Protein AF-A0A6B2DDV7-F1 (afdb_monomer_lite)

Secondary structure (DSSP, 8-state):
---TT---HHHHH---TTGGG-SS-TTSEEETTEEEPPPHHHHHHHHHHHHHHHT-TT---STT-HHHHHHHHHHHHHHHHHHHHHHHHHHTSTTT--HHHHHHHHHHTT-PPPBPEEEEEEEEEESSPPPTT-SEEEE-TT-EEE-TT--EEEESS-EEEETTB-EEEEEEEEEEESGGG---TT---TTS--TT---EE-TT-GGGHHHHHHHHHTT--TTGGGGT-SSEEEE--S--B-TTPBPPHHHHHHHHHHS-SSSSSHHHHHHHHHTSTTEEEEEEE-SSS-S-SS--------TTS--S-S---TTSPEEEEEEEEE-TT---SSTTSHHHHHHHHHHHHS-TTEEEEEEEPP------------SSSPPPPS-HHHHTTS--

Foldseek 3Di:
DPPLVDPDVVVLLPPDPVCLVDPDDPPAQQDPVAHHFNDLSSQLNSLVVNCCVPPNVPDDLPPPDPVVVVSSVVSVVSSVVSVVSRLVRLLCDLVRRFDVSVQVVCVVVVRHFFFAWFKDKKKKFFPDAFFDPPQKDKQAWLFWWAFQLGWIKTFNHIDMDGNVCGMDITMMTTLDAAPVNQQDQPDADPVRDRRSWGWAGDLPDPSCPSQLVRQVSVVHHSCCRRVNRGRITIGDHGTTDRSHHTDGSVVSSVLVVLDDPDLFAQSNLQSLLCSQRFFPGKGKDQPPDDRDPPPPPPDDDDPPDDDDDPDPPPPDQREIEMETEGDSNFAQDDCPGSVVSSVVSCVVRDDPRHDYDYDYDDDDDDDDDDDDDDPDDDQDDDDPVVSVPDDD

Structure (mmCIF, N/CA/C/O backbone):
data_AF-A0A6B2DDV7-F1
#
_entry.id   AF-A0A6B2DDV7-F1
#
loop_
_atom_site.group_PDB
_atom_site.id
_atom_site.type_symbol
_atom_site.label_atom_id
_atom_site.label_alt_id
_atom_site.label_comp_id
_atom_site.label_asym_id
_atom_site.label_entity_id
_atom_site.label_seq_id
_atom_site.pdbx_PDB_ins_code
_atom_site.Cartn_x
_atom_site.Cartn_y
_atom_site.Cartn_z
_atom_site.occupancy
_atom_site.B_iso_or_equiv
_atom_site.auth_seq_id
_atom_site.auth_comp_id
_atom_site.auth_asym_id
_atom_site.auth_atom_id
_atom_site.pdbx_PDB_model_num
ATOM 1 N N . MET A 1 1 ? 18.535 -26.164 -28.493 1.00 36.66 1 MET A N 1
ATOM 2 C CA . MET A 1 1 ? 18.143 -24.769 -28.239 1.00 36.66 1 MET A CA 1
ATOM 3 C C . MET A 1 1 ? 19.435 -24.032 -27.980 1.00 36.66 1 MET A C 1
ATOM 5 O O . MET A 1 1 ? 20.073 -24.305 -26.974 1.00 36.66 1 MET A O 1
ATOM 9 N N . SER A 1 2 ? 19.906 -23.292 -28.978 1.00 31.73 2 SER A N 1
ATOM 10 C CA . SER A 1 2 ? 21.060 -22.406 -28.852 1.00 31.73 2 SER A CA 1
ATOM 11 C C . SER A 1 2 ? 20.718 -21.303 -27.859 1.00 31.73 2 SER A C 1
ATOM 13 O O . SER A 1 2 ? 19.599 -20.798 -27.858 1.00 31.73 2 SER A O 1
ATOM 15 N N . ASP A 1 3 ? 21.669 -20.991 -26.993 1.00 36.38 3 ASP A N 1
ATOM 16 C CA . ASP A 1 3 ? 21.571 -19.963 -25.965 1.00 36.38 3 ASP A CA 1
ATOM 17 C C . ASP A 1 3 ? 21.634 -18.581 -26.649 1.00 36.38 3 ASP A C 1
ATOM 19 O O . ASP A 1 3 ? 22.695 -17.974 -26.762 1.00 36.38 3 ASP A O 1
ATOM 23 N N . GLU A 1 4 ? 20.508 -18.123 -27.214 1.00 42.91 4 GLU A N 1
ATOM 24 C CA . GLU A 1 4 ? 20.379 -16.854 -27.968 1.00 42.91 4 GLU A CA 1
ATOM 25 C C . GLU A 1 4 ? 20.634 -15.593 -27.117 1.00 42.91 4 GLU A C 1
ATOM 27 O O . GLU A 1 4 ? 20.627 -14.477 -27.629 1.00 42.91 4 GLU A O 1
ATOM 32 N N . THR A 1 5 ? 20.884 -15.746 -25.818 1.00 47.06 5 THR A N 1
ATOM 33 C CA . THR A 1 5 ? 21.223 -14.666 -24.882 1.00 47.06 5 THR A CA 1
ATOM 34 C C . THR A 1 5 ? 22.728 -14.494 -24.669 1.00 47.06 5 THR A C 1
ATOM 36 O O . THR A 1 5 ? 23.145 -13.515 -24.045 1.00 47.06 5 THR A O 1
ATOM 39 N N . SER A 1 6 ? 23.565 -15.397 -25.192 1.00 41.72 6 SER A N 1
ATOM 40 C CA . SER A 1 6 ? 25.020 -15.251 -25.144 1.00 41.72 6 SER A CA 1
ATOM 41 C C . SER A 1 6 ? 25.499 -14.427 -26.339 1.00 41.72 6 SER A C 1
ATOM 43 O O . SER A 1 6 ? 25.688 -14.944 -27.437 1.00 41.72 6 SER A O 1
ATOM 45 N N . ILE A 1 7 ? 25.677 -13.119 -26.141 1.00 51.75 7 ILE A N 1
ATOM 46 C CA . ILE A 1 7 ? 26.373 -12.280 -27.122 1.00 51.75 7 ILE A CA 1
ATOM 47 C C . ILE A 1 7 ? 27.851 -12.676 -27.077 1.00 51.75 7 ILE A C 1
ATOM 49 O O . ILE A 1 7 ? 28.583 -12.265 -26.172 1.00 51.75 7 ILE A O 1
ATOM 53 N N . ASP A 1 8 ? 28.291 -13.480 -28.043 1.00 47.72 8 ASP A N 1
ATOM 54 C CA . ASP A 1 8 ? 29.705 -13.781 -28.224 1.00 47.72 8 ASP A CA 1
ATOM 55 C C . ASP A 1 8 ? 30.452 -12.469 -28.530 1.00 47.72 8 ASP A C 1
ATOM 57 O O . ASP A 1 8 ? 30.121 -11.726 -29.457 1.00 47.72 8 ASP A O 1
ATOM 61 N N . LEU A 1 9 ? 31.469 -12.147 -27.726 1.00 47.38 9 LEU A N 1
ATOM 62 C CA . LEU A 1 9 ? 32.290 -10.943 -27.900 1.00 47.38 9 LEU A CA 1
ATOM 63 C C . LEU A 1 9 ? 32.996 -10.914 -29.266 1.00 47.38 9 LEU A C 1
ATOM 65 O O . LEU A 1 9 ? 33.418 -9.846 -29.713 1.00 47.38 9 LEU A O 1
ATOM 69 N N . THR A 1 10 ? 33.118 -12.063 -29.935 1.00 47.81 10 THR A N 1
ATOM 70 C CA . THR A 1 10 ? 33.640 -12.148 -31.302 1.00 47.81 10 THR A CA 1
ATOM 71 C C . THR A 1 10 ? 32.642 -11.644 -32.355 1.00 47.81 10 THR A C 1
ATOM 73 O O . THR A 1 10 ? 33.063 -10.955 -33.287 1.00 47.81 10 THR A O 1
ATOM 76 N N . ASP A 1 11 ? 31.331 -11.823 -32.157 1.00 52.22 11 ASP A N 1
ATOM 77 C CA . ASP A 1 11 ? 30.275 -11.269 -33.027 1.00 52.22 11 ASP A CA 1
ATOM 78 C C . ASP A 1 11 ? 30.12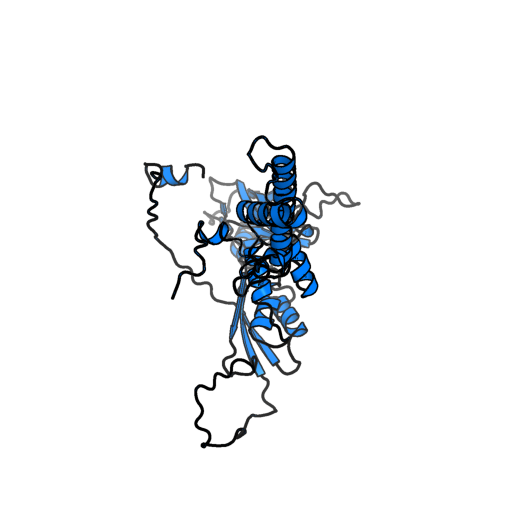9 -9.746 -32.881 1.00 52.22 11 ASP A C 1
ATOM 80 O O . ASP A 1 11 ? 29.793 -9.033 -33.832 1.00 52.22 11 ASP A O 1
ATOM 84 N N . VAL A 1 12 ? 30.467 -9.202 -31.706 1.00 51.34 12 VAL A N 1
ATOM 85 C CA . VAL A 1 12 ? 30.482 -7.749 -31.455 1.00 51.34 12 VAL A CA 1
ATOM 86 C C . VAL A 1 12 ? 31.441 -7.023 -32.410 1.00 51.34 12 VAL A C 1
ATOM 88 O O . VAL A 1 12 ? 31.146 -5.903 -32.840 1.00 51.34 12 VAL A O 1
ATOM 91 N N . LEU A 1 13 ? 32.553 -7.669 -32.782 1.00 51.31 13 LEU A N 1
ATOM 92 C CA . LEU A 1 13 ? 33.597 -7.122 -33.657 1.00 51.31 13 LEU A CA 1
ATOM 93 C C . LEU A 1 13 ? 33.406 -7.463 -35.142 1.00 51.31 13 LEU A C 1
ATOM 95 O O . LEU A 1 13 ? 34.010 -6.806 -35.992 1.00 51.31 13 LEU A O 1
ATOM 99 N N . ALA A 1 14 ? 32.553 -8.434 -35.474 1.00 55.50 14 ALA A N 1
ATOM 100 C CA . ALA A 1 14 ? 32.178 -8.743 -36.848 1.00 55.50 14 ALA A CA 1
ATOM 101 C C . ALA A 1 14 ? 31.205 -7.671 -37.380 1.00 55.50 14 ALA A C 1
ATOM 103 O O . ALA A 1 14 ? 29.979 -7.805 -37.345 1.00 55.50 14 ALA A O 1
ATOM 104 N N . VAL A 1 15 ? 31.745 -6.534 -37.822 1.00 57.69 15 VAL A N 1
ATOM 105 C CA . VAL A 1 15 ? 30.986 -5.510 -38.554 1.00 57.69 15 VAL A CA 1
ATOM 106 C C . VAL A 1 15 ? 31.060 -5.857 -40.040 1.00 57.69 15 VAL A C 1
ATOM 108 O O . VAL A 1 15 ? 31.998 -5.474 -40.732 1.00 57.69 15 VAL A O 1
ATOM 111 N N . ASP A 1 16 ? 30.095 -6.637 -40.525 1.00 54.69 16 ASP A N 1
ATOM 112 C CA . ASP A 1 16 ? 29.967 -6.948 -41.951 1.00 54.69 16 ASP A CA 1
ATOM 113 C C . ASP A 1 16 ? 29.513 -5.708 -42.756 1.00 54.69 16 ASP A C 1
ATOM 115 O O . ASP A 1 16 ? 28.853 -4.804 -42.235 1.00 54.69 16 ASP A O 1
ATOM 119 N N . ALA A 1 17 ? 29.812 -5.677 -44.059 1.00 55.91 17 ALA A N 1
ATOM 120 C CA . ALA A 1 17 ? 29.452 -4.614 -45.010 1.00 55.91 17 ALA A CA 1
ATOM 121 C C . ALA A 1 17 ? 27.928 -4.430 -45.206 1.00 55.91 17 ALA A C 1
ATOM 123 O O . ALA A 1 17 ? 27.472 -3.606 -46.011 1.00 55.91 17 ALA A O 1
ATOM 124 N N . THR A 1 18 ? 27.129 -5.248 -44.525 1.00 51.91 18 THR A N 1
ATOM 125 C CA . THR A 1 18 ? 25.671 -5.169 -44.407 1.00 51.91 18 THR A CA 1
ATOM 126 C C . THR A 1 18 ? 25.232 -4.186 -43.313 1.00 51.91 18 THR A C 1
ATOM 128 O O . THR A 1 18 ? 24.205 -3.526 -43.464 1.00 51.91 18 THR A O 1
ATOM 131 N N . VAL A 1 19 ? 26.042 -3.993 -42.268 1.00 57.03 19 VAL A N 1
ATOM 132 C CA . VAL A 1 19 ? 25.765 -3.097 -41.128 1.00 57.03 19 VAL A CA 1
ATOM 133 C C . VAL A 1 19 ? 25.964 -1.627 -41.508 1.00 57.03 19 VAL A C 1
ATOM 135 O O . VAL A 1 19 ? 25.255 -0.757 -41.017 1.00 57.03 19 VAL A O 1
ATOM 138 N N . THR A 1 20 ? 26.854 -1.335 -42.459 1.00 55.88 20 THR A N 1
ATOM 139 C CA . THR A 1 20 ? 27.057 0.029 -42.982 1.00 55.88 20 THR A CA 1
ATOM 140 C C . THR A 1 20 ? 25.922 0.515 -43.893 1.00 55.88 20 THR A C 1
ATOM 142 O O . THR A 1 20 ? 25.870 1.697 -44.223 1.00 55.88 20 THR A O 1
ATOM 145 N N . ARG A 1 21 ? 24.990 -0.369 -44.287 1.00 55.06 21 ARG A N 1
ATOM 146 C CA . ARG A 1 21 ? 23.850 -0.057 -45.174 1.00 55.06 21 ARG A CA 1
ATOM 147 C C . ARG A 1 21 ? 22.481 -0.088 -44.489 1.00 55.06 21 ARG A C 1
ATOM 149 O O . ARG A 1 21 ? 21.502 0.310 -45.113 1.00 55.06 21 ARG A O 1
ATOM 156 N N . SER A 1 22 ? 22.401 -0.527 -43.234 1.00 56.16 22 SER A N 1
ATOM 157 C CA . SER A 1 22 ? 21.156 -0.586 -42.463 1.00 56.16 22 SER A CA 1
ATOM 158 C C . SER A 1 22 ? 21.354 0.044 -41.089 1.00 56.16 22 SER A C 1
ATOM 160 O O . SER A 1 22 ? 22.202 -0.394 -40.317 1.00 56.16 22 SER A O 1
ATOM 162 N N . SER A 1 23 ? 20.539 1.046 -40.753 1.00 53.44 23 SER A N 1
ATOM 163 C CA . SER A 1 23 ? 20.484 1.610 -39.397 1.00 53.44 23 SER A CA 1
ATOM 164 C C . SER A 1 23 ? 19.897 0.626 -38.374 1.00 53.44 23 SER A C 1
ATOM 166 O O . SER A 1 23 ? 20.170 0.746 -37.179 1.00 53.44 23 SER A O 1
ATOM 168 N N . GLY A 1 24 ? 19.134 -0.373 -38.834 1.00 56.69 24 GLY A N 1
ATOM 169 C CA . GLY A 1 24 ? 18.692 -1.511 -38.035 1.00 56.69 24 GLY A CA 1
ATOM 170 C C . GLY A 1 24 ? 19.727 -2.628 -38.101 1.00 56.69 24 GLY A C 1
ATOM 171 O O . GLY A 1 24 ? 19.823 -3.330 -39.108 1.00 56.69 24 GLY A O 1
ATOM 172 N N . SER A 1 25 ? 20.519 -2.798 -37.046 1.00 61.31 25 SER A N 1
ATOM 173 C CA . SER A 1 25 ? 21.342 -3.999 -36.888 1.00 61.31 25 SER A CA 1
ATOM 174 C C . SER A 1 25 ? 20.456 -5.140 -36.398 1.00 61.31 25 SER A C 1
ATOM 176 O O . SER A 1 25 ? 19.770 -4.980 -35.386 1.00 61.31 25 SER A O 1
ATOM 178 N N . ALA A 1 26 ? 20.498 -6.287 -37.073 1.00 67.38 26 ALA A N 1
ATOM 179 C CA . ALA A 1 26 ? 19.836 -7.494 -36.593 1.00 67.38 26 ALA A CA 1
ATOM 180 C C . ALA A 1 26 ? 20.266 -7.792 -35.142 1.00 67.38 26 ALA A C 1
ATOM 182 O O . ALA A 1 26 ? 21.454 -7.739 -34.828 1.00 67.38 26 ALA A O 1
ATOM 183 N N . GLY A 1 27 ? 19.294 -8.044 -34.263 1.00 76.75 27 GLY A N 1
ATOM 184 C CA . GLY A 1 27 ? 19.529 -8.392 -32.858 1.00 76.75 27 GLY A CA 1
ATOM 185 C C . GLY A 1 27 ? 19.553 -7.232 -31.857 1.00 76.75 27 GLY A C 1
ATOM 186 O O . GLY A 1 27 ? 19.534 -7.509 -30.668 1.00 76.75 27 GLY A O 1
ATOM 187 N N . PHE A 1 28 ? 19.533 -5.961 -32.282 1.00 83.81 28 PHE A N 1
ATOM 188 C CA . PHE A 1 28 ? 19.477 -4.807 -31.365 1.00 83.81 28 PHE A CA 1
ATOM 189 C C . PHE A 1 28 ? 18.236 -3.935 -31.604 1.00 83.81 28 PHE A C 1
ATOM 191 O O . PHE A 1 28 ? 17.665 -3.936 -32.695 1.00 83.81 28 PHE A O 1
ATOM 198 N N . GLY A 1 29 ? 17.837 -3.154 -30.599 1.00 86.12 29 GLY A N 1
ATOM 199 C CA . GLY A 1 29 ? 16.567 -2.424 -30.586 1.00 86.12 29 GLY A CA 1
ATOM 200 C C . GLY A 1 29 ? 15.410 -3.325 -30.185 1.00 86.12 29 GLY A C 1
ATOM 201 O O . GLY A 1 29 ? 15.581 -4.178 -29.322 1.00 86.12 29 GLY A O 1
ATOM 202 N N . VAL A 1 30 ? 14.233 -3.133 -30.780 1.00 85.94 30 VAL A N 1
ATOM 203 C CA . VAL A 1 30 ? 13.044 -3.932 -30.451 1.00 85.94 30 VAL A CA 1
ATOM 204 C C . VAL A 1 30 ? 13.187 -5.337 -31.038 1.00 85.94 30 VAL A C 1
ATOM 206 O O . VAL A 1 30 ? 13.144 -5.523 -32.254 1.00 85.94 30 VAL A O 1
ATOM 209 N N . THR A 1 31 ? 13.346 -6.328 -30.165 1.00 86.06 31 THR A N 1
ATOM 210 C CA . THR A 1 31 ? 13.434 -7.755 -30.503 1.00 86.06 31 THR A CA 1
ATOM 211 C C . THR A 1 31 ? 12.258 -8.524 -29.886 1.00 86.06 31 THR A C 1
ATOM 213 O O . THR A 1 31 ? 11.586 -7.999 -28.996 1.00 86.06 31 THR A O 1
ATOM 216 N N . PRO A 1 32 ? 12.013 -9.791 -30.277 1.00 81.44 32 PRO A N 1
ATOM 217 C CA . PRO A 1 32 ? 11.027 -10.636 -29.597 1.00 81.44 32 PRO A CA 1
ATOM 218 C C . PRO A 1 32 ? 11.289 -10.828 -28.092 1.00 81.44 32 PRO A C 1
ATOM 220 O O . PRO A 1 32 ? 10.353 -11.116 -27.352 1.00 81.44 32 PRO A O 1
ATOM 223 N N . ALA A 1 33 ? 12.537 -10.660 -27.638 1.00 80.44 33 ALA A N 1
ATOM 224 C CA . ALA A 1 33 ? 12.925 -10.756 -26.230 1.00 80.44 33 ALA A CA 1
ATOM 225 C C . ALA A 1 33 ? 12.833 -9.416 -25.468 1.00 80.44 33 ALA A C 1
ATOM 227 O O . ALA A 1 33 ? 13.080 -9.388 -24.265 1.00 80.44 33 ALA A O 1
ATOM 228 N N . GLY A 1 34 ? 12.483 -8.314 -26.143 1.00 82.88 34 GLY A N 1
ATOM 229 C CA . GLY A 1 34 ? 12.455 -6.960 -25.580 1.00 82.88 34 GLY A CA 1
ATOM 230 C C . GLY A 1 34 ? 13.428 -6.007 -26.274 1.00 82.88 34 GLY A C 1
ATOM 231 O O . GLY A 1 34 ? 13.942 -6.303 -27.359 1.00 82.88 34 GLY A O 1
ATOM 232 N N . PHE A 1 35 ? 13.672 -4.845 -25.667 1.00 88.00 35 PHE A N 1
ATOM 233 C CA . PHE A 1 35 ? 14.608 -3.867 -26.212 1.00 88.00 35 PHE A CA 1
ATOM 234 C C . PHE A 1 35 ? 16.047 -4.198 -25.808 1.00 88.00 35 PHE A C 1
ATOM 236 O O . PHE A 1 35 ? 16.394 -4.152 -24.630 1.00 88.00 35 PHE A O 1
ATOM 243 N N . LEU A 1 36 ? 16.909 -4.490 -26.784 1.00 89.75 36 LEU A N 1
ATOM 244 C CA . LEU A 1 36 ? 18.329 -4.734 -26.540 1.00 89.75 36 LEU A CA 1
ATOM 245 C C . LEU A 1 36 ? 19.164 -3.507 -26.950 1.00 89.75 36 LEU A C 1
ATOM 247 O O . LEU A 1 36 ? 19.309 -3.249 -28.152 1.00 89.75 36 LEU A O 1
ATOM 251 N N . PRO A 1 37 ? 19.735 -2.741 -26.000 1.00 89.69 37 PRO A N 1
ATOM 252 C CA . PRO A 1 37 ? 20.570 -1.596 -26.336 1.00 89.69 37 PRO A CA 1
ATOM 253 C C . PRO A 1 37 ? 21.886 -2.049 -26.977 1.00 89.69 37 PRO A C 1
ATOM 255 O O . PRO A 1 37 ? 22.499 -3.037 -26.568 1.00 89.69 37 PRO A O 1
ATOM 258 N N . LYS A 1 38 ? 22.361 -1.293 -27.972 1.00 88.94 38 LYS A N 1
ATOM 259 C CA . LYS A 1 38 ? 23.670 -1.550 -28.579 1.00 88.94 38 LYS A CA 1
ATOM 260 C C . LYS A 1 38 ? 24.797 -1.257 -27.579 1.00 88.94 38 LYS A C 1
ATOM 262 O O . LYS A 1 38 ? 24.852 -0.142 -27.053 1.00 88.94 38 LYS A O 1
ATOM 267 N N . PRO A 1 39 ? 25.745 -2.185 -27.350 1.00 88.38 39 PRO A N 1
ATOM 268 C CA . PRO A 1 39 ? 26.878 -1.916 -26.478 1.00 88.38 39 PRO A CA 1
ATOM 269 C C . PRO A 1 39 ? 27.849 -0.923 -27.130 1.00 88.38 39 PRO A C 1
ATOM 271 O O . PRO A 1 39 ? 28.010 -0.881 -28.351 1.00 88.38 39 PRO A O 1
ATOM 274 N N . PHE A 1 40 ? 28.562 -0.160 -26.299 1.00 89.44 40 PHE A N 1
ATOM 275 C CA . PHE A 1 40 ? 29.549 0.836 -26.736 1.00 89.44 40 PHE A CA 1
ATOM 276 C C . PHE A 1 40 ? 30.581 0.275 -27.726 1.00 89.44 40 PHE A C 1
ATOM 278 O O . PHE A 1 40 ? 30.884 0.898 -28.741 1.00 89.44 40 PHE A O 1
ATOM 285 N N . THR A 1 41 ? 31.106 -0.920 -27.449 1.00 87.81 41 THR A N 1
ATOM 286 C CA . THR A 1 41 ? 32.109 -1.590 -28.288 1.00 87.81 41 THR A CA 1
ATOM 287 C C . THR A 1 41 ? 31.599 -1.839 -29.702 1.00 87.81 41 THR A C 1
ATOM 289 O O . THR A 1 41 ? 32.340 -1.623 -30.661 1.00 87.81 41 THR A O 1
ATOM 292 N N . ARG A 1 42 ? 30.320 -2.210 -29.841 1.00 85.75 42 ARG A N 1
ATOM 293 C CA . ARG A 1 42 ? 29.671 -2.400 -31.138 1.00 85.75 42 ARG A CA 1
ATOM 294 C C . ARG A 1 42 ? 29.529 -1.082 -31.890 1.00 85.75 42 ARG A C 1
ATOM 296 O O . ARG A 1 42 ? 29.938 -0.994 -33.042 1.00 85.75 42 ARG A O 1
ATOM 303 N N . LEU A 1 43 ? 28.995 -0.056 -31.231 1.00 88.75 43 LEU A N 1
ATOM 304 C CA . LEU A 1 43 ? 28.813 1.275 -31.823 1.00 88.75 43 LEU A CA 1
ATOM 305 C C . LEU A 1 43 ? 30.142 1.871 -32.298 1.00 88.75 43 LEU A C 1
ATOM 307 O O . LEU A 1 43 ? 30.224 2.454 -33.378 1.00 88.75 43 LEU A O 1
ATOM 311 N N . LEU A 1 44 ? 31.203 1.688 -31.515 1.00 89.19 44 LEU A N 1
ATOM 312 C CA . LEU A 1 44 ? 32.537 2.146 -31.874 1.00 89.19 44 LEU A CA 1
ATOM 313 C C . LEU A 1 44 ? 33.102 1.388 -33.080 1.00 89.19 44 LEU A C 1
ATOM 315 O O . LEU A 1 44 ? 33.694 2.013 -33.958 1.00 89.19 44 LEU A O 1
ATOM 319 N N . ALA A 1 45 ? 32.912 0.068 -33.144 1.00 85.88 45 ALA A N 1
ATOM 320 C CA . ALA A 1 45 ? 33.323 -0.737 -34.292 1.00 85.88 45 ALA A CA 1
ATOM 321 C C . ALA A 1 45 ? 32.570 -0.329 -35.573 1.00 85.88 45 ALA A C 1
ATOM 323 O O . ALA A 1 45 ? 33.193 -0.154 -36.619 1.00 85.88 45 ALA A O 1
ATOM 324 N N . GLU A 1 46 ? 31.257 -0.087 -35.481 1.00 86.44 46 GLU A N 1
ATOM 325 C CA . GLU A 1 46 ? 30.434 0.411 -36.594 1.00 86.44 46 GLU A CA 1
ATOM 326 C C . GLU A 1 46 ? 30.938 1.773 -37.099 1.00 86.44 46 GLU A C 1
ATOM 328 O O . GLU A 1 46 ? 31.109 1.974 -38.302 1.00 86.44 46 GLU A O 1
ATOM 333 N N . LYS A 1 47 ? 31.258 2.697 -36.184 1.00 88.06 47 LYS A N 1
ATOM 334 C CA . LYS A 1 47 ? 31.795 4.020 -36.535 1.00 88.06 47 LYS A CA 1
ATOM 335 C C . LYS A 1 47 ? 33.198 3.968 -37.145 1.00 88.06 47 LYS A C 1
ATOM 337 O O . LYS A 1 47 ? 33.469 4.740 -38.059 1.00 88.06 47 LYS A O 1
ATOM 342 N N . ILE A 1 48 ? 34.080 3.077 -36.675 1.00 87.88 48 ILE A N 1
ATOM 343 C CA . ILE A 1 48 ? 35.397 2.831 -37.298 1.00 87.88 48 ILE A CA 1
ATOM 344 C C . ILE A 1 48 ? 35.220 2.386 -38.746 1.00 87.88 48 ILE A C 1
ATOM 346 O O . ILE A 1 48 ? 35.803 2.991 -39.644 1.00 87.88 48 ILE A O 1
ATOM 350 N N . ALA A 1 49 ? 34.411 1.344 -38.959 1.00 85.25 49 ALA A N 1
ATOM 351 C CA . ALA A 1 49 ? 34.197 0.766 -40.279 1.00 85.25 49 ALA A CA 1
ATOM 352 C C . ALA A 1 49 ? 33.603 1.807 -41.237 1.00 85.25 49 ALA A C 1
ATOM 354 O O . ALA A 1 49 ? 34.054 1.948 -42.373 1.00 85.25 49 ALA A O 1
ATOM 355 N N . LEU A 1 50 ? 32.648 2.606 -40.750 1.00 86.31 50 LEU A N 1
ATOM 356 C CA . LEU A 1 50 ? 32.054 3.692 -41.520 1.00 86.31 50 LEU A CA 1
ATOM 357 C C . LEU A 1 50 ? 33.066 4.802 -41.846 1.00 86.31 50 LEU A C 1
ATOM 359 O O . LEU A 1 50 ? 33.083 5.293 -42.971 1.00 86.31 50 LEU A O 1
ATOM 363 N N . ALA A 1 51 ? 33.930 5.188 -40.902 1.00 86.75 51 ALA A N 1
ATOM 364 C CA . ALA A 1 51 ? 34.963 6.200 -41.134 1.00 86.75 51 ALA A CA 1
ATOM 365 C C . ALA A 1 51 ? 35.983 5.749 -42.193 1.00 86.75 51 ALA A C 1
ATOM 367 O O . ALA A 1 51 ? 36.332 6.534 -43.074 1.00 86.75 51 ALA A O 1
ATOM 368 N N . GLN A 1 52 ? 36.404 4.481 -42.153 1.00 87.62 52 GLN A N 1
ATOM 369 C CA . GLN A 1 52 ? 37.280 3.888 -43.170 1.00 87.62 52 GLN A CA 1
ATOM 370 C C . GLN A 1 52 ? 36.613 3.834 -44.550 1.00 87.62 52 GLN A C 1
ATOM 372 O O . GLN A 1 52 ? 37.280 3.993 -45.568 1.00 87.62 52 GLN A O 1
ATOM 377 N N . GLN A 1 53 ? 35.294 3.630 -44.597 1.00 86.25 53 GLN A N 1
ATOM 378 C CA . GLN A 1 53 ? 34.548 3.555 -45.851 1.00 86.25 53 GLN A CA 1
ATOM 379 C C . GLN A 1 53 ? 34.244 4.935 -46.459 1.00 86.25 53 GLN A C 1
ATOM 381 O O . GLN A 1 53 ? 34.263 5.073 -47.680 1.00 86.25 53 GLN A O 1
ATOM 386 N N . LEU A 1 54 ? 33.928 5.939 -45.633 1.00 86.88 54 LEU A N 1
ATOM 387 C CA . LEU A 1 54 ? 33.486 7.263 -46.091 1.00 86.88 54 LEU A CA 1
ATOM 388 C C . LEU A 1 54 ? 34.617 8.279 -46.261 1.00 86.88 54 LEU A C 1
ATOM 390 O O . LEU A 1 54 ? 34.494 9.163 -47.106 1.00 86.88 54 LEU A O 1
ATOM 394 N N . ILE A 1 55 ? 35.663 8.209 -45.432 1.00 88.75 55 ILE A N 1
ATOM 395 C CA . ILE A 1 55 ? 36.722 9.226 -45.396 1.00 88.75 55 ILE A CA 1
ATOM 396 C C . ILE A 1 55 ? 37.951 8.727 -46.149 1.00 88.75 55 ILE A C 1
ATOM 398 O O . ILE A 1 55 ? 38.280 9.252 -47.208 1.00 88.75 55 ILE A O 1
ATOM 402 N N . ASP A 1 56 ? 38.630 7.726 -45.594 1.00 88.56 56 ASP A N 1
ATOM 403 C CA . ASP A 1 56 ? 39.831 7.126 -46.172 1.00 88.56 56 ASP A CA 1
ATOM 404 C C . ASP A 1 56 ? 40.067 5.754 -45.515 1.00 88.56 56 ASP A C 1
ATOM 406 O O . ASP A 1 56 ? 40.134 5.685 -44.282 1.00 88.56 56 ASP A O 1
ATOM 410 N N . PRO A 1 57 ? 40.236 4.664 -46.287 1.00 88.31 57 PRO A N 1
ATOM 411 C CA . PRO A 1 57 ? 40.616 3.361 -45.743 1.00 88.31 57 PRO A CA 1
ATOM 412 C C . PRO A 1 57 ? 41.903 3.380 -44.901 1.00 88.31 57 PRO A C 1
ATOM 414 O O . PRO A 1 57 ? 42.063 2.537 -44.019 1.00 88.31 57 PRO A O 1
ATOM 417 N N . ALA A 1 58 ? 42.811 4.328 -45.156 1.00 90.00 58 ALA A N 1
ATOM 418 C CA . ALA A 1 58 ? 44.087 4.486 -44.461 1.00 90.00 58 ALA A CA 1
ATOM 419 C C . ALA A 1 58 ? 44.054 5.514 -43.310 1.00 90.00 58 ALA A C 1
ATOM 421 O O . ALA A 1 58 ? 45.108 5.863 -42.773 1.00 90.00 58 ALA A O 1
ATOM 422 N N . ILE A 1 59 ? 42.872 6.007 -42.918 1.00 90.19 59 ILE A N 1
ATOM 423 C CA . ILE A 1 59 ? 42.736 6.974 -41.824 1.00 90.19 59 ILE A CA 1
ATOM 424 C C . ILE A 1 59 ? 43.324 6.430 -40.511 1.00 90.19 59 ILE A C 1
ATOM 426 O O . ILE A 1 59 ? 43.066 5.291 -40.116 1.00 90.19 59 ILE A O 1
ATOM 430 N N . ASP A 1 60 ? 44.114 7.252 -39.811 1.00 88.12 60 ASP A N 1
ATOM 431 C CA . ASP A 1 60 ? 44.682 6.872 -38.515 1.00 88.12 60 ASP A CA 1
ATOM 432 C C . ASP A 1 60 ? 43.572 6.773 -37.462 1.00 88.12 60 ASP A C 1
ATOM 434 O O . ASP A 1 60 ? 42.977 7.774 -37.052 1.00 88.12 60 ASP A O 1
ATOM 438 N N . LEU A 1 61 ? 43.304 5.547 -37.018 1.00 88.31 61 LEU A N 1
ATOM 439 C CA . LEU A 1 61 ? 42.343 5.213 -35.965 1.00 88.31 61 LEU A CA 1
ATOM 440 C C . LEU A 1 61 ? 43.022 4.574 -34.748 1.00 88.31 61 LEU A C 1
ATOM 442 O O . LEU A 1 61 ? 42.359 3.926 -33.935 1.00 88.31 61 LEU A O 1
ATOM 446 N N . SER A 1 62 ? 44.338 4.761 -34.610 1.00 87.88 62 SER A N 1
ATOM 447 C CA . SER A 1 62 ? 45.069 4.374 -33.407 1.00 87.88 62 SER A CA 1
ATOM 448 C C . SER A 1 62 ? 44.534 5.117 -32.178 1.00 87.88 62 SER A C 1
ATOM 450 O O . SER A 1 62 ? 43.900 6.169 -32.275 1.00 87.88 62 SER A O 1
ATOM 452 N N . SER A 1 63 ? 44.808 4.599 -30.980 1.00 82.19 63 SER A N 1
ATOM 453 C CA . SER A 1 63 ? 44.320 5.191 -29.725 1.00 82.19 63 SER A CA 1
ATOM 454 C C . SER A 1 63 ? 44.791 6.632 -29.483 1.00 82.19 63 SER A C 1
ATOM 456 O O . SER A 1 63 ? 44.197 7.321 -28.655 1.00 82.19 63 SER A O 1
ATOM 458 N N . GLY A 1 64 ? 45.857 7.074 -30.162 1.00 87.06 64 GLY A N 1
ATOM 459 C CA . GLY A 1 64 ? 46.382 8.440 -30.095 1.00 87.06 64 GLY A CA 1
ATOM 460 C C . GLY A 1 64 ? 45.760 9.409 -31.105 1.00 87.06 64 GLY A C 1
ATOM 461 O O . GLY A 1 64 ? 45.957 10.616 -30.978 1.00 87.06 64 GLY A O 1
ATOM 462 N N . SER A 1 65 ? 45.000 8.912 -32.084 1.00 92.62 65 SER A N 1
ATOM 463 C CA . SER A 1 65 ? 44.384 9.740 -33.120 1.00 92.62 65 SER A CA 1
ATOM 464 C C . SER A 1 65 ? 43.258 10.613 -32.560 1.00 92.62 65 SER A C 1
ATOM 466 O O . SER A 1 65 ? 42.370 10.146 -31.839 1.00 92.62 65 SER A O 1
ATOM 468 N N . VAL A 1 66 ? 43.245 11.889 -32.954 1.00 93.50 66 VAL A N 1
ATOM 469 C CA . VAL A 1 66 ? 42.153 12.827 -32.635 1.00 93.50 66 VAL A CA 1
ATOM 470 C C . VAL A 1 66 ? 40.827 12.329 -33.212 1.00 93.50 66 VAL A C 1
ATOM 472 O O . VAL A 1 66 ? 39.793 12.409 -32.548 1.00 93.50 66 VAL A O 1
ATOM 475 N N . VAL A 1 67 ? 40.859 11.750 -34.417 1.00 90.44 67 VAL A N 1
ATOM 476 C CA . VAL A 1 67 ? 39.669 11.184 -35.065 1.00 90.44 67 VAL A CA 1
ATOM 477 C C . VAL A 1 67 ? 39.142 10.011 -34.247 1.00 90.44 67 VAL A C 1
ATOM 479 O O . VAL A 1 67 ? 37.950 9.960 -33.953 1.00 90.44 67 VAL A O 1
ATOM 482 N N . ARG A 1 68 ? 40.023 9.111 -33.788 1.00 90.94 68 ARG A N 1
ATOM 483 C CA . ARG A 1 68 ? 39.632 7.992 -32.920 1.00 90.94 68 ARG A CA 1
ATOM 484 C C . ARG A 1 68 ? 38.942 8.475 -31.645 1.00 90.94 68 ARG A C 1
ATOM 486 O O . ARG A 1 68 ? 37.897 7.938 -31.285 1.00 90.94 68 ARG A O 1
ATOM 493 N N . LYS A 1 69 ? 39.488 9.500 -30.988 1.00 92.25 69 LYS A N 1
ATOM 494 C CA . LYS A 1 69 ? 38.902 10.077 -29.768 1.00 92.25 69 LYS A CA 1
ATOM 495 C C . LYS A 1 69 ? 37.527 10.695 -30.018 1.00 92.25 69 LYS A C 1
ATOM 497 O O . LYS A 1 69 ? 36.625 10.503 -29.208 1.00 92.25 69 LYS A O 1
ATOM 502 N N . LEU A 1 70 ? 37.333 11.366 -31.154 1.00 93.75 70 LEU A N 1
ATOM 503 C CA . LEU A 1 70 ? 36.024 11.896 -31.544 1.00 93.75 70 LEU A CA 1
ATOM 504 C C . LEU A 1 70 ? 34.997 10.771 -31.778 1.00 93.75 70 LEU A C 1
ATOM 506 O O . LEU A 1 70 ? 33.852 10.867 -31.331 1.00 93.75 70 LEU A O 1
ATOM 510 N N . LEU A 1 71 ? 35.406 9.676 -32.428 1.00 91.44 71 LEU A N 1
ATOM 511 C CA . LEU A 1 71 ? 34.547 8.502 -32.617 1.00 91.44 71 LEU A CA 1
ATOM 512 C C . LEU A 1 71 ? 34.198 7.820 -31.286 1.00 91.44 71 LEU A C 1
ATOM 514 O O . LEU A 1 71 ? 33.065 7.387 -31.110 1.00 91.44 71 LEU A O 1
ATOM 518 N N . GLU A 1 72 ? 35.131 7.763 -30.333 1.00 92.56 72 GLU A N 1
ATOM 519 C CA . GLU A 1 72 ? 34.879 7.243 -28.981 1.00 92.56 72 GLU A CA 1
ATOM 520 C C . GLU A 1 72 ? 33.850 8.094 -28.224 1.00 92.56 72 GLU A C 1
ATOM 522 O O . GLU A 1 72 ? 32.912 7.544 -27.652 1.00 92.56 72 GLU A O 1
ATOM 527 N N . VAL A 1 73 ? 33.968 9.425 -28.260 1.00 95.44 73 VAL A N 1
ATOM 528 C CA . VAL A 1 73 ? 32.997 10.322 -27.607 1.00 95.44 73 VAL A CA 1
ATOM 529 C C . VAL A 1 73 ? 31.610 10.175 -28.233 1.00 95.44 73 VAL A C 1
ATOM 531 O O . VAL A 1 73 ? 30.629 9.996 -27.518 1.00 95.44 73 VAL A O 1
ATOM 534 N N . THR A 1 74 ? 31.516 10.180 -29.564 1.00 94.88 74 THR A N 1
ATOM 535 C CA . THR A 1 74 ? 30.218 10.017 -30.242 1.00 94.88 74 THR A CA 1
ATOM 536 C C . THR A 1 74 ? 29.614 8.629 -30.022 1.00 94.88 74 THR A C 1
ATOM 538 O O . THR A 1 74 ? 28.409 8.522 -29.833 1.00 94.88 74 THR A O 1
ATOM 541 N N . ALA A 1 75 ? 30.419 7.561 -29.987 1.00 91.69 75 ALA A N 1
ATOM 542 C CA . ALA A 1 75 ? 29.938 6.221 -29.645 1.00 91.69 75 ALA A CA 1
ATOM 543 C C . ALA A 1 75 ? 29.423 6.139 -28.201 1.00 91.69 75 ALA A C 1
ATOM 545 O O . ALA A 1 75 ? 28.469 5.411 -27.935 1.00 91.69 75 ALA A O 1
ATOM 546 N N . LEU A 1 76 ? 30.038 6.876 -27.271 1.00 94.12 76 LEU A N 1
ATOM 547 C CA . LEU A 1 76 ? 29.580 6.940 -25.887 1.00 94.12 76 LEU A CA 1
ATOM 548 C C . LEU A 1 76 ? 28.234 7.667 -25.768 1.00 94.12 76 LEU A C 1
ATOM 550 O O . LEU A 1 76 ? 27.347 7.171 -25.075 1.00 94.12 76 LEU A O 1
ATOM 554 N N . GLU A 1 77 ? 28.062 8.805 -26.445 1.00 95.75 77 GLU A N 1
ATOM 555 C CA . GLU A 1 77 ? 26.776 9.519 -26.456 1.00 95.75 77 GLU A CA 1
ATOM 556 C C . GLU A 1 77 ? 25.672 8.700 -27.141 1.00 95.75 77 GLU A C 1
ATOM 558 O O . GLU A 1 77 ? 24.549 8.623 -26.637 1.00 95.75 77 GLU A O 1
ATOM 563 N N . ASP A 1 78 ? 25.995 7.989 -28.223 1.00 93.38 78 ASP A N 1
ATOM 564 C CA . ASP A 1 78 ? 25.055 7.056 -28.846 1.00 93.38 78 ASP A CA 1
ATOM 565 C C . ASP A 1 78 ? 24.691 5.921 -27.881 1.00 93.38 78 ASP A C 1
ATOM 567 O O . ASP A 1 78 ? 23.515 5.608 -27.728 1.00 93.38 78 ASP A O 1
ATOM 571 N N . ALA A 1 79 ? 25.662 5.330 -27.176 1.00 91.19 79 ALA A N 1
ATOM 572 C CA . ALA A 1 79 ? 25.398 4.265 -26.204 1.00 91.19 79 ALA A CA 1
ATOM 573 C C . ALA A 1 79 ? 24.470 4.738 -25.073 1.00 91.19 79 ALA A C 1
ATOM 575 O O . ALA A 1 79 ? 23.560 4.011 -24.674 1.00 91.19 79 ALA A O 1
ATOM 576 N N . ARG A 1 80 ? 24.652 5.975 -24.590 1.00 94.31 80 ARG A N 1
ATOM 577 C CA . ARG A 1 80 ? 23.735 6.601 -23.624 1.00 94.31 80 ARG A CA 1
ATOM 578 C C . ARG A 1 80 ? 22.340 6.791 -24.207 1.00 94.31 80 ARG A C 1
ATOM 580 O O . ARG A 1 80 ? 21.363 6.515 -23.522 1.00 94.31 80 ARG A O 1
ATOM 587 N N . THR A 1 81 ? 22.250 7.209 -25.467 1.00 94.69 81 THR A N 1
ATOM 588 C CA . THR A 1 81 ? 20.972 7.363 -26.174 1.00 94.69 81 THR A CA 1
ATOM 589 C C . THR A 1 81 ? 20.252 6.020 -26.306 1.00 94.69 81 THR A C 1
ATOM 591 O O . THR A 1 81 ? 19.069 5.928 -26.000 1.00 94.69 81 THR A O 1
ATOM 594 N N . TRP A 1 82 ? 20.962 4.950 -26.672 1.00 93.50 82 TRP A N 1
ATOM 595 C CA . TRP A 1 82 ? 20.410 3.593 -26.722 1.00 93.50 82 TRP A CA 1
ATOM 596 C C . TRP A 1 82 ? 19.930 3.103 -25.352 1.00 93.50 82 TRP A C 1
ATOM 598 O O . TRP A 1 82 ? 18.875 2.481 -25.272 1.00 93.50 82 TRP A O 1
ATOM 608 N N . ALA A 1 83 ? 20.668 3.397 -24.279 1.00 92.06 83 ALA A N 1
ATOM 609 C CA . ALA A 1 83 ? 20.240 3.069 -22.921 1.00 92.06 83 ALA A CA 1
ATOM 610 C C . ALA A 1 83 ? 18.992 3.863 -22.495 1.00 92.06 83 ALA A C 1
ATOM 612 O O . ALA A 1 83 ? 18.099 3.301 -21.868 1.00 92.06 83 ALA A O 1
ATOM 613 N N . ALA A 1 84 ? 18.897 5.142 -22.869 1.00 93.38 84 ALA A N 1
ATOM 614 C CA . ALA A 1 84 ? 17.714 5.960 -22.607 1.00 93.38 84 ALA A CA 1
ATOM 615 C C . ALA A 1 84 ? 16.483 5.457 -23.380 1.00 93.38 84 ALA A C 1
ATOM 617 O O . ALA A 1 84 ? 15.402 5.365 -22.810 1.00 93.38 84 ALA A O 1
ATOM 618 N N . LEU A 1 85 ? 16.651 5.059 -24.646 1.00 93.44 85 LEU A N 1
ATOM 619 C CA . LEU A 1 85 ? 15.581 4.443 -25.440 1.00 93.44 85 LEU A CA 1
ATOM 620 C C . LEU A 1 85 ? 15.125 3.097 -24.862 1.00 93.44 85 LEU A C 1
ATOM 622 O O . LEU A 1 85 ? 13.940 2.787 -24.929 1.00 93.44 85 LEU A O 1
ATOM 626 N N . ALA A 1 86 ? 16.043 2.312 -24.288 1.00 90.62 86 ALA A N 1
ATOM 627 C CA . ALA A 1 86 ? 15.692 1.075 -23.593 1.00 90.62 86 ALA A CA 1
ATOM 628 C C . ALA A 1 86 ? 14.816 1.353 -22.364 1.00 90.62 86 ALA A C 1
ATOM 630 O O . ALA A 1 86 ? 13.798 0.694 -22.186 1.00 90.62 86 ALA A O 1
ATOM 631 N N . ALA A 1 87 ? 15.174 2.364 -21.566 1.00 91.75 87 ALA A N 1
ATOM 632 C CA . ALA A 1 87 ? 14.376 2.773 -20.414 1.00 91.75 87 ALA A CA 1
ATOM 633 C C . ALA A 1 87 ? 12.976 3.261 -20.827 1.00 91.75 87 ALA A C 1
ATOM 635 O O . ALA A 1 87 ? 11.993 2.827 -20.242 1.00 91.75 87 ALA A O 1
ATOM 636 N N . GLU A 1 88 ? 12.875 4.079 -21.880 1.00 93.88 88 GLU A N 1
ATOM 637 C CA . GLU A 1 88 ? 11.586 4.549 -22.415 1.00 93.88 88 GLU A CA 1
ATOM 638 C C . GLU A 1 88 ? 10.712 3.389 -22.926 1.00 93.88 88 GLU A C 1
ATOM 640 O O . GLU A 1 88 ? 9.499 3.348 -22.705 1.00 93.88 88 GLU A O 1
ATOM 645 N N . TYR A 1 89 ? 11.332 2.414 -23.601 1.00 93.56 89 TYR A N 1
ATOM 646 C CA . TYR A 1 89 ? 10.642 1.202 -24.029 1.00 93.56 89 TYR A CA 1
ATOM 647 C C . TYR A 1 89 ? 10.110 0.422 -22.823 1.00 93.56 89 TYR A C 1
ATOM 649 O O . TYR A 1 89 ? 8.939 0.049 -22.814 1.00 93.56 89 TYR A O 1
ATOM 657 N N . ASP A 1 90 ? 10.934 0.205 -21.797 1.00 90.25 90 ASP A N 1
ATOM 658 C CA . ASP A 1 90 ? 10.532 -0.509 -20.583 1.00 90.25 90 ASP A CA 1
ATOM 659 C C . ASP A 1 90 ? 9.426 0.237 -19.817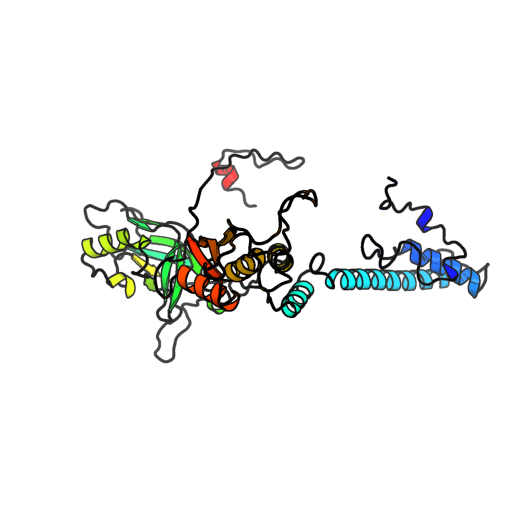 1.00 90.25 90 ASP A C 1
ATOM 661 O O . ASP A 1 90 ? 8.513 -0.397 -19.281 1.00 90.25 90 ASP A O 1
ATOM 665 N N . ASP A 1 91 ? 9.448 1.568 -19.818 1.00 93.06 91 ASP A N 1
ATOM 666 C CA . ASP A 1 91 ? 8.435 2.422 -19.194 1.00 93.06 91 ASP A CA 1
ATOM 667 C C . ASP A 1 91 ? 7.077 2.388 -19.919 1.00 93.06 91 ASP A C 1
ATOM 669 O O . ASP A 1 91 ? 6.053 2.711 -19.318 1.00 93.06 91 ASP A O 1
ATOM 673 N N . SER A 1 92 ? 7.033 1.912 -21.167 1.00 89.81 92 SER A N 1
ATOM 674 C CA . SER A 1 92 ? 5.801 1.805 -21.964 1.00 89.81 92 SER A CA 1
ATOM 675 C C . SER A 1 92 ? 4.938 0.577 -21.632 1.00 89.81 92 SER A C 1
ATOM 677 O O . SER A 1 92 ? 3.800 0.481 -22.098 1.00 89.81 92 SER A O 1
ATOM 679 N N . PHE A 1 93 ? 5.437 -0.388 -20.848 1.00 88.06 93 PHE A N 1
ATOM 680 C CA . PHE A 1 93 ? 4.701 -1.620 -20.533 1.00 88.06 93 PHE A CA 1
ATOM 681 C C . PHE A 1 93 ? 4.527 -1.820 -19.030 1.00 88.06 93 PHE A C 1
ATOM 683 O O . PHE A 1 93 ? 5.490 -1.807 -18.276 1.00 88.06 93 PHE A O 1
ATOM 690 N N . VAL A 1 94 ? 3.311 -2.165 -18.592 1.00 88.31 94 VAL A N 1
ATOM 691 C CA . VAL A 1 94 ? 2.983 -2.418 -17.169 1.00 88.31 94 VAL A CA 1
ATOM 692 C C . VAL A 1 94 ? 3.912 -3.453 -16.512 1.00 88.31 94 VAL A C 1
ATOM 694 O O . VAL A 1 94 ? 4.229 -3.355 -15.326 1.00 88.31 94 VAL A O 1
ATOM 697 N N . VAL A 1 95 ? 4.365 -4.455 -17.273 1.00 88.75 95 VAL A N 1
ATOM 698 C CA . VAL A 1 95 ? 5.224 -5.537 -16.763 1.00 88.75 95 VAL A CA 1
ATOM 699 C C . VAL A 1 95 ? 6.614 -5.028 -16.366 1.00 88.75 95 VAL A C 1
ATOM 701 O O . VAL A 1 95 ? 7.183 -5.520 -15.392 1.00 88.75 95 VAL A O 1
ATOM 704 N N . THR A 1 96 ? 7.146 -4.041 -17.084 1.00 89.38 96 THR A N 1
ATOM 705 C CA . THR A 1 96 ? 8.527 -3.551 -16.946 1.00 89.38 96 THR A CA 1
ATOM 706 C C . THR A 1 96 ? 8.612 -2.168 -16.308 1.00 89.38 96 THR A C 1
ATOM 708 O O . THR A 1 96 ? 9.571 -1.909 -15.581 1.00 89.38 96 THR A O 1
ATOM 711 N N . ALA A 1 97 ? 7.592 -1.327 -16.491 1.00 92.69 97 ALA A N 1
ATOM 712 C CA . ALA A 1 97 ? 7.542 0.044 -16.003 1.00 92.69 97 ALA A CA 1
ATOM 713 C C . ALA A 1 97 ? 7.685 0.130 -14.477 1.00 92.69 97 ALA A C 1
ATOM 715 O O . ALA A 1 97 ? 7.242 -0.752 -13.719 1.00 92.69 97 ALA A O 1
ATOM 716 N N . ARG A 1 98 ? 8.295 1.227 -14.017 1.00 93.69 98 ARG A N 1
ATOM 717 C CA . ARG A 1 98 ? 8.555 1.508 -12.596 1.00 93.69 98 ARG A CA 1
ATOM 718 C C . ARG A 1 98 ? 8.229 2.952 -12.236 1.00 93.69 98 ARG A C 1
ATOM 720 O O . ARG A 1 98 ? 8.154 3.828 -13.094 1.00 93.69 98 ARG A O 1
ATOM 727 N N . GLY A 1 99 ? 8.036 3.210 -10.944 1.00 93.44 99 GLY A N 1
ATOM 728 C CA . GLY A 1 99 ? 7.834 4.554 -10.411 1.00 93.44 99 GLY A CA 1
ATOM 729 C C . GLY A 1 99 ? 6.712 5.318 -11.120 1.00 93.44 99 GLY A C 1
ATOM 730 O O . GLY A 1 99 ? 5.565 4.871 -11.155 1.00 93.44 99 GLY A O 1
ATOM 731 N N . ARG A 1 100 ? 7.038 6.494 -11.669 1.00 94.00 100 ARG A N 1
ATOM 732 C CA . ARG A 1 100 ? 6.055 7.378 -12.307 1.00 94.00 100 ARG A CA 1
ATOM 733 C C . ARG A 1 100 ? 5.443 6.774 -13.571 1.00 94.00 100 ARG A C 1
ATOM 735 O O . ARG A 1 100 ? 4.230 6.831 -13.691 1.00 94.00 100 ARG A O 1
ATOM 742 N N . ALA A 1 101 ? 6.237 6.150 -14.440 1.00 94.69 101 ALA A N 1
ATOM 743 C CA . ALA A 1 101 ? 5.728 5.553 -15.675 1.00 94.69 101 ALA A CA 1
ATOM 744 C C . ALA A 1 101 ? 4.632 4.513 -15.392 1.00 94.69 101 ALA A C 1
ATOM 746 O O . ALA A 1 101 ? 3.561 4.542 -15.989 1.00 94.69 101 ALA A O 1
ATOM 747 N N . LEU A 1 102 ? 4.839 3.661 -14.380 1.00 94.94 102 LEU A N 1
ATOM 748 C CA . LEU A 1 102 ? 3.823 2.698 -13.950 1.00 94.94 102 LEU A CA 1
ATOM 749 C C . LEU A 1 102 ? 2.560 3.383 -13.398 1.00 94.94 102 LEU A C 1
ATOM 751 O O . LEU A 1 102 ? 1.451 2.892 -13.601 1.00 94.94 102 LEU A O 1
ATOM 755 N N . SER A 1 103 ? 2.715 4.499 -12.677 1.00 95.31 103 SER A N 1
ATOM 756 C CA . SER A 1 103 ? 1.578 5.292 -12.189 1.00 95.31 103 SER A CA 1
ATOM 757 C C . SER A 1 103 ? 0.765 5.883 -13.333 1.00 95.31 103 SER A C 1
ATOM 759 O O . SER A 1 103 ? -0.453 5.724 -13.315 1.00 95.31 103 SER A O 1
ATOM 761 N N . ASP A 1 104 ? 1.436 6.483 -14.316 1.00 94.88 104 ASP A N 1
ATOM 762 C CA . ASP A 1 104 ? 0.814 7.114 -15.481 1.00 94.88 104 ASP A CA 1
ATOM 763 C C . ASP A 1 104 ? 0.075 6.051 -16.326 1.00 94.88 104 ASP A C 1
ATOM 765 O O . ASP A 1 104 ? -1.101 6.222 -16.640 1.00 94.88 104 ASP A O 1
ATOM 769 N N . LEU A 1 105 ? 0.685 4.877 -16.557 1.00 91.62 105 LEU A N 1
ATOM 770 C CA . LEU A 1 105 ? 0.023 3.736 -17.217 1.00 91.62 105 LEU A CA 1
ATOM 771 C C . LEU A 1 105 ? -1.232 3.256 -16.474 1.00 91.62 105 LEU A C 1
ATOM 773 O O . LEU A 1 105 ? -2.229 2.880 -17.088 1.00 91.62 105 LEU A O 1
ATOM 777 N N . GLY A 1 106 ? -1.202 3.225 -15.141 1.00 90.81 106 GLY A N 1
ATOM 778 C CA . GLY A 1 106 ? -2.390 2.852 -14.376 1.00 90.81 106 GLY A CA 1
ATOM 779 C C . GLY A 1 106 ? -3.474 3.933 -14.390 1.00 90.81 106 GLY A C 1
ATOM 780 O O . GLY A 1 106 ? -4.657 3.598 -14.404 1.00 90.81 106 GLY A O 1
ATOM 781 N N . GLU A 1 107 ? -3.099 5.213 -14.464 1.00 91.38 107 GLU A N 1
ATOM 782 C CA . GLU A 1 107 ? -4.042 6.319 -14.662 1.00 91.38 107 GLU A CA 1
ATOM 783 C C . GLU A 1 107 ? -4.744 6.225 -16.025 1.00 91.38 107 GLU A C 1
ATOM 785 O O . GLU A 1 107 ? -5.963 6.390 -16.083 1.00 91.38 107 GLU A O 1
ATOM 790 N N . GLU A 1 108 ? -4.031 5.846 -17.090 1.00 88.19 108 GLU A N 1
ATOM 791 C CA . GLU A 1 108 ? -4.633 5.556 -18.403 1.00 88.19 108 GLU A CA 1
ATOM 792 C C . GLU A 1 108 ? -5.653 4.407 -18.344 1.00 88.19 108 GLU A C 1
ATOM 794 O O . GLU A 1 108 ? -6.685 4.446 -19.017 1.00 88.19 108 GLU A O 1
ATOM 799 N N . LEU A 1 109 ? -5.405 3.403 -17.497 1.00 84.56 109 LEU A N 1
ATOM 800 C CA . LEU A 1 109 ? -6.339 2.304 -17.228 1.00 84.56 109 LEU A CA 1
ATOM 801 C C . LEU A 1 109 ? -7.480 2.692 -16.266 1.00 84.56 109 LEU A C 1
ATOM 803 O O . LEU A 1 109 ? -8.351 1.868 -15.985 1.00 84.56 109 LEU A O 1
ATOM 807 N N . GLY A 1 110 ? -7.489 3.923 -15.748 1.00 87.38 110 GLY A N 1
ATOM 808 C CA . GLY A 1 110 ? -8.472 4.410 -14.778 1.00 87.38 110 GLY A CA 1
ATOM 809 C C . GLY A 1 110 ? -8.285 3.866 -13.357 1.00 87.38 110 GLY A C 1
ATOM 810 O O . GLY A 1 110 ? -9.173 4.024 -12.519 1.00 87.38 110 GLY A O 1
ATOM 811 N N . ILE A 1 111 ? -7.150 3.227 -13.064 1.00 88.06 111 ILE A N 1
ATOM 812 C CA . ILE A 1 111 ? -6.818 2.664 -11.753 1.00 88.06 111 ILE A CA 1
ATOM 813 C C . ILE A 1 111 ? -5.629 3.439 -11.196 1.00 88.06 111 ILE A C 1
ATOM 815 O O . ILE A 1 111 ? -4.484 3.029 -11.338 1.00 88.06 111 ILE A O 1
ATOM 819 N N . THR A 1 112 ? -5.892 4.567 -10.538 1.00 92.06 112 THR A N 1
ATOM 820 C CA . THR A 1 112 ? -4.837 5.360 -9.896 1.00 92.06 112 THR A CA 1
ATOM 821 C C . THR A 1 112 ? -4.164 4.580 -8.765 1.00 92.06 112 THR A C 1
ATOM 823 O O . THR A 1 112 ? -4.818 3.852 -8.013 1.00 92.06 112 THR A O 1
ATOM 826 N N . ARG A 1 113 ? -2.853 4.787 -8.593 1.00 93.38 113 ARG A N 1
ATOM 827 C CA . ARG A 1 113 ? -2.055 4.137 -7.549 1.00 93.38 113 ARG A CA 1
ATOM 828 C C . ARG A 1 113 ? -2.620 4.405 -6.142 1.00 93.38 113 ARG A C 1
ATOM 830 O O . ARG A 1 113 ? -2.593 5.555 -5.688 1.00 93.38 113 ARG A O 1
ATOM 837 N N . PRO A 1 114 ? -3.082 3.367 -5.415 1.00 91.38 114 PRO A N 1
ATOM 838 C CA . PRO A 1 114 ? -3.680 3.555 -4.099 1.00 91.38 114 PRO A CA 1
ATOM 839 C C . PRO A 1 114 ? -2.673 4.039 -3.053 1.00 91.38 114 PRO A C 1
ATOM 841 O O . PRO A 1 114 ? -1.496 3.663 -3.066 1.00 91.38 114 PRO A O 1
ATOM 844 N N . PHE A 1 115 ? -3.162 4.836 -2.104 1.00 93.19 115 PHE A N 1
ATOM 845 C CA . PHE A 1 115 ? -2.394 5.253 -0.935 1.00 93.19 115 PHE A CA 1
ATOM 846 C C . PHE A 1 115 ? -2.369 4.179 0.158 1.00 93.19 115 PHE A C 1
ATOM 848 O O . PHE A 1 115 ? -3.274 3.352 0.280 1.00 93.19 115 PHE A O 1
ATOM 855 N N . LEU A 1 116 ? -1.332 4.222 0.990 1.00 91.25 116 LEU A N 1
ATOM 856 C CA . LEU A 1 116 ? -1.208 3.416 2.196 1.00 91.25 116 LEU A CA 1
ATOM 857 C C . LEU A 1 116 ? -1.949 4.062 3.374 1.00 91.25 116 LEU A C 1
ATOM 859 O O . LEU A 1 116 ? -2.263 5.254 3.386 1.00 91.25 116 LEU A O 1
ATOM 863 N N . SER A 1 117 ? -2.240 3.248 4.384 1.00 91.81 117 SER A N 1
ATOM 864 C CA . SER A 1 117 ? -2.774 3.720 5.660 1.00 91.81 117 SER A CA 1
ATOM 865 C C . SER A 1 117 ? -1.663 4.317 6.518 1.00 91.81 117 SER A C 1
ATOM 867 O O . SER A 1 117 ? -0.593 3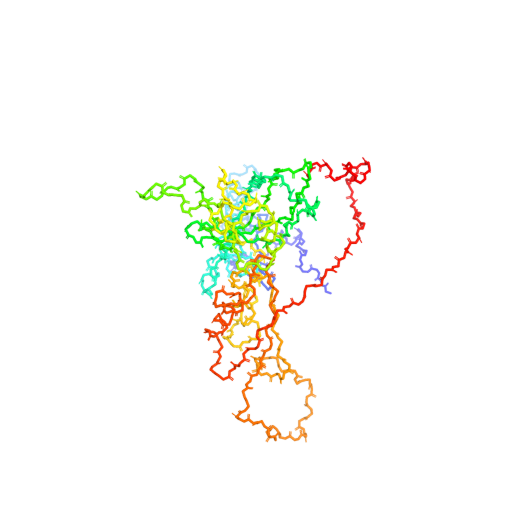.725 6.658 1.00 91.81 117 SER A O 1
ATOM 869 N N . ALA A 1 118 ? -1.936 5.460 7.147 1.00 94.38 118 ALA A N 1
ATOM 870 C CA . ALA A 1 118 ? -1.009 6.058 8.098 1.00 94.38 118 ALA A CA 1
ATOM 871 C C . ALA A 1 118 ? -0.850 5.190 9.356 1.00 94.38 118 ALA A C 1
ATOM 873 O O . ALA A 1 118 ? -1.792 4.535 9.810 1.00 94.38 118 ALA A O 1
ATOM 874 N N . THR A 1 119 ? 0.340 5.218 9.943 1.00 94.75 119 THR A N 1
ATOM 875 C CA . THR A 1 119 ? 0.697 4.492 11.161 1.00 94.75 119 THR A CA 1
ATOM 876 C C . THR A 1 119 ? 1.323 5.436 12.180 1.00 94.75 119 THR A C 1
ATOM 878 O O . THR A 1 119 ? 1.831 6.507 11.844 1.00 94.75 119 THR A O 1
ATOM 881 N N . GLY A 1 120 ? 1.267 5.056 13.449 1.00 94.69 120 GLY A N 1
ATOM 882 C CA . GLY A 1 120 ? 1.874 5.818 14.534 1.00 94.69 120 GLY A CA 1
ATOM 883 C C . GLY A 1 120 ? 1.650 5.123 15.864 1.00 94.69 120 GLY A C 1
ATOM 884 O O . GLY A 1 120 ? 1.437 3.910 15.899 1.00 94.69 120 GLY A O 1
ATOM 885 N N . SER A 1 121 ? 1.690 5.873 16.961 1.00 95.25 121 SER A N 1
ATOM 886 C CA . SER A 1 121 ? 1.489 5.314 18.297 1.00 95.25 121 SER A CA 1
ATOM 887 C C . SER A 1 121 ? 0.611 6.202 19.170 1.00 95.25 121 SER A C 1
ATOM 889 O O . SER A 1 121 ? 0.591 7.423 19.026 1.00 95.25 121 SER A O 1
ATOM 891 N N . VAL A 1 122 ? -0.119 5.569 20.084 1.00 95.75 122 VAL A N 1
ATOM 892 C CA . VAL A 1 122 ? -0.887 6.243 21.136 1.00 95.75 122 VAL A CA 1
ATOM 893 C C . VAL A 1 122 ? -0.518 5.647 22.487 1.00 95.75 122 VAL A C 1
ATOM 895 O O . VAL A 1 122 ? -0.214 4.457 22.591 1.00 95.75 122 VAL A O 1
ATOM 898 N N . ALA A 1 123 ? -0.557 6.466 23.533 1.00 95.69 123 ALA A N 1
ATOM 899 C CA . ALA A 1 123 ? -0.444 5.987 24.901 1.00 95.69 123 ALA A CA 1
ATOM 900 C C . ALA A 1 123 ? -1.843 5.697 25.451 1.00 95.69 123 ALA A C 1
ATOM 902 O O . ALA A 1 123 ? -2.732 6.545 25.403 1.00 95.69 123 ALA A O 1
ATOM 903 N N . LEU A 1 124 ? -2.043 4.492 25.970 1.00 95.38 124 LEU A N 1
ATOM 904 C CA . LEU A 1 124 ? -3.262 4.085 26.651 1.00 95.38 124 LEU A CA 1
ATOM 905 C C . LEU A 1 124 ? -2.988 4.034 28.153 1.00 95.38 124 LEU A C 1
ATOM 907 O O . LEU A 1 124 ? -2.055 3.353 28.578 1.00 95.38 124 LEU A O 1
ATOM 911 N N . THR A 1 125 ? -3.804 4.722 28.948 1.00 94.44 125 THR A N 1
ATOM 912 C CA . THR A 1 125 ? -3.623 4.828 30.403 1.00 94.44 125 THR A CA 1
ATOM 913 C C . THR A 1 125 ? -4.915 4.505 31.138 1.00 94.44 125 THR A C 1
ATOM 915 O O . THR A 1 125 ? -5.981 5.007 30.785 1.00 94.44 125 THR A O 1
ATOM 918 N N . LEU A 1 126 ? -4.824 3.709 32.199 1.00 93.12 126 LEU A N 1
ATOM 919 C CA . LEU A 1 126 ? -5.942 3.458 33.098 1.00 93.12 126 LEU A CA 1
ATOM 920 C C . LEU A 1 126 ? -6.208 4.679 33.989 1.00 93.12 126 LEU A C 1
ATOM 922 O O . LEU A 1 126 ? -5.338 5.123 34.734 1.00 93.12 126 LEU A O 1
ATOM 926 N N . ALA A 1 127 ? -7.433 5.195 33.958 1.00 90.81 127 ALA A N 1
ATOM 927 C CA . ALA A 1 127 ? -7.885 6.295 34.806 1.00 90.81 127 ALA A CA 1
ATOM 928 C C . ALA A 1 127 ? -8.047 5.887 36.282 1.00 90.81 127 ALA A C 1
ATOM 930 O O . ALA A 1 127 ? -7.982 6.734 37.171 1.00 90.81 127 ALA A O 1
ATOM 931 N N . LYS A 1 128 ? -8.294 4.598 36.540 1.00 89.38 128 LYS A N 1
ATOM 932 C CA . LYS A 1 128 ? -8.413 3.985 37.869 1.00 89.38 128 LYS A CA 1
ATOM 933 C C . LYS A 1 128 ? -7.782 2.593 37.844 1.00 89.38 128 LYS A C 1
ATOM 935 O O . LYS A 1 128 ? -7.606 2.013 36.777 1.00 89.38 128 LYS A O 1
ATOM 940 N N . ALA A 1 129 ? -7.476 2.041 39.017 1.00 88.00 129 ALA A N 1
ATOM 941 C CA . ALA A 1 129 ? -7.106 0.632 39.120 1.00 88.00 129 ALA A CA 1
ATOM 942 C C . ALA A 1 129 ? -8.225 -0.270 38.564 1.00 88.00 129 ALA A C 1
ATOM 944 O O . ALA A 1 129 ? -9.403 0.098 38.604 1.00 88.00 129 ALA A O 1
ATOM 945 N N . LEU A 1 130 ? -7.851 -1.446 38.052 1.00 89.94 130 LEU A N 1
ATOM 946 C CA . LEU A 1 130 ? -8.819 -2.421 37.552 1.00 89.94 130 LEU A CA 1
ATOM 947 C C . LEU A 1 130 ? -9.820 -2.809 38.666 1.00 89.94 130 LEU A C 1
ATOM 949 O O . LEU A 1 130 ? -9.399 -2.989 39.814 1.00 89.94 130 LEU A O 1
ATOM 953 N N . PRO A 1 131 ? -11.123 -2.947 38.354 1.00 89.38 131 PRO A N 1
ATOM 954 C CA . PRO A 1 131 ? -12.137 -3.358 39.323 1.00 89.38 131 PRO A CA 1
ATOM 955 C C . PRO A 1 131 ? -11.825 -4.704 39.985 1.00 89.38 131 PRO A C 1
ATOM 957 O O . PRO A 1 131 ? -11.244 -5.604 39.370 1.00 89.38 131 PRO A O 1
ATOM 960 N N . SER A 1 132 ? -12.288 -4.887 41.224 1.00 81.69 132 SER A N 1
ATOM 961 C CA . SER A 1 132 ? -12.221 -6.183 41.905 1.00 81.69 132 SER A CA 1
ATOM 962 C C . SER A 1 132 ? -12.984 -7.238 41.098 1.00 81.69 132 SER A C 1
ATOM 964 O O . SER A 1 132 ? -14.179 -7.080 40.860 1.00 81.69 132 SER A O 1
ATOM 966 N N . GLY A 1 133 ? -12.297 -8.301 40.675 1.00 79.44 133 GLY A N 1
ATOM 967 C CA . GLY A 1 133 ? -12.859 -9.359 39.824 1.00 79.44 133 GLY A CA 1
ATOM 968 C C . GLY A 1 133 ? -12.369 -9.339 38.371 1.00 79.44 133 GLY A C 1
ATOM 969 O O . GLY A 1 133 ? -12.562 -10.327 37.669 1.00 79.44 133 GLY A O 1
ATOM 970 N N . VAL A 1 134 ? -11.666 -8.284 37.934 1.00 86.38 134 VAL A N 1
ATOM 971 C CA . VAL A 1 134 ? -11.018 -8.214 36.610 1.00 86.38 134 VAL A CA 1
ATOM 972 C C . VAL A 1 134 ? -9.497 -8.124 36.795 1.00 86.38 134 VAL A C 1
ATOM 974 O O . VAL A 1 134 ? -8.934 -7.031 36.797 1.00 86.38 134 VAL A O 1
ATOM 977 N N . PRO A 1 135 ? -8.785 -9.255 36.972 1.00 85.75 135 PRO A N 1
ATOM 978 C CA . PRO A 1 135 ? -7.340 -9.236 37.235 1.00 85.75 135 PRO A CA 1
ATOM 979 C C . PRO A 1 135 ? -6.511 -8.790 36.018 1.00 85.75 135 PRO A C 1
ATOM 981 O O . PRO A 1 135 ? -5.348 -8.404 36.155 1.00 85.75 135 PRO A O 1
ATOM 984 N N . LYS A 1 136 ? -7.098 -8.875 34.820 1.00 91.62 136 LYS A N 1
ATOM 985 C CA . LYS A 1 136 ? -6.464 -8.592 33.534 1.00 91.62 136 LYS A CA 1
ATOM 986 C C . LYS A 1 136 ? -7.513 -8.049 32.568 1.00 91.62 136 LYS A C 1
ATOM 988 O O . LYS A 1 136 ? -8.546 -8.686 32.380 1.00 91.62 136 LYS A O 1
ATOM 993 N N . LEU A 1 137 ? -7.218 -6.927 31.918 1.00 92.56 137 LEU A N 1
ATOM 994 C CA . LEU A 1 137 ? -8.012 -6.389 30.813 1.00 92.56 137 LEU A CA 1
ATOM 995 C C . LEU A 1 137 ? -7.186 -6.488 29.528 1.00 92.56 137 LEU A C 1
ATOM 997 O O . LEU A 1 137 ? -6.069 -5.980 29.474 1.00 92.56 137 LEU A O 1
ATOM 1001 N N . VAL A 1 138 ? -7.716 -7.163 28.507 1.00 93.00 138 VAL A N 1
ATOM 1002 C CA . VAL A 1 138 ? -7.062 -7.293 27.197 1.00 93.00 138 VAL A CA 1
ATOM 1003 C C . VAL A 1 138 ? -7.854 -6.516 26.166 1.00 93.00 138 VAL A C 1
ATOM 1005 O O . VAL A 1 138 ? -9.042 -6.769 25.988 1.00 93.00 138 VAL A O 1
ATOM 1008 N N . LEU A 1 139 ? -7.175 -5.618 25.464 1.00 92.81 139 LEU A N 1
ATOM 1009 C CA . LEU A 1 139 ? -7.683 -4.984 24.258 1.00 92.81 139 LEU A CA 1
ATOM 1010 C C . LEU A 1 139 ? -7.083 -5.727 23.062 1.00 92.81 139 LEU A C 1
ATOM 1012 O O . LEU A 1 139 ? -5.861 -5.706 22.884 1.00 92.81 139 LEU A O 1
ATOM 1016 N N . PRO A 1 140 ? -7.889 -6.445 22.268 1.00 91.69 140 PRO A N 1
ATOM 1017 C CA . PRO A 1 140 ? -7.371 -7.207 21.143 1.00 91.69 140 PRO A CA 1
ATOM 1018 C C . PRO A 1 140 ? -6.871 -6.285 20.024 1.00 91.69 140 PRO A C 1
ATOM 1020 O O . PRO A 1 140 ? -7.273 -5.123 19.897 1.00 91.69 140 PRO A O 1
ATOM 1023 N N . ARG A 1 141 ? -6.015 -6.834 19.161 1.00 90.44 141 ARG A N 1
ATOM 1024 C CA . ARG A 1 141 ? -5.596 -6.169 17.925 1.00 90.44 141 ARG A CA 1
ATOM 1025 C C . ARG A 1 141 ? -6.816 -5.848 17.048 1.00 90.44 141 ARG A C 1
ATOM 1027 O O . ARG A 1 141 ? -7.806 -6.589 16.995 1.00 90.44 141 ARG A O 1
ATOM 1034 N N . GLY A 1 142 ? -6.764 -4.697 16.390 1.00 88.38 142 GLY A N 1
ATOM 1035 C CA . GLY A 1 142 ? -7.843 -4.177 15.560 1.00 88.38 142 GLY A CA 1
ATOM 1036 C C . GLY A 1 142 ? -8.987 -3.517 16.331 1.00 88.38 142 GLY A C 1
ATOM 1037 O O . GLY A 1 142 ? -9.963 -3.151 15.687 1.00 88.38 142 GLY A O 1
ATOM 1038 N N . SER A 1 143 ? -8.885 -3.359 17.659 1.00 91.25 143 SER A N 1
ATOM 1039 C CA . SER A 1 143 ? -9.862 -2.574 18.432 1.00 91.25 143 SER A CA 1
ATOM 1040 C C . SER A 1 143 ? -9.919 -1.137 17.915 1.00 91.25 143 SER A C 1
ATOM 1042 O O . SER A 1 143 ? -8.867 -0.525 17.691 1.00 91.25 143 SER A O 1
ATOM 1044 N N . ARG A 1 144 ? -11.129 -0.611 17.723 1.00 91.75 144 ARG A N 1
ATOM 1045 C CA . ARG A 1 144 ? -11.357 0.680 17.068 1.00 91.75 144 ARG A CA 1
ATOM 1046 C C . ARG A 1 144 ? -11.342 1.876 18.013 1.00 91.75 144 ARG A C 1
ATOM 1048 O O . ARG A 1 144 ? -12.049 1.943 19.015 1.00 91.75 144 ARG A O 1
ATOM 1055 N N . LEU A 1 145 ? -10.580 2.867 17.590 1.00 92.56 145 LEU A N 1
ATOM 1056 C CA . LEU A 1 145 ? -10.499 4.212 18.123 1.00 92.56 145 LEU A CA 1
ATOM 1057 C C . LEU A 1 145 ? -11.161 5.167 17.125 1.00 92.56 145 LEU A C 1
ATOM 1059 O O . LEU A 1 145 ? -11.146 4.927 15.913 1.00 92.56 145 LEU A O 1
ATOM 1063 N N . SER A 1 146 ? -11.691 6.277 17.617 1.00 92.88 146 SER A N 1
ATOM 1064 C CA . SER A 1 146 ? -12.188 7.349 16.758 1.00 92.88 146 SER A CA 1
ATOM 1065 C C . SER A 1 146 ? -11.681 8.716 17.209 1.00 92.88 146 SER A C 1
ATOM 1067 O O . SER A 1 146 ? -11.077 8.867 18.276 1.00 92.88 146 SER A O 1
ATOM 1069 N N . THR A 1 147 ? -11.859 9.716 16.351 1.00 93.00 147 THR A N 1
ATOM 1070 C CA . THR A 1 147 ? -11.586 11.124 16.661 1.00 93.00 147 THR A CA 1
ATOM 1071 C C . THR A 1 147 ? -12.893 11.925 16.692 1.00 93.00 147 THR A C 1
ATOM 1073 O O . THR A 1 147 ? -13.901 11.483 16.130 1.00 93.00 147 THR A O 1
ATOM 1076 N N . PRO A 1 148 ? -12.911 13.130 17.294 1.00 88.81 148 PRO A N 1
ATOM 1077 C CA . PRO A 1 148 ? -14.066 14.025 17.222 1.00 88.81 148 PRO A CA 1
ATOM 1078 C C . PRO A 1 148 ? -14.470 14.391 15.788 1.00 88.81 148 PRO A C 1
ATOM 1080 O O . PRO A 1 148 ? -15.653 14.570 15.520 1.00 88.81 148 PRO A O 1
ATOM 1083 N N . GLY A 1 149 ? -13.501 14.466 14.872 1.00 87.12 149 GLY A N 1
ATOM 1084 C CA . GLY A 1 149 ? -13.711 14.721 13.445 1.00 87.12 149 GLY A CA 1
ATOM 1085 C C . GLY A 1 149 ? -14.223 13.520 12.643 1.00 87.12 149 GLY A C 1
ATOM 1086 O O . GLY A 1 149 ? -14.359 13.629 11.430 1.00 87.12 149 GLY A O 1
ATOM 1087 N N . GLY A 1 150 ? -14.499 12.379 13.287 1.00 88.25 150 GLY A N 1
ATOM 1088 C CA . GLY A 1 150 ? -15.055 11.191 12.631 1.00 88.25 150 GLY A CA 1
ATOM 1089 C C . GLY A 1 150 ? -14.024 10.290 11.945 1.00 88.25 150 GLY A C 1
ATOM 1090 O O . GLY A 1 150 ? -14.409 9.353 11.246 1.00 88.25 150 GLY A O 1
ATOM 1091 N N . HIS A 1 151 ? -12.726 10.526 12.152 1.00 91.31 151 HIS A N 1
ATOM 1092 C CA . HIS A 1 151 ? -11.687 9.637 11.639 1.00 91.31 151 HIS A CA 1
ATOM 1093 C C . HIS A 1 151 ? -11.636 8.345 12.453 1.00 91.31 151 HIS A C 1
ATOM 1095 O O . HIS A 1 151 ? -11.863 8.345 13.666 1.00 91.31 151 HIS A O 1
ATOM 1101 N N . ARG A 1 152 ? -11.319 7.237 11.778 1.00 91.69 152 ARG A N 1
ATOM 1102 C CA . ARG A 1 152 ? -11.301 5.896 12.369 1.00 91.69 152 ARG A CA 1
ATOM 1103 C C . ARG A 1 152 ? -9.882 5.356 12.384 1.00 91.69 152 ARG A C 1
ATOM 1105 O O . ARG A 1 152 ? -9.179 5.387 11.377 1.00 91.69 152 ARG A O 1
ATOM 1112 N N . VAL A 1 153 ? -9.476 4.826 13.528 1.00 93.56 153 VAL A N 1
ATOM 1113 C CA . VAL A 1 153 ? -8.136 4.287 13.766 1.00 93.56 153 VAL A CA 1
ATOM 1114 C C . VAL A 1 153 ? -8.279 2.945 14.472 1.00 93.56 153 VAL A C 1
ATOM 1116 O O . VAL A 1 153 ? -9.265 2.704 15.159 1.00 93.56 153 VAL A O 1
ATOM 1119 N N . ALA A 1 154 ? -7.320 2.043 14.312 1.00 93.75 154 ALA A N 1
ATOM 1120 C CA . ALA A 1 154 ? -7.337 0.764 15.005 1.00 93.75 154 ALA A CA 1
ATOM 1121 C C . ALA A 1 154 ? -5.994 0.431 15.642 1.00 93.75 154 ALA A C 1
ATOM 1123 O O . ALA A 1 154 ? -4.937 0.842 15.160 1.00 93.75 154 ALA A O 1
ATOM 1124 N N . LEU A 1 155 ? -6.039 -0.358 16.715 1.00 93.44 155 LEU A N 1
ATOM 1125 C CA . LEU A 1 155 ? -4.838 -0.888 17.351 1.00 93.44 155 LEU A CA 1
ATOM 1126 C C . LEU A 1 155 ? -4.119 -1.866 16.413 1.00 93.44 155 LEU A C 1
ATOM 1128 O O . LEU A 1 155 ? -4.696 -2.866 15.983 1.00 93.44 155 LEU A O 1
ATOM 1132 N N . ALA A 1 156 ? -2.840 -1.622 16.140 1.00 91.75 156 ALA A N 1
ATOM 1133 C CA . ALA A 1 156 ? -2.012 -2.510 15.328 1.00 91.75 156 ALA A CA 1
ATOM 1134 C C . ALA A 1 156 ? -1.442 -3.691 16.132 1.00 91.75 156 ALA A C 1
ATOM 1136 O O . ALA A 1 156 ? -1.007 -4.673 15.531 1.00 91.75 156 ALA A O 1
ATOM 1137 N N . ALA A 1 157 ? -1.496 -3.633 17.467 1.00 90.69 157 ALA A N 1
ATOM 1138 C CA . ALA A 1 157 ? -1.113 -4.709 18.380 1.00 90.69 157 ALA A CA 1
ATOM 1139 C C . ALA A 1 157 ? -2.131 -4.855 19.524 1.00 90.69 157 ALA A C 1
ATOM 1141 O O . ALA A 1 157 ? -2.837 -3.906 19.861 1.00 90.69 157 ALA A O 1
ATOM 1142 N N . ALA A 1 158 ? -2.207 -6.047 20.120 1.00 91.88 158 ALA A N 1
ATOM 1143 C CA . ALA A 1 158 ? -3.010 -6.269 21.319 1.00 91.88 158 ALA A CA 1
ATOM 1144 C C . ALA A 1 158 ? -2.327 -5.664 22.555 1.00 91.88 158 ALA A C 1
ATOM 1146 O O . ALA A 1 158 ? -1.100 -5.621 22.642 1.00 91.88 158 ALA A O 1
ATOM 1147 N N . VAL A 1 159 ? -3.127 -5.234 23.527 1.00 93.19 159 VAL A N 1
ATOM 1148 C CA . VAL A 1 159 ? -2.668 -4.550 24.741 1.00 93.19 159 VAL A CA 1
ATOM 1149 C C . VAL A 1 159 ? -3.232 -5.264 25.946 1.00 93.19 159 VAL A C 1
ATOM 1151 O O . VAL A 1 159 ? -4.400 -5.649 25.958 1.00 93.19 159 VAL A O 1
ATOM 1154 N N . GLN A 1 160 ? -2.415 -5.424 26.977 1.00 93.38 160 GLN A N 1
ATOM 1155 C CA . GLN A 1 160 ? -2.835 -6.048 28.217 1.00 93.38 160 GLN A CA 1
ATOM 1156 C C . GLN A 1 160 ? -2.548 -5.127 29.396 1.00 93.38 160 GLN A C 1
ATOM 1158 O O . GLN A 1 160 ? -1.401 -4.778 29.658 1.00 93.38 160 GLN A O 1
ATOM 1163 N N . PHE A 1 161 ? -3.596 -4.826 30.149 1.00 93.06 161 PHE A N 1
ATOM 1164 C CA . PHE A 1 161 ? -3.525 -4.139 31.425 1.00 93.06 161 PHE A CA 1
ATOM 1165 C C . PHE A 1 161 ? -3.612 -5.141 32.574 1.00 93.06 161 PHE A C 1
ATOM 1167 O O . PHE A 1 161 ? -4.415 -6.079 32.550 1.00 93.06 161 PHE A O 1
ATOM 1174 N N . THR A 1 162 ? -2.781 -4.930 33.588 1.00 92.25 162 THR A N 1
ATOM 1175 C CA . THR A 1 162 ? -2.745 -5.701 34.839 1.00 92.25 162 THR A CA 1
ATOM 1176 C C . THR A 1 162 ? -2.542 -4.737 36.005 1.00 92.25 162 THR A C 1
ATOM 1178 O O . THR A 1 162 ? -2.322 -3.546 35.803 1.00 92.25 162 THR A O 1
ATOM 1181 N N . THR A 1 163 ? -2.569 -5.227 37.242 1.00 83.50 163 THR A N 1
ATOM 1182 C CA . THR A 1 163 ? -2.315 -4.394 38.432 1.00 83.50 163 THR A CA 1
ATOM 1183 C C . THR A 1 163 ? -0.941 -3.709 38.432 1.00 83.50 163 THR A C 1
ATOM 1185 O O . THR A 1 163 ? -0.793 -2.673 39.072 1.00 83.50 163 THR A O 1
ATOM 1188 N N . GLY A 1 164 ? 0.046 -4.254 37.709 1.00 83.75 164 GLY A N 1
ATOM 1189 C CA . GLY A 1 164 ? 1.384 -3.670 37.561 1.00 83.75 164 GLY A CA 1
ATOM 1190 C C . GLY A 1 164 ? 1.599 -2.858 36.278 1.00 83.75 164 GLY A C 1
ATOM 1191 O O . GLY A 1 164 ? 2.623 -2.194 36.156 1.00 83.75 164 GLY A O 1
ATOM 1192 N N . VAL A 1 165 ? 0.663 -2.904 35.324 1.00 88.94 165 VAL A N 1
ATOM 1193 C CA . VAL A 1 165 ? 0.768 -2.209 34.031 1.00 88.94 165 VAL A CA 1
ATOM 1194 C C . VAL A 1 165 ? -0.482 -1.363 33.833 1.00 88.94 165 VAL A C 1
ATOM 1196 O O . VAL A 1 165 ? -1.524 -1.874 33.424 1.00 88.94 165 VAL A O 1
ATOM 1199 N N . SER A 1 166 ? -0.369 -0.070 34.141 1.00 91.25 166 SER A N 1
ATOM 1200 C CA . SER A 1 166 ? -1.448 0.920 34.021 1.00 91.25 166 SER A CA 1
ATOM 1201 C C . SER A 1 166 ? -1.325 1.821 32.794 1.00 91.25 166 SER A C 1
ATOM 1203 O O . SER A 1 166 ? -2.310 2.448 32.413 1.00 91.25 166 SER A O 1
ATOM 1205 N N . THR A 1 167 ? -0.154 1.863 32.158 1.00 93.56 167 THR A N 1
ATOM 1206 C CA . THR A 1 167 ? 0.101 2.632 30.937 1.00 93.56 167 THR A CA 1
ATOM 1207 C C . THR A 1 167 ? 0.831 1.763 29.924 1.00 93.56 167 THR A C 1
ATOM 1209 O O . THR A 1 167 ? 1.768 1.049 30.279 1.00 93.56 167 THR A O 1
ATOM 1212 N N . ALA A 1 168 ? 0.418 1.836 28.661 1.00 93.94 168 ALA A N 1
ATOM 1213 C CA . ALA A 1 168 ? 1.059 1.144 27.549 1.00 93.94 168 ALA A CA 1
ATOM 1214 C C . ALA A 1 168 ? 1.090 2.044 26.308 1.00 93.94 168 ALA A C 1
ATOM 1216 O O . ALA A 1 168 ? 0.089 2.674 25.975 1.00 93.94 168 ALA A O 1
ATOM 1217 N N . VAL A 1 169 ? 2.226 2.089 25.610 1.00 95.25 169 VAL A N 1
ATOM 1218 C CA . VAL A 1 169 ? 2.340 2.729 24.290 1.00 95.25 169 VAL A CA 1
ATOM 1219 C C . VAL A 1 169 ? 2.085 1.672 23.228 1.00 95.25 169 VAL A C 1
ATOM 1221 O O . VAL A 1 169 ? 2.673 0.592 23.273 1.00 95.25 169 VAL A O 1
ATOM 1224 N N . VAL A 1 170 ? 1.184 1.968 22.297 1.00 94.56 170 VAL A N 1
ATOM 1225 C CA . VAL A 1 170 ? 0.617 0.969 21.391 1.00 94.56 170 VAL A CA 1
ATOM 1226 C C . VAL A 1 170 ? 0.643 1.505 19.968 1.00 94.56 170 VAL A C 1
ATOM 1228 O O . VAL A 1 170 ? 0.216 2.643 19.749 1.00 94.56 170 VAL A O 1
ATOM 1231 N N . PRO A 1 171 ? 1.118 0.716 18.990 1.00 95.75 171 PRO A N 1
ATOM 1232 C CA . PRO A 1 171 ? 1.060 1.119 17.598 1.00 95.75 171 PRO A CA 1
ATOM 1233 C C . PRO A 1 171 ? -0.389 1.129 17.104 1.00 95.75 171 PRO A C 1
ATOM 1235 O O . PRO A 1 171 ? -1.193 0.260 17.453 1.00 95.75 171 PRO A O 1
ATOM 1238 N N . VAL A 1 172 ? -0.711 2.099 16.257 1.00 94.88 172 VAL A N 1
ATOM 1239 C CA . VAL A 1 172 ? -2.031 2.275 15.652 1.00 94.88 172 VAL A CA 1
ATOM 1240 C C . VAL A 1 172 ? -1.928 2.462 14.146 1.00 94.88 172 VAL A C 1
ATOM 1242 O O . VAL A 1 172 ? -0.892 2.873 13.620 1.00 94.88 172 VAL A O 1
ATOM 1245 N N . THR A 1 173 ? -3.016 2.160 13.448 1.00 94.31 173 THR A N 1
ATOM 1246 C CA . THR A 1 173 ? -3.131 2.309 11.996 1.00 94.31 173 THR A CA 1
ATOM 1247 C C . THR A 1 173 ? -4.446 2.998 11.653 1.00 94.31 173 THR A C 1
ATOM 1249 O O . THR A 1 173 ? -5.501 2.601 12.153 1.00 94.31 173 THR A O 1
ATOM 1252 N N . SER A 1 174 ? -4.386 4.029 10.809 1.00 93.50 174 SER A N 1
ATOM 1253 C CA . SER A 1 174 ? -5.569 4.694 10.257 1.00 93.50 174 SER A CA 1
ATOM 1254 C C . SER A 1 174 ? -6.373 3.715 9.406 1.00 93.50 174 SER A C 1
ATOM 1256 O O . SER A 1 174 ? -5.810 2.944 8.627 1.00 93.50 174 SER A O 1
ATOM 1258 N N . PHE A 1 175 ? -7.695 3.746 9.540 1.00 89.69 175 PHE A N 1
ATOM 1259 C CA . PHE A 1 175 ? -8.574 2.940 8.702 1.00 89.69 175 PHE A CA 1
ATOM 1260 C C . PHE A 1 175 ? -8.640 3.495 7.276 1.00 89.69 175 PHE A C 1
ATOM 1262 O O . PHE A 1 175 ? -8.544 2.737 6.312 1.00 89.69 175 PHE A O 1
ATOM 1269 N N . ASP A 1 176 ? -8.780 4.814 7.153 1.00 87.56 176 ASP A N 1
ATOM 1270 C CA . ASP A 1 176 ? -8.878 5.483 5.863 1.00 87.56 176 ASP A CA 1
ATOM 1271 C C . ASP A 1 176 ? -7.454 5.702 5.297 1.00 87.56 176 ASP A C 1
ATOM 1273 O O . ASP A 1 176 ? -6.596 6.254 6.007 1.00 87.56 176 ASP A O 1
ATOM 1277 N N . PRO A 1 177 ? -7.159 5.220 4.071 1.00 89.12 177 PRO A N 1
ATOM 1278 C CA . PRO A 1 177 ? -5.857 5.398 3.434 1.00 89.12 177 PRO A CA 1
ATOM 1279 C C . PRO A 1 177 ? -5.664 6.836 2.936 1.00 89.12 177 PRO A C 1
ATOM 1281 O O . PRO A 1 177 ? -6.625 7.582 2.743 1.00 89.12 177 PRO A O 1
ATOM 1284 N N . GLY A 1 178 ? -4.413 7.216 2.675 1.00 91.81 178 GLY A N 1
ATOM 1285 C CA . GLY A 1 178 ? -4.091 8.524 2.108 1.00 91.81 178 GLY A CA 1
ATOM 1286 C C . GLY A 1 178 ? -3.727 9.597 3.131 1.00 91.81 178 GLY A C 1
ATOM 1287 O O . GLY A 1 178 ? -3.682 9.341 4.340 1.00 91.81 178 GLY A O 1
ATOM 1288 N N . PRO A 1 179 ? -3.488 10.834 2.654 1.00 91.44 179 PRO A N 1
ATOM 1289 C CA . PRO A 1 179 ? -3.097 11.960 3.500 1.00 91.44 179 PRO A CA 1
ATOM 1290 C C . PRO A 1 179 ? -4.109 12.281 4.605 1.00 91.44 179 PRO A C 1
ATOM 1292 O O . PRO A 1 179 ? -3.724 12.754 5.669 1.00 91.44 179 PRO A O 1
ATOM 1295 N N . VAL A 1 180 ? -5.391 11.968 4.378 1.00 90.56 180 VAL A N 1
ATOM 1296 C CA . VAL A 1 180 ? -6.483 12.127 5.356 1.00 90.56 180 VAL A CA 1
ATOM 1297 C C . VAL A 1 180 ? -6.249 11.289 6.621 1.00 90.56 180 VAL A C 1
ATOM 1299 O O . VAL A 1 180 ? -6.714 11.658 7.696 1.00 90.56 180 VAL A O 1
ATOM 1302 N N . GLY A 1 181 ? -5.505 10.183 6.516 1.00 89.50 181 GLY A N 1
ATOM 1303 C CA . GLY A 1 181 ? -5.132 9.344 7.652 1.00 89.50 181 GLY A CA 1
ATOM 1304 C C . GLY A 1 181 ? -3.965 9.880 8.488 1.00 89.50 181 GLY A C 1
ATOM 1305 O O . GLY A 1 181 ? -3.717 9.347 9.570 1.00 89.50 181 GLY A O 1
ATOM 1306 N N . ASN A 1 182 ? -3.241 10.913 8.035 1.00 93.12 182 ASN A N 1
ATOM 1307 C CA . ASN A 1 182 ? -2.140 11.529 8.790 1.00 93.12 182 ASN A CA 1
ATOM 1308 C C . ASN A 1 182 ? -2.694 12.460 9.879 1.00 93.12 182 ASN A C 1
ATOM 1310 O O . ASN A 1 182 ? -2.615 13.682 9.784 1.00 93.12 182 ASN A O 1
ATOM 1314 N N . LEU A 1 183 ? -3.319 11.864 10.890 1.00 93.44 183 LEU A N 1
ATOM 1315 C CA . LEU A 1 183 ? -3.987 12.588 11.963 1.00 93.44 183 LEU A CA 1
ATOM 1316 C C . LEU A 1 183 ? -2.969 13.308 12.845 1.00 93.44 183 LEU A C 1
ATOM 1318 O O . LEU A 1 183 ? -2.115 12.654 13.447 1.00 93.44 183 LEU A O 1
ATOM 1322 N N . ASP A 1 184 ? -3.097 14.627 12.971 1.00 94.31 184 ASP A N 1
ATOM 1323 C CA . ASP A 1 184 ? -2.243 15.447 13.826 1.00 94.31 184 ASP A CA 1
ATOM 1324 C C . ASP A 1 184 ? -3.031 15.962 15.048 1.00 94.31 184 ASP A C 1
ATOM 1326 O O . ASP A 1 184 ? -3.997 16.717 14.897 1.00 94.31 184 ASP A O 1
ATOM 1330 N N . PRO A 1 185 ? -2.649 15.588 16.287 1.00 93.19 185 PRO A N 1
ATOM 1331 C CA . PRO A 1 185 ? -3.334 16.067 17.486 1.00 93.19 185 PRO A CA 1
ATOM 1332 C C . PRO A 1 185 ? -3.199 17.581 17.712 1.00 93.19 185 PRO A C 1
ATOM 1334 O O . PRO A 1 185 ? -3.990 18.136 18.477 1.00 93.19 185 PRO A O 1
ATOM 1337 N N . ALA A 1 186 ? -2.225 18.249 17.088 1.00 93.44 186 ALA A N 1
ATOM 1338 C CA . ALA A 1 186 ? -2.013 19.688 17.218 1.00 93.44 186 ALA A CA 1
ATOM 1339 C C . ALA A 1 186 ? -2.981 20.522 16.364 1.00 93.44 186 ALA A C 1
ATOM 1341 O O . ALA A 1 186 ? -3.141 21.713 16.629 1.00 93.44 186 ALA A O 1
ATOM 1342 N N . VAL A 1 187 ? -3.657 19.919 15.379 1.00 91.88 187 VAL A N 1
ATOM 1343 C CA . VAL A 1 187 ? -4.619 20.629 14.527 1.00 91.88 187 VAL A CA 1
ATOM 1344 C C . VAL A 1 187 ? -5.845 21.036 15.342 1.00 91.88 187 VAL A C 1
ATOM 1346 O O . VAL A 1 187 ? -6.537 20.190 15.917 1.00 91.88 187 VAL A O 1
ATOM 1349 N N . THR A 1 188 ? -6.122 22.341 15.361 1.00 91.25 188 THR A N 1
ATOM 1350 C CA . THR A 1 188 ? -7.280 22.945 16.029 1.00 91.25 188 THR A CA 1
ATOM 1351 C C . THR A 1 188 ? -8.315 23.436 15.022 1.00 91.25 188 THR A C 1
ATOM 1353 O O . THR A 1 188 ? -7.956 24.031 14.006 1.00 91.25 188 THR A O 1
ATOM 1356 N N . ASP A 1 189 ? -9.598 23.241 15.316 1.00 90.50 189 ASP A N 1
ATOM 1357 C CA . ASP A 1 189 ? -10.688 23.897 14.592 1.00 90.50 189 ASP A CA 1
ATOM 1358 C C . ASP A 1 189 ? -10.885 25.359 15.051 1.00 90.50 189 ASP A C 1
ATOM 1360 O O . ASP A 1 189 ? -10.244 25.841 15.988 1.00 90.50 189 ASP A O 1
ATOM 1364 N N . ALA A 1 190 ? -11.796 26.082 14.391 1.00 85.81 190 ALA A N 1
ATOM 1365 C CA . ALA A 1 190 ? -12.110 27.476 14.716 1.00 85.81 190 ALA A CA 1
ATOM 1366 C C . ALA A 1 190 ? -12.709 27.676 16.126 1.00 85.81 190 ALA A C 1
ATOM 1368 O O . ALA A 1 190 ? -12.713 28.796 16.632 1.00 85.81 190 ALA A O 1
ATOM 1369 N N . ALA A 1 191 ? -13.212 26.612 16.758 1.00 86.81 191 ALA A N 1
ATOM 1370 C CA . ALA A 1 191 ? -13.745 26.615 18.117 1.00 86.81 191 ALA A CA 1
ATOM 1371 C C . ALA A 1 191 ? -12.703 26.167 19.165 1.00 86.81 191 ALA A C 1
ATOM 1373 O O . ALA A 1 191 ? -13.037 26.044 20.344 1.00 86.81 191 ALA A O 1
ATOM 1374 N N . GLY A 1 192 ? -11.449 25.929 18.758 1.00 85.69 192 GLY A N 1
ATOM 1375 C CA . GLY A 1 192 ? -10.378 25.433 19.627 1.00 85.69 192 GLY A CA 1
ATOM 1376 C C . GLY A 1 192 ? -10.479 23.938 19.957 1.00 85.69 192 GLY A C 1
ATOM 1377 O O . GLY A 1 192 ? -9.765 23.452 20.834 1.00 85.69 192 GLY A O 1
ATOM 1378 N N . GLY A 1 193 ? -11.362 23.198 19.283 1.00 87.38 193 GLY A N 1
ATOM 1379 C CA . GLY A 1 193 ? -11.438 21.744 19.350 1.00 87.38 193 GLY A CA 1
ATOM 1380 C C . GLY A 1 193 ? -10.296 21.085 18.579 1.00 87.38 193 GLY A C 1
ATOM 1381 O O . GLY A 1 193 ? -9.713 21.684 17.682 1.00 87.38 193 GLY A O 1
ATOM 1382 N N . HIS A 1 194 ? -9.978 19.834 18.915 1.00 91.69 194 HIS A N 1
ATOM 1383 C CA . HIS A 1 194 ? -8.936 19.051 18.240 1.00 91.69 194 HIS A CA 1
ATOM 1384 C C . HIS A 1 194 ? -9.560 17.903 17.426 1.00 91.69 194 HIS A C 1
ATOM 1386 O O . HIS A 1 194 ? -9.574 16.761 17.895 1.00 91.69 194 HIS A O 1
ATOM 1392 N N . PRO A 1 195 ? -10.107 18.160 16.221 1.00 91.06 195 PRO A N 1
ATOM 1393 C CA . PRO A 1 195 ? -10.890 17.173 15.467 1.00 91.06 195 PRO A CA 1
ATOM 1394 C C . PRO A 1 195 ? -10.090 15.934 15.037 1.00 91.06 195 PRO A C 1
ATOM 1396 O O . PRO A 1 195 ? -10.661 14.856 14.862 1.00 91.06 195 PRO A O 1
ATOM 1399 N N . GLN A 1 196 ? -8.771 16.061 14.895 1.00 93.00 196 GLN A N 1
ATOM 1400 C CA . GLN A 1 196 ? -7.875 14.971 14.494 1.00 93.00 196 GLN A CA 1
ATOM 1401 C C . GLN A 1 196 ? -7.228 14.247 15.684 1.00 93.00 196 GLN A C 1
ATOM 1403 O O . GLN A 1 196 ? -6.518 13.257 15.509 1.00 93.00 196 GLN A O 1
ATOM 1408 N N . ARG A 1 197 ? -7.473 14.696 16.920 1.00 94.12 197 ARG A N 1
ATOM 1409 C CA . ARG A 1 197 ? -6.928 14.028 18.102 1.00 94.12 197 ARG A CA 1
ATOM 1410 C C . ARG A 1 197 ? -7.709 12.749 18.385 1.00 94.12 197 ARG A C 1
ATOM 1412 O O . ARG A 1 197 ? -8.923 12.776 18.550 1.00 94.12 197 ARG A O 1
ATOM 1419 N N . ILE A 1 198 ? -6.996 11.632 18.484 1.00 94.00 198 ILE A N 1
ATOM 1420 C CA . ILE A 1 198 ? -7.570 10.348 18.881 1.00 94.00 198 ILE A CA 1
ATOM 1421 C C . ILE A 1 198 ? -7.793 10.384 20.393 1.00 94.00 198 ILE A C 1
ATOM 1423 O O . ILE A 1 198 ? -6.830 10.432 21.159 1.00 94.00 198 ILE A O 1
ATOM 1427 N N . ASP A 1 199 ? -9.056 10.405 20.816 1.00 93.06 199 ASP A N 1
ATOM 1428 C CA . ASP A 1 199 ? -9.420 10.550 22.230 1.00 93.06 199 ASP A CA 1
ATOM 1429 C C . ASP A 1 199 ? -10.540 9.619 22.709 1.00 93.06 199 ASP A C 1
ATOM 1431 O O . ASP A 1 199 ? -10.837 9.593 23.901 1.00 93.06 199 ASP A O 1
ATOM 1435 N N . ARG A 1 200 ? -11.132 8.819 21.820 1.00 93.25 200 ARG A N 1
ATOM 1436 C CA . ARG A 1 200 ? -12.336 8.030 22.104 1.00 93.25 200 ARG A CA 1
ATOM 1437 C C . ARG A 1 200 ? -12.290 6.648 21.467 1.00 93.25 200 ARG A C 1
ATOM 1439 O O . ARG A 1 200 ? -11.531 6.392 20.532 1.00 93.25 200 ARG A O 1
ATOM 1446 N N . TRP A 1 201 ? -13.149 5.777 21.976 1.00 93.00 201 TRP A N 1
ATOM 1447 C CA . TRP A 1 201 ? -13.345 4.422 21.480 1.00 93.00 201 TRP A CA 1
ATOM 1448 C C . TRP A 1 201 ? -14.651 4.296 20.699 1.00 93.00 201 TRP A C 1
ATOM 1450 O O . TRP A 1 201 ? -15.664 4.901 21.056 1.00 93.00 201 TRP A O 1
ATOM 1460 N N . GLU A 1 202 ? -14.644 3.458 19.666 1.00 89.88 202 GLU A N 1
ATOM 1461 C CA . GLU A 1 202 ? -15.835 3.166 18.870 1.00 89.88 202 GLU A CA 1
ATOM 1462 C C . GLU A 1 202 ? -16.668 2.070 19.549 1.00 89.88 202 GLU A C 1
ATOM 1464 O O . GLU A 1 202 ? -16.422 0.886 19.351 1.00 89.88 202 GLU A O 1
ATOM 1469 N N . ILE A 1 203 ? -17.665 2.447 20.356 1.00 85.38 203 ILE A N 1
ATOM 1470 C CA . ILE A 1 203 ? -18.476 1.508 21.167 1.00 85.38 203 ILE A CA 1
ATOM 1471 C C . ILE A 1 203 ? -19.214 0.457 20.317 1.00 85.38 203 ILE A C 1
ATOM 1473 O O . ILE A 1 203 ? -19.546 -0.611 20.823 1.00 85.38 203 ILE A O 1
ATOM 1477 N N . ALA A 1 204 ? -19.453 0.733 19.032 1.00 82.75 204 ALA A N 1
ATOM 1478 C CA . ALA A 1 204 ? -20.038 -0.233 18.104 1.00 82.75 204 ALA A CA 1
ATOM 1479 C C . ALA A 1 204 ? -19.111 -1.429 17.790 1.00 82.75 204 ALA A C 1
ATOM 1481 O O . ALA A 1 204 ? -19.555 -2.397 17.177 1.00 82.75 204 ALA A O 1
ATOM 1482 N N . ASP A 1 205 ? -17.833 -1.380 18.178 1.00 84.56 205 ASP A N 1
ATOM 1483 C CA . ASP A 1 205 ? -16.895 -2.489 18.025 1.00 84.56 205 ASP A CA 1
ATOM 1484 C C . ASP A 1 205 ? -17.104 -3.555 19.115 1.00 84.56 205 ASP A C 1
ATOM 1486 O O . ASP A 1 205 ? -16.792 -3.353 20.291 1.00 84.56 205 ASP A O 1
ATOM 1490 N N . GLU A 1 206 ? -17.578 -4.736 18.713 1.00 85.56 206 GLU A N 1
ATOM 1491 C CA . GLU A 1 206 ? -17.811 -5.884 19.600 1.00 85.56 206 GLU A CA 1
ATOM 1492 C C . GLU A 1 206 ? -16.554 -6.315 20.372 1.00 85.56 206 GLU A C 1
ATOM 1494 O O . GLU A 1 206 ? -16.646 -6.831 21.489 1.00 85.56 206 GLU A O 1
ATOM 1499 N N . LYS A 1 207 ? -15.358 -6.053 19.824 1.00 86.75 207 LYS A N 1
ATOM 1500 C CA . LYS A 1 207 ? -14.078 -6.353 20.483 1.00 86.75 207 LYS A CA 1
ATOM 1501 C C . LYS A 1 207 ? -13.887 -5.596 21.797 1.00 86.75 207 LYS A C 1
ATOM 1503 O O . LYS A 1 207 ? -13.098 -6.023 22.640 1.00 86.75 207 LYS A O 1
ATOM 1508 N N . LEU A 1 208 ? -14.605 -4.489 21.982 1.00 89.00 208 LEU A N 1
ATOM 1509 C CA . LEU A 1 208 ? -14.525 -3.645 23.168 1.00 89.00 208 LEU A CA 1
ATOM 1510 C C . LEU A 1 208 ? -15.478 -4.074 24.289 1.00 89.00 208 LEU A C 1
ATOM 1512 O O . LEU A 1 208 ? -15.448 -3.467 25.358 1.00 89.00 208 LEU A O 1
ATOM 1516 N N . ALA A 1 209 ? -16.275 -5.134 24.114 1.00 89.44 209 ALA A N 1
ATOM 1517 C CA . ALA A 1 209 ? -17.243 -5.583 25.119 1.00 89.44 209 ALA A CA 1
ATOM 1518 C C . ALA A 1 209 ? -16.616 -5.803 26.513 1.00 89.44 209 ALA A C 1
ATOM 1520 O O . ALA A 1 209 ? -17.181 -5.386 27.524 1.00 89.44 209 ALA A O 1
ATOM 1521 N N . ALA A 1 210 ? -15.414 -6.389 26.576 1.00 89.69 210 ALA A N 1
ATOM 1522 C CA . ALA A 1 210 ? -14.693 -6.595 27.836 1.00 89.69 210 ALA A CA 1
ATOM 1523 C C . ALA A 1 210 ? -14.249 -5.275 28.497 1.00 89.69 210 ALA A C 1
ATOM 1525 O O . ALA A 1 210 ? -14.279 -5.155 29.721 1.00 89.69 210 ALA A O 1
ATOM 1526 N N . MET A 1 211 ? -13.869 -4.277 27.695 1.00 91.81 211 MET A N 1
ATOM 1527 C CA . MET A 1 211 ? -13.522 -2.939 28.180 1.00 91.81 211 MET A CA 1
ATOM 1528 C C . MET A 1 211 ? -14.759 -2.209 28.702 1.00 91.81 211 MET A C 1
ATOM 1530 O O . MET A 1 211 ? -14.712 -1.657 29.793 1.00 91.81 211 MET A O 1
ATOM 1534 N N . ILE A 1 212 ? -15.877 -2.270 27.976 1.00 90.88 212 ILE A N 1
ATOM 1535 C CA . ILE A 1 212 ? -17.144 -1.646 28.383 1.00 90.88 212 ILE A CA 1
ATOM 1536 C C . ILE A 1 212 ? -17.655 -2.270 29.691 1.00 90.88 212 ILE A C 1
ATOM 1538 O O . ILE A 1 212 ? -18.095 -1.560 30.594 1.00 90.88 212 ILE A O 1
ATOM 1542 N N . ALA A 1 213 ? -17.545 -3.592 29.848 1.00 90.44 213 ALA A N 1
ATOM 1543 C CA . ALA A 1 213 ? -17.874 -4.257 31.108 1.00 90.44 213 ALA A CA 1
ATOM 1544 C C . ALA A 1 213 ? -16.963 -3.793 32.262 1.00 90.44 213 ALA A C 1
ATOM 1546 O O . ALA A 1 213 ? -17.442 -3.560 33.374 1.00 90.44 213 ALA A O 1
ATOM 1547 N N . ALA A 1 214 ? -15.663 -3.612 31.997 1.00 89.38 214 ALA A N 1
ATOM 1548 C CA . ALA A 1 214 ? -14.715 -3.083 32.976 1.00 89.38 214 ALA A CA 1
ATOM 1549 C C . ALA A 1 214 ? -14.989 -1.608 33.332 1.00 89.38 214 ALA A C 1
ATOM 1551 O O . ALA A 1 214 ? -14.866 -1.243 34.501 1.00 89.38 214 ALA A O 1
ATOM 1552 N N . ASP A 1 215 ? -15.413 -0.783 32.368 1.00 90.81 215 ASP A N 1
ATOM 1553 C CA . ASP A 1 215 ? -15.853 0.600 32.592 1.00 90.81 215 ASP A CA 1
ATOM 1554 C C . ASP A 1 215 ? -17.021 0.641 33.584 1.00 90.81 215 ASP A C 1
ATOM 1556 O O . ASP A 1 215 ? -16.952 1.332 34.605 1.00 90.81 215 ASP A O 1
ATOM 1560 N N . VAL A 1 216 ? -18.067 -0.152 33.324 1.00 90.44 216 VAL A N 1
ATOM 1561 C CA . VAL A 1 216 ? -19.260 -0.229 34.181 1.00 90.44 216 VAL A CA 1
ATOM 1562 C C . VAL A 1 216 ? -18.901 -0.734 35.580 1.00 90.44 216 VAL A C 1
ATOM 1564 O O . VAL A 1 216 ? -19.331 -0.150 36.574 1.00 90.44 216 VAL A O 1
ATOM 1567 N N . ALA A 1 217 ? -18.052 -1.760 35.683 1.00 89.44 217 ALA A N 1
ATOM 1568 C CA . ALA A 1 217 ? -17.580 -2.276 36.969 1.00 89.44 217 ALA A CA 1
ATOM 1569 C C . ALA A 1 217 ? -16.722 -1.261 37.756 1.00 89.44 217 ALA A C 1
ATOM 1571 O O . ALA A 1 217 ? -16.717 -1.283 38.985 1.00 89.44 217 ALA A O 1
ATOM 1572 N N . ALA A 1 218 ? -16.028 -0.342 37.074 1.00 87.25 218 ALA A N 1
ATOM 1573 C CA . ALA A 1 218 ? -15.300 0.781 37.682 1.00 87.25 218 ALA A CA 1
ATOM 1574 C C . ALA A 1 218 ? -16.192 2.000 38.018 1.00 87.25 218 ALA A C 1
ATOM 1576 O O . ALA A 1 218 ? -15.688 3.023 38.510 1.00 87.25 218 ALA A O 1
ATOM 1577 N N . GLY A 1 219 ? -17.502 1.904 37.767 1.00 89.69 219 GLY A N 1
ATOM 1578 C CA . GLY A 1 219 ? -18.487 2.952 38.033 1.00 89.69 219 GLY A CA 1
ATOM 1579 C C . GLY A 1 219 ? -18.571 4.035 36.954 1.00 89.69 219 GLY A C 1
ATOM 1580 O O . GLY A 1 219 ? -19.075 5.122 37.233 1.00 89.69 219 GLY A O 1
ATOM 1581 N N . PHE A 1 220 ? -18.062 3.780 35.746 1.00 91.00 220 PHE A N 1
ATOM 1582 C CA . PHE A 1 220 ? -18.269 4.653 34.590 1.00 91.00 220 PHE A CA 1
ATOM 1583 C C . PHE A 1 220 ? -19.563 4.282 33.849 1.00 91.00 220 PHE A C 1
ATOM 1585 O O . PHE A 1 220 ? -20.067 3.165 33.953 1.00 91.00 220 PHE A O 1
ATOM 1592 N N . LEU A 1 221 ? -20.112 5.222 33.074 1.00 89.00 221 LEU A N 1
ATOM 1593 C CA . LEU A 1 221 ? -21.213 4.922 32.155 1.00 89.00 221 LEU A CA 1
ATOM 1594 C C . LEU A 1 221 ? -20.711 4.016 31.022 1.00 89.00 221 LEU A C 1
ATOM 1596 O O . LEU A 1 221 ? -19.586 4.186 30.560 1.00 89.00 221 LEU A O 1
ATOM 1600 N N . ALA A 1 222 ? -21.561 3.127 30.500 1.00 86.38 222 ALA A N 1
ATOM 1601 C CA . ALA A 1 222 ? -21.202 2.253 29.373 1.00 86.38 222 ALA A CA 1
ATOM 1602 C C . ALA A 1 222 ? -20.773 3.031 28.108 1.00 86.38 222 ALA A C 1
ATOM 1604 O O . ALA A 1 222 ? -20.043 2.519 27.268 1.00 86.38 222 ALA A O 1
ATOM 1605 N N . THR A 1 223 ? -21.199 4.290 27.984 1.00 88.38 223 THR A N 1
ATOM 1606 C CA . THR A 1 223 ? -20.838 5.200 26.890 1.00 88.38 223 THR A CA 1
ATOM 1607 C C . THR A 1 223 ? -19.652 6.110 27.220 1.00 88.38 223 THR A C 1
ATOM 1609 O O . THR A 1 223 ? -19.214 6.861 26.351 1.00 88.38 223 THR A O 1
ATOM 1612 N N . ALA A 1 224 ? -19.088 6.064 28.432 1.00 85.94 224 ALA A N 1
ATOM 1613 C CA . ALA A 1 224 ? -18.025 6.981 28.855 1.00 85.94 224 ALA A CA 1
ATOM 1614 C C . ALA A 1 224 ? -16.785 6.904 27.946 1.00 85.94 224 ALA A C 1
ATOM 1616 O O . ALA A 1 224 ? -16.167 7.925 27.645 1.00 85.94 224 ALA A O 1
ATOM 1617 N N . SER A 1 225 ? -16.459 5.715 27.434 1.00 86.44 225 SER A N 1
ATOM 1618 C CA . SER A 1 225 ? -15.358 5.517 26.483 1.00 86.44 225 SER A CA 1
ATOM 1619 C C . SER A 1 225 ? -15.598 6.150 25.098 1.00 86.44 225 SER A C 1
ATOM 1621 O O . SER A 1 225 ? -14.628 6.537 24.448 1.00 86.44 225 SER A O 1
ATOM 1623 N N . SER A 1 226 ? -16.854 6.367 24.674 1.00 84.94 226 SER A N 1
ATOM 1624 C CA . SER A 1 226 ? -17.178 7.074 23.410 1.00 84.94 226 SER A CA 1
ATOM 1625 C C . SER A 1 226 ? -16.883 8.575 23.445 1.00 84.94 226 SER A C 1
ATOM 1627 O O . SER A 1 226 ? -16.770 9.215 22.402 1.00 84.94 226 SER A O 1
ATOM 1629 N N . ILE A 1 227 ? -16.739 9.133 24.648 1.00 85.81 227 ILE A N 1
ATOM 1630 C CA . ILE A 1 227 ? -16.409 10.544 24.888 1.00 85.81 227 ILE A CA 1
ATOM 1631 C C . ILE A 1 227 ? -15.029 10.712 25.543 1.00 85.81 227 ILE A C 1
ATOM 1633 O O . ILE A 1 227 ? -14.721 11.780 26.066 1.00 85.81 227 ILE A O 1
ATOM 1637 N N . GLY A 1 228 ? -14.208 9.654 25.561 1.00 85.38 228 GLY A N 1
ATOM 1638 C CA . GLY A 1 228 ? -12.845 9.689 26.106 1.00 85.38 228 GLY A CA 1
ATOM 1639 C C . GLY A 1 228 ? -12.743 9.739 27.634 1.00 85.38 228 GLY A C 1
ATOM 1640 O O . GLY A 1 228 ? -11.681 10.040 28.179 1.00 85.38 228 GLY A O 1
ATOM 1641 N N . GLN A 1 229 ? -13.833 9.449 28.349 1.00 88.56 229 GLN A N 1
ATOM 1642 C CA . GLN A 1 229 ? -13.908 9.520 29.814 1.00 88.56 229 GLN A CA 1
ATOM 1643 C C . GLN A 1 229 ? -14.010 8.151 30.503 1.00 88.56 229 GLN A C 1
ATOM 1645 O O . GLN A 1 229 ? -14.287 8.095 31.701 1.00 88.56 229 GLN A O 1
ATOM 1650 N N . GLY A 1 230 ? -13.792 7.058 29.771 1.00 90.31 230 GLY A N 1
ATOM 1651 C CA . GLY A 1 230 ? -13.804 5.701 30.318 1.00 90.31 230 GLY A CA 1
ATOM 1652 C C . GLY A 1 230 ? -12.598 5.362 31.198 1.00 90.31 230 GLY A C 1
ATOM 1653 O O . GLY A 1 230 ? -11.739 6.203 31.495 1.00 90.31 230 GLY A O 1
ATOM 1654 N N . LEU A 1 231 ? -12.531 4.093 31.602 1.00 91.56 231 LEU A N 1
ATOM 1655 C CA . LEU A 1 231 ? -11.434 3.525 32.377 1.00 91.56 231 LEU A CA 1
ATOM 1656 C C . LEU A 1 231 ? -10.127 3.570 31.586 1.00 91.56 231 LEU A C 1
ATOM 1658 O O . LEU A 1 231 ? -9.106 3.935 32.157 1.00 91.56 231 LEU A O 1
ATOM 1662 N N . VAL A 1 232 ? -10.146 3.231 30.293 1.00 92.50 232 VAL A N 1
ATOM 1663 C CA . VAL A 1 232 ? -8.964 3.302 29.418 1.00 92.50 232 VAL A CA 1
ATOM 1664 C C . VAL A 1 232 ? -8.978 4.616 28.641 1.00 92.50 232 VAL A C 1
ATOM 1666 O O . VAL A 1 232 ? -9.746 4.790 27.694 1.00 92.50 232 VAL A O 1
ATOM 1669 N N . ARG A 1 233 ? -8.093 5.540 29.017 1.00 93.81 233 ARG A N 1
ATOM 1670 C CA . ARG A 1 233 ? -7.922 6.833 28.348 1.00 93.81 233 ARG A CA 1
ATOM 1671 C C . ARG A 1 233 ? -6.877 6.749 27.251 1.00 93.81 233 ARG A C 1
ATOM 1673 O O . ARG A 1 233 ? -5.834 6.122 27.428 1.00 93.81 233 ARG A O 1
ATOM 1680 N N . VAL A 1 234 ? -7.153 7.432 26.147 1.00 95.38 234 VAL A N 1
ATOM 1681 C CA . VAL A 1 234 ? -6.263 7.524 24.991 1.00 95.38 234 VAL A CA 1
ATOM 1682 C C . VAL A 1 234 ? -5.542 8.865 25.032 1.00 95.38 234 VAL A C 1
ATOM 1684 O O . VAL A 1 234 ? -6.166 9.914 25.178 1.00 95.38 234 VAL A O 1
ATOM 1687 N N . GLN A 1 235 ? -4.223 8.830 24.899 1.00 94.25 235 GLN A N 1
ATOM 1688 C CA . GLN A 1 235 ? -3.374 10.003 24.789 1.00 94.25 235 GLN A CA 1
ATOM 1689 C C . GLN A 1 235 ? -2.620 9.948 23.457 1.00 94.25 235 GLN A C 1
ATOM 1691 O O . GLN A 1 235 ? -1.709 9.143 23.261 1.00 94.25 235 GLN A O 1
ATOM 1696 N N . HIS A 1 236 ? -3.020 10.830 22.541 1.00 94.81 236 HIS A N 1
ATOM 1697 C CA . HIS A 1 236 ? -2.417 11.009 21.222 1.00 94.81 236 HIS A CA 1
ATOM 1698 C C . HIS A 1 236 ? -1.562 12.280 21.217 1.00 94.81 236 HIS A C 1
ATOM 1700 O O . HIS A 1 236 ? -2.099 13.385 21.288 1.00 94.81 236 HIS A O 1
ATOM 1706 N N . THR A 1 237 ? -0.238 12.121 21.190 1.00 91.69 237 THR A N 1
ATOM 1707 C CA . THR A 1 237 ? 0.728 13.232 21.301 1.00 91.69 237 THR A CA 1
ATOM 1708 C C . THR A 1 237 ? 1.563 13.457 20.047 1.00 91.69 237 THR A C 1
ATOM 1710 O O . THR A 1 237 ? 2.113 14.541 19.889 1.00 91.69 237 THR A O 1
ATOM 1713 N N . GLN A 1 238 ? 1.672 12.461 19.169 1.00 93.62 238 GLN A N 1
ATOM 1714 C CA . GLN A 1 238 ? 2.447 12.528 17.930 1.00 93.62 238 GLN A CA 1
ATOM 1715 C C . GLN A 1 238 ? 1.530 12.285 16.742 1.00 93.62 238 GLN A C 1
ATOM 1717 O O . GLN A 1 238 ? 0.647 11.442 16.838 1.00 93.62 238 GLN A O 1
ATOM 1722 N N . ALA A 1 239 ? 1.756 12.992 15.636 1.00 94.12 239 ALA A N 1
ATOM 1723 C CA . ALA A 1 239 ? 0.981 12.795 14.420 1.00 94.12 239 ALA A CA 1
ATOM 1724 C C . ALA A 1 239 ? 1.214 11.403 13.810 1.00 94.12 239 ALA A C 1
ATOM 1726 O O . ALA A 1 239 ? 2.323 10.860 13.858 1.00 94.12 239 ALA A O 1
ATOM 1727 N N . LEU A 1 240 ? 0.173 10.842 13.194 1.00 94.62 240 LEU A N 1
ATOM 1728 C CA . LEU A 1 240 ? 0.309 9.646 12.364 1.00 94.62 240 LEU A CA 1
ATOM 1729 C C . LEU A 1 240 ? 0.995 10.004 11.039 1.00 94.62 240 LEU A C 1
ATOM 1731 O O . LEU A 1 240 ? 0.775 11.078 10.482 1.00 94.62 240 LEU A O 1
ATOM 1735 N N . THR A 1 241 ? 1.812 9.091 10.515 1.00 94.00 241 THR A N 1
ATOM 1736 C CA . THR A 1 241 ? 2.592 9.308 9.286 1.00 94.00 241 THR A CA 1
ATOM 1737 C C . THR A 1 241 ? 2.518 8.103 8.351 1.00 94.00 241 THR A C 1
ATOM 1739 O O . THR A 1 241 ? 2.091 7.016 8.735 1.00 94.00 241 THR A O 1
ATOM 1742 N N . GLY A 1 242 ? 2.918 8.281 7.092 1.00 90.25 242 GLY A N 1
ATOM 1743 C CA . GLY A 1 242 ? 2.928 7.211 6.088 1.00 90.25 242 GLY A CA 1
ATOM 1744 C C . GLY A 1 242 ? 1.687 7.153 5.195 1.00 90.25 242 GLY A C 1
ATOM 1745 O O . GLY A 1 242 ? 1.730 6.479 4.173 1.00 90.25 242 GLY A O 1
ATOM 1746 N N . GLY A 1 243 ? 0.632 7.927 5.476 1.00 90.56 243 GLY A N 1
ATOM 1747 C CA . GLY A 1 243 ? -0.540 8.026 4.596 1.00 90.56 243 GLY A CA 1
ATOM 1748 C C . GLY A 1 243 ? -0.244 8.659 3.229 1.00 90.56 243 GLY A C 1
ATOM 1749 O O . GLY A 1 243 ? -0.991 8.464 2.279 1.00 90.56 243 GLY A O 1
ATOM 1750 N N . ASN A 1 244 ? 0.868 9.391 3.100 1.00 91.31 244 ASN A N 1
ATOM 1751 C CA . ASN A 1 244 ? 1.316 9.951 1.817 1.00 91.31 244 ASN A CA 1
ATOM 1752 C C . ASN A 1 244 ? 2.008 8.914 0.921 1.00 91.31 244 ASN A C 1
ATOM 1754 O O . ASN A 1 244 ? 2.196 9.168 -0.266 1.00 91.31 244 ASN A O 1
ATOM 1758 N N . ALA A 1 245 ? 2.431 7.778 1.483 1.00 92.31 245 ALA A N 1
ATOM 1759 C CA . ALA A 1 245 ? 3.063 6.728 0.705 1.00 92.31 245 ALA A CA 1
ATOM 1760 C C . ALA A 1 245 ? 2.005 5.991 -0.122 1.00 92.31 245 ALA A C 1
ATOM 1762 O O . ALA A 1 245 ? 0.874 5.788 0.321 1.00 92.31 245 ALA A O 1
ATOM 1763 N N . GLN A 1 246 ? 2.376 5.596 -1.331 1.00 92.62 246 GLN A N 1
ATOM 1764 C CA . GLN A 1 246 ? 1.532 4.810 -2.222 1.00 92.62 246 GLN A CA 1
ATOM 1765 C C . GLN A 1 246 ? 1.985 3.352 -2.236 1.00 92.62 246 GLN A C 1
ATOM 1767 O O . GLN A 1 246 ? 3.022 3.008 -1.666 1.00 92.62 246 GLN A O 1
ATOM 1772 N N . PHE A 1 247 ? 1.194 2.484 -2.864 1.00 92.75 247 PHE A N 1
ATOM 1773 C CA . PHE A 1 247 ? 1.587 1.092 -3.067 1.00 92.75 247 PHE A CA 1
ATOM 1774 C C . PHE A 1 247 ? 2.934 1.009 -3.798 1.00 92.75 247 PHE A C 1
ATOM 1776 O O . PHE A 1 247 ? 3.222 1.805 -4.700 1.00 92.75 247 PHE A O 1
ATOM 1783 N N . ASP A 1 248 ? 3.747 0.034 -3.392 1.00 93.88 248 ASP A N 1
ATOM 1784 C CA . ASP A 1 248 ? 4.970 -0.311 -4.107 1.00 93.88 248 ASP A CA 1
ATOM 1785 C C . ASP A 1 248 ? 4.661 -0.779 -5.539 1.00 93.88 248 ASP A C 1
ATOM 1787 O O . ASP A 1 248 ? 3.523 -1.124 -5.882 1.00 93.88 248 ASP A O 1
ATOM 1791 N N . ASP A 1 249 ? 5.684 -0.748 -6.392 1.00 93.06 249 ASP A N 1
ATOM 1792 C CA . ASP A 1 249 ? 5.530 -1.066 -7.810 1.00 93.06 249 ASP A CA 1
ATOM 1793 C C . ASP A 1 249 ? 5.071 -2.511 -8.032 1.00 93.06 249 ASP A C 1
ATOM 1795 O O . ASP A 1 249 ? 4.283 -2.755 -8.938 1.00 93.06 249 ASP A O 1
ATOM 1799 N N . ASP A 1 250 ? 5.503 -3.467 -7.209 1.00 92.00 250 ASP A N 1
ATOM 1800 C CA . ASP A 1 250 ? 5.184 -4.884 -7.408 1.00 92.00 250 ASP A CA 1
ATOM 1801 C C . ASP A 1 250 ? 3.723 -5.190 -7.081 1.00 92.00 250 ASP A C 1
ATOM 1803 O O . ASP A 1 250 ? 3.021 -5.838 -7.861 1.00 92.00 250 ASP A O 1
ATOM 1807 N N . ARG A 1 251 ? 3.229 -4.666 -5.959 1.00 90.06 251 ARG A N 1
ATOM 1808 C CA . ARG A 1 251 ? 1.833 -4.781 -5.546 1.00 90.06 251 ARG A CA 1
ATOM 1809 C C . ARG A 1 251 ? 0.917 -4.028 -6.497 1.00 90.06 251 ARG A C 1
ATOM 1811 O O . ARG A 1 251 ? -0.153 -4.533 -6.836 1.00 90.06 251 ARG A O 1
ATOM 1818 N N . TYR A 1 252 ? 1.310 -2.830 -6.920 1.00 92.88 252 TYR A N 1
ATOM 1819 C CA . TYR A 1 252 ? 0.520 -2.052 -7.865 1.00 92.88 252 TYR A CA 1
ATOM 1820 C C . TYR A 1 252 ? 0.503 -2.692 -9.257 1.00 92.88 252 TYR A C 1
ATOM 1822 O O . TYR A 1 252 ? -0.561 -2.821 -9.854 1.00 92.88 252 TYR A O 1
ATOM 1830 N N . ARG A 1 253 ? 1.635 -3.215 -9.737 1.00 91.12 253 ARG A N 1
ATOM 1831 C CA . ARG A 1 253 ? 1.698 -3.997 -10.977 1.00 91.12 253 ARG A CA 1
ATOM 1832 C C . ARG A 1 253 ? 0.819 -5.237 -10.907 1.00 91.12 253 ARG A C 1
ATOM 1834 O O . ARG A 1 253 ? 0.085 -5.501 -11.852 1.00 91.12 253 ARG A O 1
ATOM 1841 N N . ALA A 1 254 ? 0.850 -5.978 -9.800 1.00 86.12 254 ALA A N 1
ATOM 1842 C CA . ALA A 1 254 ? -0.021 -7.135 -9.617 1.00 86.12 254 ALA A CA 1
ATOM 1843 C C . ALA A 1 254 ? -1.507 -6.748 -9.714 1.00 86.12 254 ALA A C 1
ATOM 1845 O O . ALA A 1 254 ? -2.279 -7.465 -10.346 1.00 86.12 254 ALA A O 1
ATOM 1846 N N . LEU A 1 255 ? -1.894 -5.594 -9.156 1.00 85.44 255 LEU A N 1
ATOM 1847 C CA . LEU A 1 255 ? -3.245 -5.049 -9.294 1.00 85.44 255 LEU A CA 1
ATOM 1848 C C . LEU A 1 255 ? -3.583 -4.707 -10.754 1.00 85.44 255 LEU A C 1
ATOM 1850 O O . LEU A 1 255 ? -4.646 -5.095 -11.224 1.00 85.44 255 LEU A O 1
ATOM 1854 N N . LEU A 1 256 ? -2.692 -4.014 -11.472 1.00 86.12 256 LEU A N 1
ATOM 1855 C CA . LEU A 1 256 ? -2.918 -3.635 -12.872 1.00 86.12 256 LEU A CA 1
ATOM 1856 C C . LEU A 1 256 ? -2.975 -4.849 -13.808 1.00 86.12 256 LEU A C 1
ATOM 1858 O O . LEU A 1 256 ? -3.789 -4.883 -14.722 1.00 86.12 256 LEU A O 1
ATOM 1862 N N . LEU A 1 257 ? -2.144 -5.867 -13.579 1.00 82.56 257 LEU A N 1
ATOM 1863 C CA . LEU A 1 257 ? -2.159 -7.103 -14.368 1.00 82.56 257 LEU A CA 1
ATOM 1864 C C . LEU A 1 257 ? -3.384 -7.973 -14.068 1.00 82.56 257 LEU A C 1
ATOM 1866 O O . LEU A 1 257 ? -3.856 -8.680 -14.956 1.00 82.56 257 LEU A O 1
ATOM 1870 N N . ALA A 1 258 ? -3.894 -7.915 -12.837 1.00 74.06 258 ALA A N 1
ATOM 1871 C CA . ALA A 1 258 ? -5.152 -8.548 -12.453 1.00 74.06 258 ALA A CA 1
ATOM 1872 C C . ALA A 1 258 ? -6.382 -7.731 -12.878 1.00 74.06 258 ALA A C 1
ATOM 1874 O O . ALA A 1 258 ? -7.504 -8.228 -12.779 1.00 74.06 258 ALA A O 1
ATOM 1875 N N . ALA A 1 259 ? -6.198 -6.486 -13.333 1.00 72.94 259 ALA A N 1
ATOM 1876 C CA . ALA A 1 259 ? -7.304 -5.658 -13.770 1.00 72.94 259 ALA A CA 1
ATOM 1877 C C . ALA A 1 259 ? -7.963 -6.302 -15.001 1.00 72.94 259 ALA A C 1
ATOM 1879 O O . ALA A 1 259 ? -7.298 -6.609 -15.998 1.00 72.94 259 ALA A O 1
ATOM 1880 N N . PRO A 1 260 ? -9.278 -6.533 -14.950 1.00 65.00 260 PRO A N 1
ATOM 1881 C CA . PRO A 1 260 ? -9.988 -7.200 -16.026 1.00 65.00 260 PRO A CA 1
ATOM 1882 C C . PRO A 1 260 ? -9.985 -6.323 -17.291 1.00 65.00 260 PRO A C 1
ATOM 1884 O O . PRO A 1 260 ? -10.200 -5.114 -17.244 1.00 65.00 260 PRO A O 1
ATOM 1887 N N . ARG A 1 261 ? -9.816 -6.928 -18.469 1.00 62.88 261 ARG A N 1
ATOM 1888 C CA . ARG A 1 261 ? -9.963 -6.207 -19.755 1.00 62.88 261 ARG A CA 1
ATOM 1889 C C . ARG A 1 261 ? -11.421 -6.052 -20.199 1.00 62.88 261 ARG A C 1
ATOM 1891 O O . ARG A 1 261 ? -11.708 -5.410 -21.204 1.00 62.88 261 ARG A O 1
ATOM 1898 N N . SER A 1 262 ? -12.337 -6.669 -19.462 1.00 60.47 262 SER A N 1
ATOM 1899 C CA . SER A 1 262 ? -13.776 -6.679 -19.697 1.00 60.47 262 SER A CA 1
ATOM 1900 C C . SER A 1 262 ? -14.486 -6.402 -18.387 1.00 60.47 262 SER A C 1
ATOM 1902 O O . SER A 1 262 ? -14.117 -6.965 -17.364 1.00 60.47 262 SER A O 1
ATOM 1904 N N . LEU A 1 263 ? -15.534 -5.586 -18.409 1.00 61.22 263 LEU A N 1
ATOM 1905 C CA . LEU A 1 263 ? -16.140 -5.078 -17.179 1.00 61.22 263 LEU A CA 1
ATOM 1906 C C . LEU A 1 263 ? -16.656 -6.193 -16.247 1.00 61.22 263 LEU A C 1
ATOM 1908 O O . LEU A 1 263 ? -16.737 -5.976 -15.041 1.00 61.22 263 LEU A O 1
ATOM 1912 N N . TRP A 1 264 ? -17.022 -7.368 -16.774 1.00 68.69 264 TRP A N 1
ATOM 1913 C CA . TRP A 1 264 ? -17.851 -8.352 -16.070 1.00 68.69 264 TRP A CA 1
ATOM 1914 C C . TRP A 1 264 ? -17.179 -9.733 -16.029 1.00 68.69 264 TRP A C 1
ATOM 1916 O O . TRP A 1 264 ? -17.552 -10.611 -16.795 1.00 68.69 264 TRP A O 1
ATOM 1926 N N . THR A 1 265 ? -16.176 -9.907 -15.159 1.00 72.56 265 THR A N 1
ATOM 1927 C CA . THR A 1 265 ? -15.535 -11.205 -14.840 1.00 72.56 265 THR A CA 1
ATOM 1928 C C . THR A 1 265 ? -15.341 -11.377 -13.329 1.00 72.56 265 THR A C 1
ATOM 1930 O O . THR A 1 265 ? -15.514 -10.432 -12.554 1.00 72.56 265 THR A O 1
ATOM 1933 N N . ALA A 1 266 ? -14.963 -12.584 -12.888 1.00 77.38 266 ALA A N 1
ATOM 1934 C CA . ALA A 1 266 ? -14.586 -12.843 -11.491 1.00 77.38 266 ALA A CA 1
ATOM 1935 C C . ALA A 1 266 ? -13.442 -11.934 -11.037 1.00 77.38 266 ALA A C 1
ATOM 1937 O O . ALA A 1 266 ? -13.520 -11.330 -9.965 1.00 77.38 266 ALA A O 1
ATOM 1938 N N . ASP A 1 267 ? -12.444 -11.771 -11.901 1.00 76.06 267 ASP A N 1
ATOM 1939 C CA . ASP A 1 267 ? -11.290 -10.913 -11.655 1.00 76.06 267 ASP A CA 1
ATOM 1940 C C . ASP A 1 267 ? -11.686 -9.436 -11.592 1.00 76.06 267 ASP A C 1
ATOM 1942 O O . ASP A 1 267 ? -11.141 -8.693 -10.781 1.00 76.06 267 ASP A O 1
ATOM 1946 N N . ALA A 1 268 ? -12.702 -9.017 -12.356 1.00 77.69 268 ALA A N 1
ATOM 1947 C CA . ALA A 1 268 ? -13.226 -7.658 -12.284 1.00 77.69 268 ALA A CA 1
ATOM 1948 C C . ALA A 1 268 ? -13.817 -7.325 -10.924 1.00 77.69 268 ALA A C 1
ATOM 1950 O O . ALA A 1 268 ? -13.444 -6.338 -10.291 1.00 77.69 268 ALA A O 1
ATOM 1951 N N . ILE A 1 269 ? -14.706 -8.196 -10.453 1.00 82.06 269 ILE A N 1
ATOM 1952 C CA . ILE A 1 269 ? -15.312 -8.056 -9.135 1.00 82.06 269 ILE A CA 1
ATOM 1953 C C . ILE A 1 269 ? -14.222 -8.117 -8.058 1.00 82.06 269 ILE A C 1
ATOM 1955 O O . ILE A 1 269 ? -14.242 -7.316 -7.125 1.00 82.06 269 ILE A O 1
ATOM 1959 N N . ALA A 1 270 ? -13.244 -9.018 -8.192 1.00 84.88 270 ALA A N 1
ATOM 1960 C CA . ALA A 1 270 ? -12.129 -9.117 -7.259 1.00 84.88 270 ALA A CA 1
ATOM 1961 C C . ALA A 1 270 ? -11.287 -7.828 -7.224 1.00 84.88 270 ALA A C 1
ATOM 1963 O O . ALA A 1 270 ? -11.028 -7.305 -6.142 1.00 84.88 270 ALA A O 1
ATOM 1964 N N . ALA A 1 271 ? -10.912 -7.270 -8.375 1.00 83.50 271 ALA A N 1
ATOM 1965 C CA . ALA A 1 271 ? -10.124 -6.043 -8.458 1.00 83.50 271 ALA A CA 1
ATOM 1966 C C . ALA A 1 271 ? -10.858 -4.848 -7.824 1.00 83.50 271 ALA A C 1
ATOM 1968 O O . ALA A 1 271 ? -10.282 -4.138 -6.999 1.00 83.50 271 ALA A O 1
ATOM 1969 N N . THR A 1 272 ? -12.149 -4.666 -8.122 1.00 86.50 272 THR A N 1
ATOM 1970 C CA . THR A 1 272 ? -12.960 -3.590 -7.527 1.00 86.50 272 THR A CA 1
ATOM 1971 C C . THR A 1 272 ? -13.087 -3.739 -6.013 1.00 86.50 272 THR A C 1
ATOM 1973 O O . THR A 1 272 ? -12.935 -2.768 -5.274 1.00 86.50 272 THR A O 1
ATOM 1976 N N . VAL A 1 273 ? -13.331 -4.956 -5.521 1.00 88.69 273 VAL A N 1
ATOM 1977 C CA . VAL A 1 273 ? -13.458 -5.208 -4.080 1.00 88.69 273 VAL A CA 1
ATOM 1978 C C . VAL A 1 273 ? -12.116 -5.048 -3.362 1.00 88.69 273 VAL A C 1
ATOM 1980 O O . VAL A 1 273 ? -12.093 -4.569 -2.230 1.00 88.69 273 VAL A O 1
ATOM 1983 N N . ALA A 1 274 ? -10.995 -5.374 -4.008 1.00 88.12 274 ALA A N 1
ATOM 1984 C CA . ALA A 1 274 ? -9.658 -5.187 -3.446 1.00 88.12 274 ALA A CA 1
ATOM 1985 C C . ALA A 1 274 ? -9.299 -3.709 -3.195 1.00 88.12 274 ALA A C 1
ATOM 1987 O O . ALA A 1 274 ? -8.446 -3.430 -2.352 1.00 88.12 274 ALA A O 1
ATOM 1988 N N . LEU A 1 275 ? -9.955 -2.771 -3.887 1.00 87.94 275 LEU A N 1
ATOM 1989 C CA . LEU A 1 275 ? -9.776 -1.327 -3.697 1.00 87.94 275 LEU A CA 1
ATOM 1990 C C . LEU A 1 275 ? -10.580 -0.760 -2.516 1.00 87.94 275 LEU A C 1
ATOM 1992 O O . LEU A 1 275 ? -10.333 0.371 -2.095 1.00 87.94 275 LEU A O 1
ATOM 1996 N N . VAL A 1 276 ? -11.533 -1.515 -1.958 1.00 89.25 276 VAL A N 1
ATOM 1997 C CA . VAL A 1 276 ? -12.367 -1.044 -0.845 1.00 89.25 276 VAL A CA 1
ATOM 1998 C C 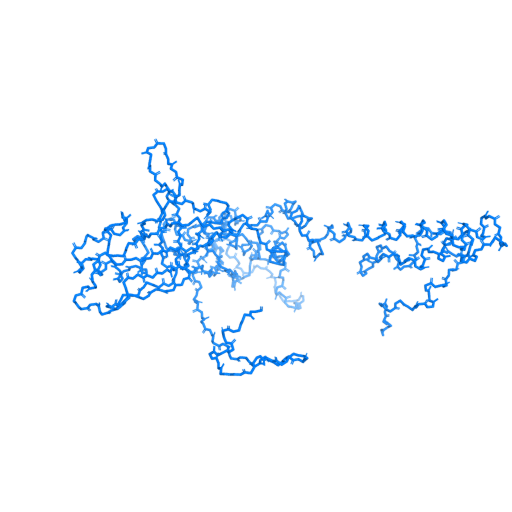. VAL A 1 276 ? -11.539 -0.979 0.451 1.00 89.25 276 VAL A C 1
ATOM 2000 O O . VAL A 1 276 ? -10.978 -1.998 0.873 1.00 89.25 276 VAL A O 1
ATOM 2003 N N . PRO A 1 277 ? -11.490 0.176 1.149 1.00 86.12 277 PRO A N 1
ATOM 2004 C CA . PRO A 1 277 ? -10.785 0.296 2.421 1.00 86.12 277 PRO A CA 1
ATOM 2005 C C . PRO A 1 277 ? -11.262 -0.733 3.450 1.00 86.12 277 PRO A C 1
ATOM 2007 O O . PRO A 1 277 ? -12.454 -0.865 3.729 1.00 86.12 277 PRO A O 1
ATOM 2010 N N . GLY A 1 278 ? -10.316 -1.467 4.034 1.00 85.69 278 GLY A N 1
ATOM 2011 C CA . GLY A 1 278 ? -10.604 -2.542 4.984 1.00 85.69 278 GLY A CA 1
ATOM 2012 C C . GLY A 1 278 ? -10.714 -3.938 4.365 1.00 85.69 278 GLY A C 1
ATOM 2013 O O . GLY A 1 278 ? -10.823 -4.907 5.117 1.00 85.69 278 GLY A O 1
ATOM 2014 N N . VAL A 1 279 ? -10.615 -4.080 3.039 1.00 89.31 279 VAL A N 1
ATOM 2015 C CA . VAL A 1 279 ? -10.406 -5.381 2.386 1.00 89.31 279 VAL A CA 1
ATOM 2016 C C . VAL A 1 279 ? -8.917 -5.716 2.378 1.00 89.31 279 VAL A C 1
ATOM 2018 O O . VAL A 1 279 ? -8.088 -4.937 1.919 1.00 89.31 279 VAL A O 1
ATOM 2021 N N . ARG A 1 280 ? -8.561 -6.891 2.905 1.00 86.50 280 ARG A N 1
ATOM 2022 C CA . ARG A 1 280 ? -7.190 -7.422 2.841 1.00 86.50 280 ARG A CA 1
ATOM 2023 C C . ARG A 1 280 ? -6.986 -8.280 1.598 1.00 86.50 280 ARG A C 1
ATOM 2025 O O . ARG A 1 280 ? -5.956 -8.184 0.944 1.00 86.50 280 ARG A O 1
ATOM 2032 N N . GLN A 1 281 ? -7.946 -9.157 1.332 1.00 86.00 281 GLN A N 1
ATOM 2033 C CA . GLN A 1 281 ? -7.933 -10.091 0.213 1.00 86.00 281 GLN A CA 1
ATOM 2034 C C . GLN A 1 281 ? -9.375 -10.418 -0.165 1.00 86.00 281 GLN A C 1
ATOM 2036 O O . GLN A 1 281 ? -10.265 -10.401 0.688 1.00 86.00 281 GLN A O 1
ATOM 2041 N N . VAL A 1 282 ? -9.595 -10.742 -1.431 1.00 89.19 282 VAL A N 1
ATOM 2042 C CA . VAL A 1 282 ? -10.892 -11.164 -1.949 1.00 89.19 282 VAL A CA 1
ATOM 2043 C C . VAL A 1 282 ? -10.711 -12.346 -2.888 1.00 89.19 282 VAL A C 1
ATOM 2045 O O . VAL A 1 282 ? -9.713 -12.439 -3.599 1.00 89.19 282 VAL A O 1
ATOM 2048 N N . VAL A 1 283 ? -11.676 -13.259 -2.854 1.00 86.38 283 VAL A N 1
ATOM 2049 C CA . VAL A 1 283 ? -11.811 -14.364 -3.800 1.00 86.38 283 VAL A CA 1
ATOM 2050 C C . VAL A 1 283 ? -13.255 -14.389 -4.275 1.00 86.38 283 VAL A C 1
ATOM 2052 O O . VAL A 1 283 ? -14.184 -14.384 -3.468 1.00 86.38 283 VAL A O 1
ATOM 2055 N N . VAL A 1 284 ? -13.450 -14.426 -5.588 1.00 83.75 284 VAL A N 1
ATOM 2056 C CA . VAL A 1 284 ? -14.774 -14.539 -6.200 1.00 83.75 284 VAL A CA 1
ATOM 2057 C C . VAL A 1 284 ? -14.953 -15.977 -6.667 1.00 83.75 284 VAL A C 1
ATOM 2059 O O . VAL A 1 284 ? -14.143 -16.491 -7.432 1.00 83.75 284 VAL A O 1
ATOM 2062 N N . ARG A 1 285 ? -15.999 -16.643 -6.175 1.00 80.88 285 ARG A N 1
ATOM 2063 C CA . ARG A 1 285 ? -16.340 -18.017 -6.540 1.00 80.88 285 ARG A CA 1
ATOM 2064 C C . ARG A 1 285 ? -17.637 -18.028 -7.336 1.00 80.88 285 ARG A C 1
ATOM 2066 O O . ARG A 1 285 ? -18.714 -17.783 -6.791 1.00 80.88 285 ARG A O 1
ATOM 2073 N N . ASP A 1 286 ? -17.518 -18.376 -8.609 1.00 72.44 286 ASP A N 1
ATOM 2074 C CA . ASP A 1 286 ? -18.640 -18.678 -9.491 1.00 72.44 286 ASP A CA 1
ATOM 2075 C C . ASP A 1 286 ? -18.831 -20.200 -9.552 1.00 72.44 286 ASP A C 1
ATOM 2077 O O . ASP A 1 286 ? -18.106 -20.911 -10.241 1.00 72.44 286 ASP A O 1
ATOM 2081 N N . GLY A 1 287 ? -19.755 -20.722 -8.742 1.00 62.38 287 GLY A N 1
ATOM 2082 C CA . GLY A 1 287 ? -19.989 -22.165 -8.639 1.00 62.38 287 GLY A CA 1
ATOM 2083 C C . GLY A 1 287 ? -20.763 -22.770 -9.813 1.00 62.38 287 GLY A C 1
ATOM 2084 O O . GLY A 1 287 ? -20.734 -23.987 -9.973 1.00 62.38 287 GLY A O 1
ATOM 2085 N N . TRP A 1 288 ? -21.451 -21.944 -10.605 1.00 60.38 288 TRP A N 1
ATOM 2086 C CA . TRP A 1 288 ? -22.378 -22.394 -11.650 1.00 60.38 288 TRP A CA 1
ATOM 2087 C C . TRP A 1 288 ? -21.926 -22.019 -13.064 1.00 60.38 288 TRP A C 1
ATOM 2089 O O . TRP A 1 288 ? -22.456 -22.574 -14.023 1.00 60.38 288 TRP A O 1
ATOM 2099 N N . GLY A 1 289 ? -20.928 -21.140 -13.193 1.00 57.25 289 GLY A N 1
ATOM 2100 C CA . GLY A 1 289 ? -20.337 -20.756 -14.468 1.00 57.25 289 GLY A CA 1
ATOM 2101 C C . GLY A 1 289 ? -21.258 -19.835 -15.266 1.00 57.25 289 GLY A C 1
ATOM 2102 O O . GLY A 1 289 ? -22.142 -20.279 -15.998 1.00 57.25 289 GLY A O 1
ATOM 2103 N N . GLY A 1 290 ? -21.028 -18.532 -15.152 1.00 56.88 290 GLY A N 1
ATOM 2104 C CA . GLY A 1 290 ? -21.685 -17.511 -15.972 1.00 56.88 290 GLY A CA 1
ATOM 2105 C C . GLY A 1 290 ? -21.220 -16.079 -15.735 1.00 56.88 290 GLY A C 1
ATOM 2106 O O . GLY A 1 290 ? -21.734 -15.171 -16.384 1.00 56.88 290 GLY A O 1
ATOM 2107 N N . LEU A 1 291 ? -20.243 -15.868 -14.850 1.00 58.50 291 LEU A N 1
ATOM 2108 C CA . LEU A 1 291 ? -19.572 -14.585 -14.690 1.00 58.50 291 LEU A CA 1
ATOM 2109 C C . LEU A 1 291 ? -18.444 -14.389 -15.712 1.00 58.50 291 LEU A C 1
ATOM 2111 O O . LEU A 1 291 ? -18.161 -13.257 -16.070 1.00 58.50 291 LEU A O 1
ATOM 2115 N N . ASP A 1 292 ? -17.807 -15.458 -16.193 1.00 54.16 292 ASP A N 1
ATOM 2116 C CA . ASP A 1 292 ? -16.729 -15.387 -17.183 1.00 54.16 292 ASP A CA 1
ATOM 2117 C C . ASP A 1 292 ? -17.059 -16.264 -18.400 1.00 54.16 292 ASP A C 1
ATOM 2119 O O . ASP A 1 292 ? -17.129 -17.488 -18.308 1.00 54.16 292 ASP A O 1
ATOM 2123 N N . LEU A 1 293 ? -17.286 -15.625 -19.552 1.00 52.38 293 LEU A N 1
ATOM 2124 C CA . LEU A 1 293 ? -17.518 -16.305 -20.833 1.00 52.38 293 LEU A CA 1
ATOM 2125 C C . LEU A 1 293 ? -16.210 -16.794 -21.482 1.00 52.38 293 LEU A C 1
ATOM 2127 O O . LEU A 1 293 ? -16.263 -17.577 -22.430 1.00 52.38 293 LEU A O 1
ATOM 2131 N N . SER A 1 294 ? -15.048 -16.317 -21.016 1.00 44.94 294 SER A N 1
ATOM 2132 C CA . SER A 1 294 ? -13.733 -16.622 -21.594 1.00 44.94 294 SER A CA 1
ATOM 2133 C C . SER A 1 294 ? -13.112 -17.900 -21.027 1.00 44.94 294 SER A C 1
ATOM 2135 O O . SER A 1 294 ? -12.423 -18.621 -21.752 1.00 44.94 294 SER A O 1
ATOM 2137 N N . GLN A 1 295 ? -13.438 -18.260 -19.781 1.00 43.31 295 GLN A N 1
ATOM 2138 C CA . GLN A 1 295 ? -13.209 -19.607 -19.269 1.00 43.31 295 GLN A CA 1
ATOM 2139 C C . GLN A 1 295 ? -14.288 -20.550 -19.794 1.00 43.31 295 GLN A C 1
ATOM 2141 O O . GLN A 1 295 ? -15.249 -20.918 -19.121 1.00 43.31 295 GLN A O 1
ATOM 2146 N N . SER A 1 296 ? -14.089 -21.001 -21.028 1.00 37.97 296 SER A N 1
ATOM 2147 C CA . SER A 1 296 ? -14.702 -22.231 -21.506 1.00 37.97 296 SER A CA 1
ATOM 2148 C C . SER A 1 296 ? -14.127 -23.402 -20.699 1.00 37.97 296 SER A C 1
ATOM 2150 O O . SER A 1 296 ? -13.220 -24.095 -21.145 1.00 37.97 296 SER A O 1
ATOM 2152 N N . ILE A 1 297 ? -14.684 -23.664 -19.514 1.00 43.56 297 ILE A N 1
ATOM 2153 C CA . ILE A 1 297 ? -14.494 -24.918 -18.754 1.00 43.56 297 ILE A CA 1
ATOM 2154 C C . ILE A 1 297 ? -15.037 -26.148 -19.505 1.00 43.56 297 ILE A C 1
ATOM 2156 O O . ILE A 1 297 ? -14.996 -27.270 -19.001 1.00 43.56 297 ILE A O 1
ATOM 2160 N N . PHE A 1 298 ? -15.502 -25.971 -20.743 1.00 43.66 298 PHE A N 1
ATOM 2161 C CA . PHE A 1 298 ? -15.741 -27.053 -21.678 1.00 43.66 298 PHE A CA 1
ATOM 2162 C C . PHE A 1 298 ? -14.399 -27.646 -22.134 1.00 43.66 298 PHE A C 1
ATOM 2164 O O . PHE A 1 298 ? -13.864 -27.308 -23.190 1.00 43.66 298 PHE A O 1
ATOM 2171 N N . GLY A 1 299 ? -13.850 -28.555 -21.324 1.00 37.25 299 GLY A N 1
ATOM 2172 C CA . GLY A 1 299 ? -12.907 -29.555 -21.816 1.00 37.25 299 GLY A CA 1
ATOM 2173 C C . GLY A 1 299 ? -13.498 -30.269 -23.036 1.00 37.25 299 GLY A C 1
ATOM 2174 O O . GLY A 1 299 ? -14.707 -30.450 -23.099 1.00 37.25 299 GLY A O 1
ATOM 2175 N N . GLN A 1 300 ? -12.643 -30.602 -24.010 1.00 36.19 300 GLN A N 1
ATOM 2176 C CA . GLN A 1 300 ? -12.922 -31.352 -25.248 1.00 36.19 300 GLN A CA 1
ATOM 2177 C C . GLN A 1 300 ? -14.367 -31.880 -25.390 1.00 36.19 300 GLN A C 1
ATOM 2179 O O . GLN A 1 300 ? -14.674 -32.988 -24.954 1.00 36.19 300 GLN A O 1
ATOM 2184 N N . PHE A 1 301 ? -15.251 -31.115 -26.040 1.00 42.31 301 PHE A N 1
ATOM 2185 C CA . PHE A 1 301 ? -16.567 -31.624 -26.430 1.00 42.31 301 PHE A CA 1
ATOM 2186 C C . PHE A 1 301 ? -16.478 -32.340 -27.777 1.00 42.31 301 PHE A C 1
ATOM 2188 O O . PHE A 1 301 ? -16.089 -31.758 -28.792 1.00 42.31 301 PHE A O 1
ATOM 2195 N N . ALA A 1 302 ? -16.876 -33.612 -27.787 1.00 38.41 302 ALA A N 1
ATOM 2196 C CA . ALA A 1 302 ? -17.211 -34.327 -29.007 1.00 38.41 302 ALA A CA 1
ATOM 2197 C C . ALA A 1 302 ? -18.483 -33.701 -29.607 1.00 38.41 302 ALA A C 1
ATOM 2199 O O . ALA A 1 302 ? -19.522 -33.634 -28.957 1.00 38.41 302 ALA A O 1
ATOM 2200 N N . PHE A 1 303 ? -18.392 -33.244 -30.856 1.00 41.25 303 PHE A N 1
ATOM 2201 C CA . PHE A 1 303 ? -19.384 -32.427 -31.575 1.00 41.25 303 PHE A CA 1
ATOM 2202 C C . PHE A 1 303 ? -20.779 -33.058 -31.796 1.00 41.25 303 PHE A C 1
ATOM 2204 O O . PHE A 1 303 ? -21.593 -32.471 -32.506 1.00 41.25 303 PHE A O 1
ATOM 2211 N N . PHE A 1 304 ? -21.080 -34.233 -31.235 1.00 35.28 304 PHE A N 1
ATOM 2212 C CA . PHE A 1 304 ? -22.241 -35.034 -31.641 1.00 35.28 304 PHE A CA 1
ATOM 2213 C C . PHE A 1 304 ? -23.278 -35.370 -30.566 1.00 35.28 304 PHE A C 1
ATOM 2215 O O . PHE A 1 304 ? -24.269 -36.017 -30.900 1.00 35.28 304 PHE A O 1
ATOM 2222 N N . GLU A 1 305 ? -23.161 -34.886 -29.328 1.00 34.72 305 GLU A N 1
ATOM 2223 C CA . GLU A 1 305 ? -24.203 -35.127 -28.320 1.00 34.72 305 GLU A CA 1
ATOM 2224 C C . GLU A 1 305 ? -24.812 -33.834 -27.762 1.00 34.72 305 GLU A C 1
ATOM 2226 O O . GLU A 1 305 ? -24.208 -33.106 -26.986 1.00 34.72 305 GLU A O 1
ATOM 2231 N N . ARG A 1 306 ? -26.069 -33.620 -28.182 1.00 36.03 306 ARG A N 1
ATOM 2232 C CA . ARG A 1 306 ? -27.140 -32.796 -27.593 1.00 36.03 306 ARG A CA 1
ATOM 2233 C C . ARG A 1 306 ? -26.899 -31.289 -27.392 1.00 36.03 306 ARG A C 1
ATOM 2235 O O . ARG A 1 306 ? -26.238 -30.836 -26.470 1.00 36.03 306 ARG A O 1
ATOM 2242 N N . LEU A 1 307 ? -27.615 -30.549 -28.246 1.00 37.28 307 LEU A N 1
ATOM 2243 C CA . LEU A 1 307 ? -28.066 -29.158 -28.152 1.00 37.28 307 LEU A CA 1
ATOM 2244 C C . LEU A 1 307 ? -27.910 -28.473 -26.780 1.00 37.28 307 LEU A C 1
ATOM 2246 O O . LEU A 1 307 ? -28.549 -28.841 -25.795 1.00 37.28 307 LEU A O 1
ATOM 2250 N N . PHE A 1 308 ? -27.172 -27.363 -26.806 1.00 39.94 308 PHE A N 1
ATOM 2251 C CA . PHE A 1 308 ? -27.394 -26.198 -25.955 1.00 39.94 308 PHE A CA 1
ATOM 2252 C C . PHE A 1 308 ? -28.903 -25.934 -25.772 1.00 39.94 308 PHE A C 1
ATOM 2254 O O . PHE A 1 308 ? -29.637 -25.903 -26.757 1.00 39.94 308 PHE A O 1
ATOM 2261 N N . ALA A 1 309 ? -29.319 -25.663 -24.530 1.00 40.84 309 ALA A N 1
ATOM 2262 C CA . ALA A 1 309 ? -30.662 -25.212 -24.131 1.00 40.84 309 ALA A CA 1
ATOM 2263 C C . ALA A 1 309 ? -31.752 -26.283 -23.916 1.00 40.84 309 ALA A C 1
ATOM 2265 O O . ALA A 1 309 ? -32.851 -26.173 -24.453 1.00 40.84 309 ALA A O 1
ATOM 2266 N N . ALA A 1 310 ? -31.509 -27.248 -23.027 1.00 36.62 310 ALA A N 1
ATOM 2267 C CA . ALA A 1 310 ? -32.603 -27.821 -22.240 1.00 36.62 310 ALA A CA 1
ATOM 2268 C C . ALA A 1 310 ? -32.561 -27.198 -20.834 1.00 36.62 310 ALA A C 1
ATOM 2270 O O . ALA A 1 310 ? -31.705 -27.538 -20.023 1.00 36.62 310 ALA A O 1
ATOM 2271 N N . ASP A 1 311 ? -33.442 -26.216 -20.640 1.00 39.12 311 ASP A N 1
ATOM 2272 C CA . ASP A 1 311 ? -33.823 -25.534 -19.398 1.00 39.12 311 ASP A CA 1
ATOM 2273 C C . ASP A 1 311 ? -32.732 -24.741 -18.665 1.00 39.12 311 ASP A C 1
ATOM 2275 O O . ASP A 1 311 ? -32.386 -24.994 -17.512 1.00 39.12 311 ASP A O 1
ATOM 2279 N N . ARG A 1 312 ? -32.243 -23.678 -19.317 1.00 45.66 312 ARG A N 1
ATOM 2280 C CA . ARG A 1 312 ? -31.761 -22.508 -18.570 1.00 45.66 312 ARG A CA 1
ATOM 2281 C C . ARG A 1 312 ? -32.960 -21.619 -18.275 1.00 45.66 312 ARG A C 1
ATOM 2283 O O . ARG A 1 312 ? -33.504 -20.999 -19.186 1.00 45.66 312 ARG A O 1
ATOM 2290 N N . ASP A 1 313 ? -33.373 -21.586 -17.017 1.00 43.16 313 ASP A N 1
ATOM 2291 C CA . ASP A 1 313 ? -34.448 -20.718 -16.558 1.00 43.16 313 ASP A CA 1
ATOM 2292 C C . ASP A 1 313 ? -34.008 -19.249 -16.703 1.00 43.16 313 ASP A C 1
ATOM 2294 O O . ASP A 1 313 ? -33.234 -18.733 -15.897 1.00 43.16 313 ASP A O 1
ATOM 2298 N N . LEU A 1 314 ? -34.479 -18.575 -17.760 1.00 45.31 314 LEU A N 1
ATOM 2299 C CA . LEU A 1 314 ? -34.318 -17.128 -17.989 1.00 45.31 314 LEU A CA 1
ATOM 2300 C C . LEU A 1 314 ? -34.820 -16.283 -16.799 1.00 45.31 314 LEU A C 1
ATOM 2302 O O . LEU A 1 314 ? -34.538 -15.087 -16.740 1.00 45.31 314 LEU A O 1
ATOM 2306 N N . SER A 1 315 ? -35.545 -16.899 -15.859 1.00 42.81 315 SER A N 1
ATOM 2307 C CA . SER A 1 315 ? -36.073 -16.301 -14.632 1.00 42.81 315 SER A CA 1
ATOM 2308 C C . SER A 1 315 ? -35.245 -16.567 -13.369 1.00 42.81 315 SER A C 1
ATOM 2310 O O . SER A 1 315 ? -35.593 -16.017 -12.322 1.00 42.81 315 SER A O 1
ATOM 2312 N N . SER A 1 316 ? -34.166 -17.361 -13.413 1.00 49.84 316 SER A N 1
ATOM 2313 C CA . SER A 1 316 ? -33.356 -17.610 -12.213 1.00 49.84 316 SER A CA 1
ATOM 2314 C C . SER A 1 316 ? -32.298 -16.513 -12.025 1.00 49.84 316 SER A C 1
ATOM 2316 O O . SER A 1 316 ? -31.408 -16.381 -12.870 1.00 49.84 316 SER A O 1
ATOM 2318 N N . PRO A 1 317 ? -32.335 -15.735 -10.925 1.00 60.66 317 PRO A N 1
ATOM 2319 C CA . PRO A 1 317 ? -31.293 -14.757 -10.629 1.00 60.66 317 PRO A CA 1
ATOM 2320 C C . PRO A 1 317 ? -29.919 -15.436 -10.532 1.00 60.66 317 PRO A C 1
ATOM 2322 O O . PRO A 1 317 ? -29.783 -16.504 -9.933 1.00 60.66 317 PRO A O 1
ATOM 2325 N N . PHE A 1 318 ? -28.897 -14.822 -11.137 1.00 68.44 318 PHE A N 1
ATOM 2326 C CA . PHE A 1 318 ? -27.536 -15.363 -11.133 1.00 68.44 318 PHE A CA 1
ATOM 2327 C C . PHE A 1 318 ? -26.853 -15.033 -9.806 1.00 68.44 318 PHE A C 1
ATOM 2329 O O . PHE A 1 318 ? -26.766 -13.857 -9.455 1.00 68.44 318 PHE A O 1
ATOM 2336 N N . PHE A 1 319 ? -26.347 -16.032 -9.083 1.00 74.31 319 PHE A N 1
ATOM 2337 C CA . PHE A 1 319 ? -25.665 -15.823 -7.804 1.00 74.31 319 PHE A CA 1
ATOM 2338 C C . PHE A 1 319 ? -24.171 -16.111 -7.910 1.00 74.31 319 PHE A C 1
ATOM 2340 O O . PHE A 1 319 ? -23.761 -17.129 -8.463 1.00 74.31 319 PHE A O 1
ATOM 2347 N N . VAL A 1 320 ? -23.363 -15.231 -7.326 1.00 79.75 320 VAL A N 1
ATOM 2348 C CA . VAL A 1 320 ? -21.913 -15.408 -7.184 1.00 79.75 320 VAL A CA 1
ATOM 2349 C C . VAL A 1 320 ? -21.530 -15.195 -5.729 1.00 79.75 320 VAL A C 1
ATOM 2351 O O . VAL A 1 320 ? -22.061 -14.293 -5.087 1.00 79.75 320 VAL A O 1
ATOM 2354 N N . THR A 1 321 ? -20.608 -15.993 -5.196 1.00 84.94 321 THR A N 1
ATOM 2355 C CA . THR A 1 321 ? -20.121 -15.802 -3.826 1.00 84.94 321 THR A CA 1
ATOM 2356 C C . THR A 1 321 ? -18.838 -14.982 -3.847 1.00 84.94 321 THR A C 1
ATOM 2358 O O . THR A 1 321 ? -17.845 -15.381 -4.452 1.00 84.94 321 THR A O 1
ATOM 2361 N N . VAL A 1 322 ? -18.838 -13.845 -3.156 1.00 87.62 322 VAL A N 1
ATOM 2362 C CA . VAL A 1 322 ? -17.656 -12.997 -2.974 1.00 87.62 322 VAL A CA 1
ATOM 2363 C C . VAL A 1 322 ? -17.156 -13.178 -1.548 1.00 87.62 322 VAL A C 1
ATOM 2365 O O . VAL A 1 322 ? -17.757 -12.682 -0.594 1.00 87.62 322 VAL A O 1
ATOM 2368 N N . LEU A 1 323 ? -16.057 -13.916 -1.407 1.00 89.75 323 LEU A N 1
ATOM 2369 C CA . LEU A 1 323 ? -15.386 -14.157 -0.136 1.00 89.75 323 LEU A CA 1
ATOM 2370 C C . LEU A 1 323 ? -14.419 -13.011 0.139 1.00 89.75 323 LEU A C 1
ATOM 2372 O O . LEU A 1 323 ? -13.440 -12.827 -0.583 1.00 89.75 323 LEU A O 1
ATOM 2376 N N . VAL A 1 324 ? -14.676 -12.254 1.201 1.00 91.56 324 VAL A N 1
ATOM 2377 C CA . VAL A 1 324 ? -13.853 -11.101 1.581 1.00 91.56 324 VAL A CA 1
ATOM 2378 C C . VAL A 1 324 ? -13.139 -11.388 2.887 1.00 91.56 324 VAL A C 1
ATOM 2380 O O . VAL A 1 324 ? -13.773 -11.657 3.907 1.00 91.56 324 VAL A O 1
ATOM 2383 N N . ALA A 1 325 ? -11.813 -11.285 2.875 1.00 89.81 325 ALA A N 1
ATOM 2384 C CA . ALA A 1 325 ? -11.000 -11.278 4.078 1.00 89.81 325 ALA A CA 1
ATOM 2385 C C . ALA A 1 325 ? -10.869 -9.830 4.587 1.00 89.81 325 ALA A C 1
ATOM 2387 O O . ALA A 1 325 ? -10.117 -9.047 3.995 1.00 89.81 325 ALA A O 1
ATOM 2388 N N . PRO A 1 326 ? -11.574 -9.446 5.670 1.00 89.62 326 PRO A N 1
ATOM 2389 C CA . PRO A 1 326 ? -11.434 -8.119 6.254 1.00 89.62 326 PRO A CA 1
ATOM 2390 C C . PRO A 1 326 ? -10.053 -7.931 6.888 1.00 89.62 326 PRO A C 1
ATOM 2392 O O . PRO A 1 326 ? -9.452 -8.879 7.410 1.00 89.62 326 PRO A O 1
ATOM 2395 N N . THR A 1 327 ? -9.575 -6.689 6.917 1.00 86.00 327 THR A N 1
ATOM 2396 C CA . THR A 1 327 ? -8.533 -6.286 7.864 1.00 86.00 327 THR A CA 1
ATOM 2397 C C . THR A 1 327 ? -9.072 -6.414 9.288 1.00 86.00 327 THR A C 1
ATOM 2399 O O . THR A 1 327 ? -10.274 -6.321 9.532 1.00 86.00 327 THR A O 1
ATOM 2402 N N . GLU A 1 328 ? -8.196 -6.619 10.272 1.00 79.25 328 GLU A N 1
ATOM 2403 C CA . GLU A 1 328 ? -8.642 -6.789 11.665 1.00 79.25 328 GLU A CA 1
ATOM 2404 C C . GLU A 1 328 ? -9.368 -5.557 12.225 1.00 79.25 328 GLU A C 1
ATOM 2406 O O . GLU A 1 328 ? -10.125 -5.673 13.186 1.00 79.25 328 GLU A O 1
ATOM 2411 N N . ALA A 1 329 ? -9.134 -4.394 11.621 1.00 79.75 329 ALA A N 1
ATOM 2412 C CA . ALA A 1 329 ? -9.757 -3.124 11.950 1.00 79.75 329 ALA A CA 1
ATOM 2413 C C . ALA A 1 329 ? -11.142 -2.935 11.312 1.00 79.75 329 ALA A C 1
ATOM 2415 O O . ALA A 1 329 ? -11.808 -1.942 11.596 1.00 79.75 329 ALA A O 1
ATOM 2416 N N . ALA A 1 330 ? -11.578 -3.808 10.401 1.00 82.69 330 ALA A N 1
ATOM 2417 C CA . ALA A 1 330 ? -12.846 -3.652 9.702 1.00 82.69 330 ALA A CA 1
ATOM 2418 C C . ALA A 1 330 ? -14.006 -4.281 10.495 1.00 82.69 330 ALA A C 1
ATOM 2420 O O . ALA A 1 330 ? -14.000 -5.474 10.790 1.00 82.69 330 ALA A O 1
ATOM 2421 N N . VAL A 1 331 ? -15.026 -3.478 10.805 1.00 83.69 331 VAL A N 1
ATOM 2422 C CA . VAL A 1 331 ? -16.323 -3.956 11.296 1.00 83.69 331 VAL A CA 1
ATOM 2423 C C . VAL A 1 331 ? -17.096 -4.467 10.094 1.00 83.69 331 VAL A C 1
ATOM 2425 O O . VAL A 1 331 ? -17.238 -3.764 9.092 1.00 83.69 331 VAL A O 1
ATOM 2428 N N . TRP A 1 332 ? -17.536 -5.715 10.188 1.00 86.31 332 TRP A N 1
ATOM 2429 C CA . TRP A 1 332 ? -18.180 -6.415 9.087 1.00 86.31 332 TRP A CA 1
ATOM 2430 C C . TRP A 1 332 ? -19.615 -5.927 8.859 1.00 86.31 332 TRP A C 1
ATOM 2432 O O . TRP A 1 332 ? -19.957 -5.537 7.740 1.00 86.31 332 TRP A O 1
ATOM 2442 N N . ASP A 1 333 ? -20.415 -5.910 9.926 1.00 83.88 333 ASP A N 1
ATOM 2443 C CA . ASP A 1 333 ? -21.851 -5.632 9.888 1.00 83.88 333 ASP A CA 1
ATOM 2444 C C . ASP A 1 333 ? -22.196 -4.148 10.116 1.00 83.88 333 ASP A C 1
ATOM 2446 O O . ASP A 1 333 ? -21.394 -3.359 10.611 1.00 83.88 333 ASP A O 1
ATOM 2450 N N . GLY A 1 334 ? -23.418 -3.760 9.738 1.00 78.06 334 GLY A N 1
ATOM 2451 C CA . GLY A 1 334 ? -23.943 -2.395 9.866 1.00 78.06 334 GLY A CA 1
ATOM 2452 C C . GLY A 1 334 ? -23.981 -1.610 8.550 1.00 78.06 334 GLY A C 1
ATOM 2453 O O . GLY A 1 334 ? -23.332 -1.963 7.568 1.00 78.06 334 GLY A O 1
ATOM 2454 N N . ALA A 1 335 ? -24.751 -0.515 8.522 1.00 71.06 335 ALA A N 1
ATOM 2455 C CA . ALA A 1 335 ? -24.944 0.310 7.320 1.00 71.06 335 ALA A CA 1
ATOM 2456 C C . ALA A 1 335 ? -23.650 0.995 6.833 1.00 71.06 335 ALA A C 1
ATOM 2458 O O . ALA A 1 335 ? -23.488 1.229 5.640 1.00 71.06 335 ALA A O 1
ATOM 2459 N N . ALA A 1 336 ? -22.718 1.265 7.752 1.00 70.44 336 ALA A N 1
ATOM 2460 C CA . ALA A 1 336 ? -21.364 1.750 7.467 1.00 70.44 336 ALA A CA 1
ATOM 2461 C C . ALA A 1 336 ? -20.292 0.643 7.608 1.00 70.44 336 ALA A C 1
ATOM 2463 O O . ALA A 1 336 ? -19.100 0.939 7.723 1.00 70.44 336 ALA A O 1
ATOM 2464 N N . GLY A 1 337 ? -20.715 -0.624 7.665 1.00 83.38 337 GLY A N 1
ATOM 2465 C CA . GLY A 1 337 ? -19.840 -1.789 7.770 1.00 83.38 337 GLY A CA 1
ATOM 2466 C C . GLY A 1 337 ? -19.176 -2.143 6.439 1.00 83.38 337 GLY A C 1
ATOM 2467 O O . GLY A 1 337 ? -19.609 -1.716 5.364 1.00 83.38 337 GLY A O 1
ATOM 2468 N N . LEU A 1 338 ? -18.128 -2.966 6.502 1.00 88.19 338 LEU A N 1
ATOM 2469 C CA . LEU A 1 338 ? -17.376 -3.396 5.323 1.00 88.19 338 LEU A CA 1
ATOM 2470 C C . LEU A 1 338 ? -18.271 -4.119 4.312 1.00 88.19 338 LEU A C 1
ATOM 2472 O O . LEU A 1 338 ? -18.127 -3.902 3.112 1.00 88.19 338 LEU A O 1
ATOM 2476 N N . ARG A 1 339 ? -19.226 -4.937 4.777 1.00 89.19 339 ARG A N 1
ATOM 2477 C CA . ARG A 1 339 ? -20.141 -5.666 3.888 1.00 89.19 339 ARG A CA 1
ATOM 2478 C C . ARG A 1 339 ? -20.943 -4.717 2.999 1.00 89.19 339 ARG A C 1
ATOM 2480 O O . ARG A 1 339 ? -21.058 -4.969 1.804 1.00 89.19 339 ARG A O 1
ATOM 2487 N N . ALA A 1 340 ? -21.460 -3.627 3.565 1.00 86.81 340 ALA A N 1
ATOM 2488 C CA . ALA A 1 340 ? -22.236 -2.634 2.826 1.00 86.81 340 ALA A CA 1
ATOM 2489 C C . ALA A 1 340 ? -21.364 -1.880 1.809 1.00 86.81 340 ALA A C 1
ATOM 2491 O O . ALA A 1 340 ? -21.770 -1.721 0.659 1.00 86.81 340 ALA A O 1
ATOM 2492 N N . ALA A 1 341 ? -20.146 -1.487 2.200 1.00 88.06 341 ALA A N 1
ATOM 2493 C CA . ALA A 1 341 ? -19.193 -0.828 1.305 1.00 88.06 341 ALA A CA 1
ATOM 2494 C C . ALA A 1 341 ? -18.795 -1.727 0.123 1.00 88.06 341 ALA A C 1
ATOM 2496 O O . ALA A 1 341 ? -18.813 -1.292 -1.026 1.00 88.06 341 ALA A O 1
ATOM 2497 N N . VAL A 1 342 ? -18.513 -3.005 0.391 1.00 90.81 342 VAL A N 1
ATOM 2498 C CA . VAL A 1 342 ? -18.221 -4.003 -0.646 1.00 90.81 342 VAL A CA 1
ATOM 2499 C C . VAL A 1 342 ? -19.431 -4.218 -1.553 1.00 90.81 342 VAL A C 1
ATOM 2501 O O . VAL A 1 342 ? -19.288 -4.216 -2.770 1.00 90.81 342 VAL A O 1
ATOM 2504 N N . GLN A 1 343 ? -20.634 -4.371 -0.997 1.00 90.06 343 GLN A N 1
ATOM 2505 C CA . GLN A 1 343 ? -21.851 -4.519 -1.799 1.00 90.06 343 GLN A CA 1
ATOM 2506 C C . GLN A 1 343 ? -22.097 -3.310 -2.700 1.00 90.06 343 GLN A C 1
ATOM 2508 O O . GLN A 1 343 ? -22.532 -3.495 -3.834 1.00 90.06 343 GLN A O 1
ATOM 2513 N N . GLN A 1 344 ? -21.821 -2.097 -2.219 1.00 87.44 344 GLN A N 1
ATOM 2514 C CA . GLN A 1 344 ? -21.922 -0.889 -3.029 1.00 87.44 344 GLN A CA 1
ATOM 2515 C C . GLN A 1 344 ? -20.893 -0.895 -4.163 1.00 87.44 344 GLN A C 1
ATOM 2517 O O . GLN A 1 344 ? -21.276 -0.728 -5.313 1.00 87.44 344 GLN A O 1
ATOM 2522 N N . ALA A 1 345 ? -19.631 -1.208 -3.866 1.00 87.69 345 ALA A N 1
ATOM 2523 C CA . ALA A 1 345 ? -18.584 -1.298 -4.882 1.00 87.69 345 ALA A CA 1
ATOM 2524 C C . ALA A 1 345 ? -18.911 -2.344 -5.966 1.00 87.69 345 ALA A C 1
ATOM 2526 O O . ALA A 1 345 ? -18.725 -2.100 -7.154 1.00 87.69 345 ALA A O 1
ATOM 2527 N N . ILE A 1 346 ? -19.471 -3.498 -5.580 1.00 87.88 346 ILE A N 1
ATOM 2528 C CA . ILE A 1 346 ? -19.904 -4.516 -6.547 1.00 87.88 346 ILE A CA 1
ATOM 2529 C C . ILE A 1 346 ? -21.128 -4.038 -7.340 1.00 87.88 346 ILE A C 1
ATOM 2531 O O . ILE A 1 346 ? -21.242 -4.352 -8.521 1.00 87.88 346 ILE A O 1
ATOM 2535 N N . ARG A 1 347 ? -22.058 -3.289 -6.729 1.00 84.06 347 ARG A N 1
ATOM 2536 C CA . ARG A 1 347 ? -23.240 -2.752 -7.430 1.00 84.06 347 ARG A CA 1
ATOM 2537 C C . ARG A 1 347 ? -22.870 -1.850 -8.599 1.00 84.06 347 ARG A C 1
ATOM 2539 O O . ARG A 1 347 ? -23.586 -1.891 -9.592 1.00 84.06 347 ARG A O 1
ATOM 2546 N N . ASP A 1 348 ? -21.783 -1.101 -8.475 1.00 79.00 348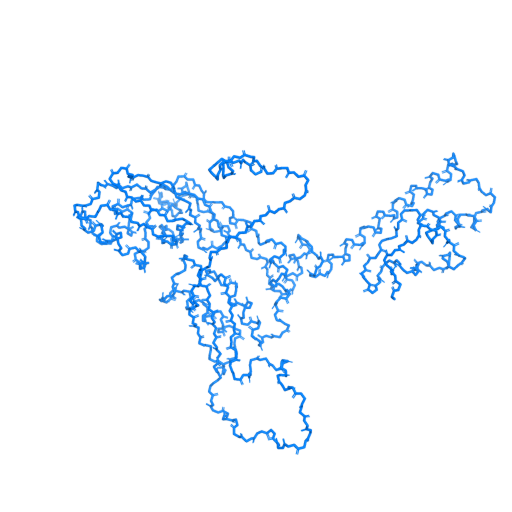 ASP A N 1
ATOM 2547 C CA . ASP A 1 348 ? -21.344 -0.154 -9.499 1.00 79.00 348 ASP A CA 1
ATOM 2548 C C . ASP A 1 348 ? -20.777 -0.860 -10.745 1.00 79.00 348 ASP A C 1
ATOM 2550 O O . ASP A 1 348 ? -20.822 -0.313 -11.844 1.00 79.00 348 ASP A O 1
ATOM 2554 N N . VAL A 1 349 ? -20.291 -2.098 -10.593 1.00 78.19 349 VAL A N 1
ATOM 2555 C CA . VAL A 1 349 ? -19.655 -2.872 -11.676 1.00 78.19 349 VAL A CA 1
ATOM 2556 C C . VAL A 1 349 ? -20.543 -4.011 -12.182 1.00 78.19 349 VAL A C 1
ATOM 2558 O O . VAL A 1 349 ? -20.425 -4.432 -13.335 1.00 78.19 349 VAL A O 1
ATOM 2561 N N . ARG A 1 350 ? -21.451 -4.526 -11.343 1.00 75.06 350 ARG A N 1
ATOM 2562 C CA . ARG A 1 350 ? -22.256 -5.704 -11.679 1.00 75.06 350 ARG A CA 1
ATOM 2563 C C . ARG A 1 350 ? -23.369 -5.397 -12.692 1.00 75.06 350 ARG A C 1
ATOM 2565 O O . ARG A 1 350 ? -23.973 -4.324 -12.666 1.00 75.06 350 ARG A O 1
ATOM 2572 N N . PRO A 1 351 ? -23.775 -6.404 -13.474 1.00 71.00 351 PRO A N 1
ATOM 2573 C CA . PRO A 1 351 ? -25.016 -6.364 -14.240 1.00 71.00 351 PRO A CA 1
ATOM 2574 C C . PRO A 1 351 ? -26.229 -6.335 -13.316 1.00 71.00 351 PRO A C 1
ATOM 2576 O O . PRO A 1 351 ? -26.242 -6.991 -12.273 1.00 71.00 351 PRO A O 1
ATOM 2579 N N . VAL A 1 352 ? -27.309 -5.691 -13.761 1.00 71.56 352 VAL A N 1
ATOM 2580 C CA . VAL A 1 352 ? -28.581 -5.619 -13.017 1.00 71.56 352 VAL A CA 1
ATOM 2581 C C . VAL A 1 352 ? -29.154 -7.013 -12.678 1.00 71.56 352 VAL A C 1
ATOM 2583 O O . VAL A 1 352 ? -29.849 -7.152 -11.676 1.00 71.56 352 VAL A O 1
ATOM 2586 N N . GLY A 1 353 ? -28.826 -8.053 -13.459 1.00 69.81 353 GLY A N 1
ATOM 2587 C CA . GLY A 1 353 ? -29.297 -9.434 -13.267 1.00 69.81 353 GLY A CA 1
ATOM 2588 C C . GLY A 1 353 ? -28.419 -10.354 -12.400 1.00 69.81 353 GLY A C 1
ATOM 2589 O O . GLY A 1 353 ? -28.800 -11.507 -12.197 1.00 69.81 353 GLY A O 1
ATOM 2590 N N . ILE A 1 354 ? -27.266 -9.888 -11.898 1.00 74.06 354 ILE A N 1
ATOM 2591 C CA . ILE A 1 354 ? -26.365 -10.692 -11.048 1.00 74.06 354 ILE A CA 1
ATOM 2592 C C . ILE A 1 354 ? -26.486 -10.256 -9.590 1.00 74.06 354 ILE A C 1
ATOM 2594 O O . ILE A 1 354 ? -26.364 -9.077 -9.258 1.00 74.06 354 ILE A O 1
ATOM 2598 N N . PHE A 1 355 ? -26.660 -11.219 -8.694 1.00 80.69 355 PHE A N 1
ATOM 2599 C CA . PHE A 1 355 ? -26.857 -11.041 -7.262 1.00 80.69 355 PHE A CA 1
ATOM 2600 C C . PHE A 1 355 ? -25.669 -11.635 -6.492 1.00 80.69 355 PHE A C 1
ATOM 2602 O O . PHE A 1 355 ? -25.636 -12.834 -6.224 1.00 80.69 355 PHE A O 1
ATOM 2609 N N . PRO A 1 356 ? -24.663 -10.816 -6.143 1.00 84.81 356 PRO A N 1
ATOM 2610 C CA . PRO A 1 356 ? -23.520 -11.275 -5.376 1.00 84.81 356 PRO A CA 1
ATOM 2611 C C . PRO A 1 356 ? -23.926 -11.518 -3.921 1.00 84.81 356 PRO A C 1
ATOM 2613 O O . PRO A 1 356 ? -24.503 -10.644 -3.268 1.00 84.81 356 PRO A O 1
ATOM 2616 N N . ASP A 1 357 ? -23.569 -12.683 -3.401 1.00 88.00 357 ASP A N 1
ATOM 2617 C CA . ASP A 1 357 ? -23.583 -12.963 -1.975 1.00 88.00 357 ASP A CA 1
ATOM 2618 C C . ASP A 1 357 ? -22.201 -12.666 -1.388 1.00 88.00 357 ASP A C 1
ATOM 2620 O O . ASP A 1 357 ? -21.208 -13.330 -1.691 1.00 88.00 357 ASP A O 1
ATOM 2624 N N . VAL A 1 358 ? -22.129 -11.611 -0.576 1.00 90.19 358 VAL A N 1
ATOM 2625 C CA . VAL A 1 358 ? -20.890 -11.165 0.068 1.00 90.19 358 VAL A CA 1
ATOM 2626 C C . VAL A 1 358 ? -20.772 -11.846 1.421 1.00 90.19 358 VAL A C 1
ATOM 2628 O O . VAL A 1 358 ? -21.551 -11.555 2.339 1.00 90.19 358 VAL A O 1
ATOM 2631 N N . VAL A 1 359 ? -19.764 -12.709 1.539 1.00 90.12 359 VAL A N 1
ATOM 2632 C CA . VAL A 1 359 ? -19.523 -13.573 2.695 1.00 90.12 359 VAL A CA 1
ATOM 2633 C C . VAL A 1 359 ? -18.168 -13.242 3.314 1.00 90.12 359 VAL A C 1
ATOM 2635 O O . VAL A 1 359 ? -17.172 -13.010 2.622 1.00 90.12 359 VAL A O 1
ATOM 2638 N N . ARG A 1 360 ? -18.124 -13.218 4.648 1.00 90.19 360 ARG A N 1
ATOM 2639 C CA . ARG A 1 360 ? -16.883 -13.018 5.397 1.00 90.19 360 ARG A CA 1
ATOM 2640 C C . ARG A 1 360 ? -16.035 -14.280 5.307 1.00 90.19 360 ARG A C 1
ATOM 2642 O O . ARG A 1 360 ? -16.506 -15.355 5.660 1.00 90.19 360 ARG A O 1
ATOM 2649 N N . ALA A 1 361 ? -14.782 -14.147 4.887 1.00 86.69 361 ALA A N 1
ATOM 2650 C CA . ALA A 1 361 ? -13.843 -15.259 4.912 1.00 86.69 361 ALA A CA 1
ATOM 2651 C C . ALA A 1 361 ? -13.444 -15.600 6.358 1.00 86.69 361 ALA A C 1
ATOM 2653 O O . ALA A 1 361 ? -13.099 -14.710 7.147 1.00 86.69 361 ALA A O 1
ATOM 2654 N N . GLU A 1 362 ? -13.452 -16.890 6.688 1.00 81.19 362 GLU A N 1
ATOM 2655 C CA . GLU A 1 362 ? -12.874 -17.388 7.934 1.00 81.19 362 GLU A CA 1
ATOM 2656 C C . GLU A 1 362 ? -11.347 -17.300 7.868 1.00 81.19 362 GLU A C 1
ATOM 2658 O O . GLU A 1 362 ? -10.716 -17.672 6.877 1.00 81.19 362 GLU A O 1
ATOM 2663 N N . GLN A 1 363 ? -10.737 -16.759 8.922 1.00 74.25 363 GLN A N 1
ATOM 2664 C CA . GLN A 1 363 ? -9.288 -16.624 8.996 1.00 74.25 363 GLN A CA 1
ATOM 2665 C C . GLN A 1 363 ? -8.694 -17.893 9.600 1.00 74.25 363 GLN A C 1
ATOM 2667 O O . GLN A 1 363 ? -8.905 -18.182 10.776 1.00 74.25 363 GLN A O 1
ATOM 2672 N N . VAL A 1 364 ? -7.926 -18.626 8.798 1.00 74.31 364 VAL A N 1
ATOM 2673 C CA . VAL A 1 364 ? -7.145 -19.775 9.260 1.00 74.31 364 VAL A CA 1
ATOM 2674 C C . VAL A 1 364 ? -5.714 -19.313 9.507 1.00 74.31 364 VAL A C 1
ATOM 2676 O O . VAL A 1 364 ? -5.053 -18.805 8.602 1.00 74.31 364 VAL A O 1
ATOM 2679 N N . PHE A 1 365 ? -5.241 -19.469 10.741 1.00 71.94 365 PHE A N 1
ATOM 2680 C CA . PHE A 1 365 ? -3.856 -19.188 11.106 1.00 71.94 365 PHE A CA 1
ATOM 2681 C C . PHE A 1 365 ? -3.037 -20.473 11.017 1.00 71.94 365 PHE A C 1
ATOM 2683 O O . PHE A 1 365 ? -3.476 -21.526 11.478 1.00 71.94 365 PHE A O 1
ATOM 2690 N N . PHE A 1 366 ? -1.836 -20.382 10.455 1.00 74.31 366 PHE A N 1
ATOM 2691 C CA . PHE A 1 366 ? -0.859 -21.464 10.450 1.00 74.31 366 PHE A CA 1
ATOM 2692 C C . PHE A 1 366 ? 0.467 -20.947 11.007 1.00 74.31 366 PHE A C 1
ATOM 2694 O O . PHE A 1 366 ? 0.852 -19.802 10.770 1.00 74.31 366 PHE A O 1
ATOM 2701 N N . THR A 1 367 ? 1.159 -21.793 11.766 1.00 74.25 367 THR A N 1
ATOM 2702 C CA . THR A 1 367 ? 2.489 -21.489 12.299 1.00 74.25 367 THR A CA 1
ATOM 2703 C C . THR A 1 367 ? 3.522 -22.126 11.384 1.00 74.25 367 THR A C 1
ATOM 2705 O O . THR A 1 367 ? 3.509 -23.341 11.198 1.00 74.25 367 THR A O 1
ATOM 2708 N N . VAL A 1 368 ? 4.417 -21.318 10.815 1.00 81.94 368 VAL A N 1
ATOM 2709 C CA . VAL A 1 368 ? 5.543 -21.813 10.013 1.00 81.94 368 VAL A CA 1
ATOM 2710 C C . VAL A 1 368 ? 6.793 -21.832 10.880 1.00 81.94 368 VAL A C 1
ATOM 2712 O O . VAL A 1 368 ? 7.185 -20.804 11.427 1.00 81.94 368 VAL A O 1
ATOM 2715 N N . GLN A 1 369 ? 7.430 -22.996 10.977 1.00 81.81 369 GLN A N 1
ATOM 2716 C CA . GLN A 1 369 ? 8.798 -23.128 11.462 1.00 81.81 369 GLN A CA 1
ATOM 2717 C C . GLN A 1 369 ? 9.693 -23.370 10.245 1.00 81.81 369 GLN A C 1
ATOM 2719 O O . GLN A 1 369 ? 9.475 -24.328 9.508 1.00 81.81 369 GLN A O 1
ATOM 2724 N N . ALA A 1 370 ? 10.660 -22.485 10.015 1.00 81.00 370 ALA A N 1
ATOM 2725 C CA . ALA A 1 370 ? 11.574 -22.578 8.883 1.00 81.00 370 ALA A CA 1
ATOM 2726 C C . ALA A 1 370 ? 13.019 -22.389 9.351 1.00 81.00 370 ALA A C 1
ATOM 2728 O O . ALA A 1 370 ? 13.320 -21.430 10.063 1.00 81.00 370 ALA A O 1
ATOM 2729 N N . ASP A 1 371 ? 13.902 -23.287 8.914 1.00 77.81 371 ASP A N 1
ATOM 2730 C CA . ASP A 1 371 ? 15.347 -23.145 9.074 1.00 77.81 371 ASP A CA 1
ATOM 2731 C C . ASP A 1 371 ? 15.907 -22.412 7.852 1.00 77.81 371 ASP A C 1
ATOM 2733 O O . ASP A 1 371 ? 15.883 -22.924 6.732 1.00 77.81 371 ASP A O 1
ATOM 2737 N N . VAL A 1 372 ? 16.398 -21.189 8.056 1.00 73.81 372 VAL A N 1
ATOM 2738 C CA . VAL A 1 372 ? 17.000 -20.386 6.987 1.00 73.81 372 VAL A CA 1
ATOM 2739 C C . VAL A 1 372 ? 18.505 -20.635 6.972 1.00 73.81 372 VAL A C 1
ATOM 2741 O O . VAL A 1 372 ? 19.223 -20.211 7.878 1.00 73.81 372 VAL A O 1
ATOM 2744 N N . VAL A 1 373 ? 18.985 -21.320 5.935 1.00 71.69 373 VAL A N 1
ATOM 2745 C CA . VAL A 1 373 ? 20.417 -21.542 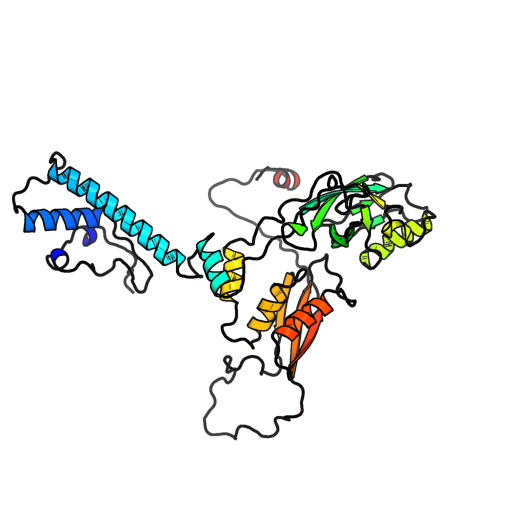5.698 1.00 71.69 373 VAL A CA 1
ATOM 2746 C C . VAL A 1 373 ? 20.882 -20.585 4.606 1.00 71.69 373 VAL A C 1
ATOM 2748 O O . VAL A 1 373 ? 20.436 -20.678 3.465 1.00 71.69 373 VAL A O 1
ATOM 2751 N N . THR A 1 374 ? 21.783 -19.665 4.944 1.00 72.50 374 THR A N 1
ATOM 2752 C CA . THR A 1 374 ? 22.422 -18.758 3.983 1.00 72.50 374 THR A CA 1
ATOM 2753 C C . THR A 1 374 ? 23.878 -19.167 3.767 1.00 72.50 374 THR A C 1
ATOM 2755 O O . THR A 1 374 ? 24.594 -19.516 4.706 1.00 72.50 374 THR A O 1
ATOM 2758 N N . SER A 1 375 ? 24.350 -19.131 2.521 1.00 63.50 375 SER A N 1
ATOM 2759 C CA . SER A 1 375 ? 25.769 -19.311 2.204 1.00 63.50 375 SER A CA 1
ATOM 2760 C C . SER A 1 375 ? 26.483 -17.956 2.213 1.00 63.50 375 SER A C 1
ATOM 2762 O O . SER A 1 375 ? 26.159 -17.099 1.394 1.00 63.50 375 SER A O 1
ATOM 2764 N N . GLY A 1 376 ? 27.469 -17.764 3.098 1.00 62.28 376 GLY A N 1
ATOM 2765 C CA . GLY A 1 376 ? 28.451 -16.668 2.994 1.00 62.28 376 GLY A CA 1
ATOM 2766 C C . GLY A 1 376 ? 28.514 -15.669 4.157 1.00 62.28 376 GLY A C 1
ATOM 2767 O O . GLY A 1 376 ? 29.533 -15.000 4.297 1.00 62.28 376 GLY A O 1
ATOM 2768 N N . LEU A 1 377 ? 27.504 -15.602 5.030 1.00 56.88 377 LEU A N 1
ATOM 2769 C CA . LEU A 1 377 ? 27.525 -14.771 6.244 1.00 56.88 377 LEU A CA 1
ATOM 2770 C C . LEU A 1 377 ? 27.050 -15.606 7.441 1.00 56.88 377 LEU A C 1
ATOM 2772 O O . LEU A 1 377 ? 25.919 -16.093 7.414 1.00 56.88 377 LEU A O 1
ATOM 2776 N N . PRO A 1 378 ? 27.877 -15.812 8.485 1.00 59.78 378 PRO A N 1
ATOM 2777 C CA . PRO A 1 378 ? 27.425 -16.514 9.676 1.00 59.78 378 PRO A CA 1
ATOM 2778 C C . PRO A 1 378 ? 26.328 -15.691 10.359 1.00 59.78 378 PRO A C 1
ATOM 2780 O O . PRO A 1 378 ? 26.540 -14.531 10.709 1.00 59.78 378 PRO A O 1
ATOM 2783 N N . LEU A 1 379 ? 25.155 -16.300 10.559 1.00 58.78 379 LEU A N 1
ATOM 2784 C CA . LEU A 1 379 ? 24.113 -15.732 11.414 1.00 58.78 379 LEU A CA 1
ATOM 2785 C C . LEU A 1 379 ? 24.703 -15.438 12.804 1.00 58.78 379 LEU A C 1
ATOM 2787 O O . LEU A 1 379 ? 25.519 -16.235 13.286 1.00 58.78 379 LEU A O 1
ATOM 2791 N N . PRO A 1 380 ? 24.288 -14.348 13.476 1.00 60.03 380 PRO A N 1
ATOM 2792 C CA . PRO A 1 380 ? 24.775 -14.030 14.811 1.00 60.03 380 PRO A CA 1
ATOM 2793 C C . PRO A 1 380 ? 24.601 -15.240 15.742 1.00 60.03 380 PRO A C 1
ATOM 2795 O O . PRO A 1 380 ? 23.513 -15.811 15.909 1.00 60.03 380 PRO A O 1
ATOM 2798 N N . SER A 1 381 ? 25.716 -15.697 16.309 1.00 58.03 381 SER A N 1
ATOM 2799 C CA . SER A 1 381 ? 25.739 -16.817 17.241 1.00 58.03 381 SER A CA 1
ATOM 2800 C C . SER A 1 381 ? 25.186 -16.372 18.598 1.00 58.03 381 SER A C 1
ATOM 2802 O O . SER A 1 381 ? 25.489 -15.288 19.090 1.00 58.03 381 SER A O 1
ATOM 2804 N N . GLY A 1 382 ? 24.325 -17.200 19.197 1.00 62.22 382 GLY A N 1
ATOM 2805 C CA . GLY A 1 382 ? 23.706 -16.926 20.494 1.00 62.22 382 GLY A CA 1
ATOM 2806 C C . GLY A 1 382 ? 22.331 -17.580 20.659 1.00 62.22 382 GLY A C 1
ATOM 2807 O O . GLY A 1 382 ? 21.872 -18.317 19.784 1.00 62.22 382 GLY A O 1
ATOM 2808 N N . SER A 1 383 ? 21.694 -17.344 21.807 1.00 64.81 383 SER A N 1
ATOM 2809 C CA . SER A 1 383 ? 20.353 -17.849 22.110 1.00 64.81 383 SER A CA 1
ATOM 2810 C C . SER A 1 383 ? 19.294 -17.199 21.211 1.00 64.81 383 SER A C 1
ATOM 2812 O O . SER A 1 383 ? 19.516 -16.154 20.601 1.00 64.81 383 SER A O 1
ATOM 2814 N N . VAL A 1 384 ? 18.101 -17.795 21.144 1.00 57.19 384 VAL A N 1
ATOM 2815 C CA . VAL A 1 384 ? 16.967 -17.235 20.381 1.00 57.19 384 VAL A CA 1
ATOM 2816 C C . VAL A 1 384 ? 16.696 -15.772 20.772 1.00 57.19 384 VAL A C 1
ATOM 2818 O O . VAL A 1 384 ? 16.429 -14.937 19.914 1.00 57.19 384 VAL A O 1
ATOM 2821 N N . ALA A 1 385 ? 16.860 -15.435 22.055 1.00 58.16 385 ALA A N 1
ATOM 2822 C CA . ALA A 1 385 ? 16.698 -14.072 22.552 1.00 58.16 385 ALA A CA 1
ATOM 2823 C C . ALA A 1 385 ? 17.767 -13.099 22.020 1.00 58.16 385 ALA A C 1
ATOM 2825 O O . ALA A 1 385 ? 17.434 -11.964 21.696 1.00 58.16 385 ALA A O 1
ATOM 2826 N N . SER A 1 386 ? 19.030 -13.523 21.886 1.00 55.41 386 SER A N 1
ATOM 2827 C CA . SER A 1 386 ? 20.098 -12.650 21.373 1.00 55.41 386 SER A CA 1
ATOM 2828 C C . SER A 1 386 ? 20.040 -12.471 19.855 1.00 55.41 386 SER A C 1
ATOM 2830 O O . SER A 1 386 ? 20.402 -11.413 19.346 1.00 55.41 386 SER A O 1
ATOM 2832 N N . ARG A 1 387 ? 19.538 -13.475 19.125 1.00 56.22 387 ARG A N 1
ATOM 2833 C CA . ARG A 1 387 ? 19.300 -13.378 17.675 1.00 56.22 387 ARG A CA 1
ATOM 2834 C C . ARG A 1 387 ? 18.167 -12.404 17.341 1.00 56.22 387 ARG A C 1
ATOM 2836 O O . ARG A 1 387 ? 18.306 -11.627 16.408 1.00 56.22 387 ARG A O 1
ATOM 2843 N N . ASN A 1 388 ? 17.109 -12.372 18.154 1.00 54.91 388 ASN A N 1
ATOM 2844 C CA . ASN A 1 388 ? 15.972 -11.457 17.976 1.00 54.91 388 ASN A CA 1
ATOM 2845 C C . ASN A 1 388 ? 16.266 -9.993 18.357 1.00 54.91 388 ASN A C 1
ATOM 2847 O O . ASN A 1 388 ? 15.456 -9.118 18.067 1.00 54.91 388 ASN A O 1
ATOM 2851 N N . LEU A 1 389 ? 17.390 -9.728 19.032 1.00 52.84 389 LEU A N 1
ATOM 2852 C CA . LEU A 1 389 ? 17.824 -8.387 19.448 1.00 52.84 389 LEU A CA 1
ATOM 2853 C C . LEU A 1 389 ? 18.924 -7.802 18.550 1.00 52.84 389 LEU A C 1
ATOM 2855 O O . LEU A 1 389 ? 19.351 -6.671 18.777 1.00 52.84 389 LEU A O 1
ATOM 2859 N N . SER A 1 390 ? 19.414 -8.556 17.562 1.00 41.75 390 SER A N 1
ATOM 2860 C CA . SER A 1 390 ? 20.437 -8.056 16.640 1.00 41.75 390 SER A CA 1
ATOM 2861 C C . SER A 1 390 ? 19.793 -7.067 15.654 1.00 41.75 390 SER A C 1
ATOM 2863 O O . SER A 1 390 ? 18.759 -7.407 15.076 1.00 41.75 390 SER A O 1
ATOM 2865 N N . PRO A 1 391 ? 20.343 -5.851 15.471 1.00 46.50 391 PRO A N 1
ATOM 2866 C CA . PRO A 1 391 ? 19.825 -4.907 14.486 1.00 46.50 391 PRO A CA 1
ATOM 2867 C C . PRO A 1 391 ? 20.014 -5.477 13.073 1.00 46.50 391 PRO A C 1
ATOM 2869 O O . PRO A 1 391 ? 21.032 -6.119 12.807 1.00 46.50 391 PRO A O 1
ATOM 2872 N N . ALA A 1 392 ? 18.998 -5.279 12.229 1.00 43.19 392 ALA A N 1
ATOM 2873 C CA . ALA A 1 392 ? 18.938 -5.758 10.847 1.00 43.19 392 ALA A CA 1
ATOM 2874 C C . ALA A 1 392 ? 20.073 -5.215 9.971 1.00 43.19 392 ALA A C 1
ATOM 2876 O O . ALA A 1 392 ? 20.449 -4.033 10.166 1.00 43.19 392 ALA A O 1
#

Sequence (392 aa):
MSDETSIDLTDVLAVDATVTRSSGSAGFGVTPAGFLPKPFTRLLAEKIALAQQLIDPAIDLSSGSVVRKLLEVTALEDARTWAALAAEYDDSFVVTARGRALSDLGEELGITRPFLSATGSVALTLAKALPSGVPKLVLPRGSRLSTPGGHRVALAAAVQFTTGVSTAVVPVTSFDPGPVGNLDPAVTDAAGGHPQRIDRWEIADEKLAAMIAADVAAGFLATASSIGQGLVRVQHTQALTGGNAQFDDDRYRALLLAAPRSLWTADAIAATVALVPGVRQVVVRDGWGGLDLSQSIFGQFAFFERLFAADRDLSSPFFVTVLVAPTEAAVWDGAAGLRAAVQQAIRDVRPVGIFPDVVRAEQVFFTVQADVVTSGLPLPSGSVASRNLSPA

Radius of gyration: 31.77 Å; chains: 1; bounding box: 82×63×88 Å

pLDDT: mean 80.51, std 16.53, range [31.73, 95.75]